Protein AF-A0A4V2JHF0-F1 (afdb_monomer)

Nearest PDB structures (foldseek):
  7kvw-assembly1_A  TM=9.258E-01  e=5.474E-41  Thermobifida fusca YX
  8fx6-assembly2_B  TM=9.227E-01  e=4.995E-40  Thermobifida fusca YX
  7kvw-assembly2_B  TM=9.196E-01  e=4.175E-40  Thermobifida fusca YX
  7kw0-assembly1_A  TM=9.230E-01  e=4.995E-40  Thermobifida fusca YX
  8g3i-assembly1_A  TM=9.263E-01  e=7.589E-40  Thermobifida fusca YX

Solvent-accessible surface area (backbone atoms only — not comparable to full-atom values): 20929 Å² total; per-residue (Å²): 111,72,73,80,67,52,85,85,59,20,82,55,37,47,60,47,33,38,35,39,39,41,77,76,58,69,67,25,46,49,51,8,51,31,49,42,28,48,72,30,50,36,43,23,27,24,45,39,66,58,99,85,46,70,44,86,45,69,51,58,54,92,80,37,65,61,55,61,49,81,40,88,42,44,75,40,72,80,66,35,48,66,58,50,60,55,58,42,46,48,70,80,51,46,56,80,37,52,38,43,40,36,37,35,29,44,28,46,91,84,69,35,35,35,36,40,37,37,39,32,32,42,83,29,36,39,87,70,21,51,58,36,51,52,53,44,35,49,51,19,25,55,26,30,70,71,74,44,75,57,88,73,81,80,73,88,58,49,50,68,54,51,56,52,49,52,52,60,64,29,46,51,70,88,37,74,85,22,52,36,28,47,36,51,51,50,50,53,61,76,52,58,88,59,60,79,65,74,48,69,86,64,100,61,85,84,53,78,56,57,83,84,79,84,85,85,88,88,84,84,78,57,72,67,59,53,49,52,48,46,51,50,14,60,76,69,78,41,48,55,62,40,51,51,50,40,53,49,49,52,51,43,33,77,54,58,27,52,39,67,41,46,30,31,30,70,41,68,64,69,90,49,79,68,45,66,70,46,48,26,56,45,65,37,52,46,78,49,64,40,75,54,66,88,75,60,53,72,68,58,40,36,51,52,40,42,53,47,50,54,54,47,62,77,43,58,83,63,50,41,70,59,50,49,63,74,68,58,64,87,88,57,63,45,56,57,76,74,31,86,48,71,59,76,85,85,81,77,74,85,80,86,68,81,50,95,63,41,47,64,51,72,68,78,62,132

Structure (mmCIF, N/CA/C/O backbone):
data_AF-A0A4V2JHF0-F1
#
_entry.id   AF-A0A4V2JHF0-F1
#
loop_
_atom_site.group_PDB
_atom_site.id
_atom_site.type_symbol
_atom_site.label_atom_id
_atom_site.label_alt_id
_atom_site.label_comp_id
_atom_site.label_asym_id
_atom_site.label_entity_id
_atom_site.label_seq_id
_atom_site.pdbx_PDB_ins_code
_atom_site.Cartn_x
_atom_site.Cartn_y
_atom_site.Cartn_z
_atom_site.occupancy
_atom_site.B_iso_or_equiv
_atom_site.auth_seq_id
_atom_site.auth_comp_id
_atom_site.auth_asym_id
_atom_site.auth_atom_id
_atom_site.pdbx_PDB_model_num
ATOM 1 N N . PHE A 1 1 ? -12.818 5.743 -7.950 1.00 54.25 1 PHE A N 1
ATOM 2 C CA . PHE A 1 1 ? -13.530 6.842 -7.257 1.00 54.25 1 PHE A CA 1
ATOM 3 C C . PHE A 1 1 ? -12.609 7.837 -6.530 1.00 54.25 1 PHE A C 1
ATOM 5 O O . PHE A 1 1 ? -12.631 9.014 -6.872 1.00 54.25 1 PHE A O 1
ATOM 12 N N . LEU A 1 2 ? -11.782 7.433 -5.552 1.00 62.44 2 LEU A N 1
ATOM 13 C CA . LEU A 1 2 ? -10.928 8.397 -4.824 1.00 62.44 2 LEU A CA 1
ATOM 14 C C . LEU A 1 2 ? -9.930 9.129 -5.741 1.00 62.44 2 LEU A C 1
ATOM 16 O O . LEU A 1 2 ? -9.845 10.352 -5.691 1.00 62.44 2 LEU A O 1
ATOM 20 N N . HIS A 1 3 ? -9.291 8.409 -6.671 1.00 64.56 3 HIS A N 1
ATOM 21 C CA . HIS A 1 3 ? -8.441 9.003 -7.712 1.00 64.56 3 HIS A CA 1
ATOM 22 C C . HIS A 1 3 ? -9.168 10.084 -8.542 1.00 64.56 3 HIS A C 1
ATOM 24 O O . HIS A 1 3 ? -8.600 11.130 -8.830 1.00 64.56 3 HIS A O 1
ATOM 30 N N . SER A 1 4 ? -10.445 9.887 -8.897 1.00 58.94 4 SER A N 1
ATOM 31 C CA . SER A 1 4 ? -11.214 10.878 -9.674 1.00 58.94 4 SER A CA 1
ATOM 32 C C . SER A 1 4 ? -11.609 12.127 -8.870 1.00 58.94 4 SER A C 1
ATOM 34 O O . SER A 1 4 ? -11.949 13.153 -9.462 1.00 58.94 4 SER A O 1
ATOM 36 N N . LEU A 1 5 ? -11.574 12.055 -7.534 1.00 56.50 5 LEU A N 1
ATOM 37 C CA . LEU A 1 5 ? -11.829 13.191 -6.642 1.00 56.50 5 LEU A CA 1
ATOM 38 C C . LEU A 1 5 ? -10.559 13.978 -6.300 1.00 56.50 5 LEU A C 1
ATOM 40 O O . LEU A 1 5 ? -10.668 15.140 -5.902 1.00 56.50 5 LEU A O 1
ATOM 44 N N . ASP A 1 6 ? -9.381 13.378 -6.473 1.00 61.03 6 ASP A N 1
ATOM 45 C CA . ASP A 1 6 ? -8.099 14.052 -6.300 1.00 61.03 6 ASP A CA 1
ATOM 46 C C . ASP A 1 6 ? -7.835 14.994 -7.485 1.00 61.03 6 ASP A C 1
ATOM 48 O O . ASP A 1 6 ? -7.461 14.595 -8.591 1.00 61.03 6 ASP A O 1
ATOM 52 N N . LYS A 1 7 ? -8.132 16.279 -7.274 1.00 51.91 7 LYS A N 1
ATOM 53 C CA . LYS A 1 7 ? -8.035 17.312 -8.313 1.00 51.91 7 LYS A CA 1
ATOM 54 C C . LYS A 1 7 ? -6.693 18.041 -8.324 1.00 51.91 7 LYS A C 1
ATOM 56 O O . LYS A 1 7 ? -6.433 18.745 -9.296 1.00 51.91 7 LYS A O 1
ATOM 61 N N . GLU A 1 8 ? -5.864 17.893 -7.289 1.00 52.91 8 GLU A N 1
ATOM 62 C CA . GLU A 1 8 ? -4.679 18.744 -7.099 1.00 52.91 8 GLU A CA 1
ATOM 63 C C . GLU A 1 8 ? -3.378 17.994 -6.763 1.00 52.91 8 GLU A C 1
ATOM 65 O O . GLU A 1 8 ? -2.312 18.604 -6.876 1.00 52.91 8 GLU A O 1
ATOM 70 N N . ALA A 1 9 ? -3.404 16.706 -6.394 1.00 58.28 9 ALA A N 1
ATOM 71 C CA . ALA A 1 9 ? -2.206 15.993 -5.951 1.00 58.28 9 ALA A CA 1
ATOM 72 C C . ALA A 1 9 ? -1.985 14.645 -6.663 1.00 58.28 9 ALA A C 1
ATOM 74 O O . ALA A 1 9 ? -2.888 14.023 -7.205 1.00 58.28 9 ALA A O 1
ATOM 75 N N . GLY A 1 10 ? -0.728 14.195 -6.674 1.00 64.06 10 GLY A N 1
ATOM 76 C CA . GLY A 1 10 ? -0.360 12.811 -6.974 1.00 64.06 10 GLY A CA 1
ATOM 77 C C . GLY A 1 10 ? -0.453 11.954 -5.711 1.00 64.06 10 GLY A C 1
ATOM 78 O O . GLY A 1 10 ? 0.503 11.255 -5.395 1.00 64.06 10 GLY A O 1
ATOM 79 N N . THR A 1 11 ? -1.541 12.056 -4.933 1.00 74.06 11 THR A N 1
ATOM 80 C CA . THR A 1 11 ? -1.647 11.413 -3.605 1.00 74.06 11 THR A CA 1
ATOM 81 C C . THR A 1 11 ? -1.499 9.893 -3.673 1.00 74.06 11 THR A C 1
ATOM 83 O O . THR A 1 11 ? -1.015 9.280 -2.728 1.00 74.06 11 THR A O 1
ATOM 86 N N . TYR A 1 12 ? -1.861 9.295 -4.808 1.00 82.12 12 TYR A N 1
ATOM 87 C CA . TYR A 1 12 ? -1.736 7.860 -5.068 1.00 82.12 12 TYR A CA 1
ATOM 88 C C . TYR A 1 12 ? -0.531 7.502 -5.945 1.00 82.12 12 TYR A C 1
ATOM 90 O O . TYR A 1 12 ? -0.450 6.384 -6.449 1.00 82.12 12 TYR A O 1
ATOM 98 N N . THR A 1 13 ? 0.401 8.433 -6.143 1.00 87.81 13 THR A N 1
ATOM 99 C CA . THR A 1 13 ? 1.666 8.166 -6.825 1.00 87.81 13 THR A CA 1
ATOM 100 C C . THR A 1 13 ? 2.716 7.777 -5.792 1.00 87.81 13 THR A C 1
ATOM 102 O O . THR A 1 13 ? 2.967 8.499 -4.832 1.00 87.81 13 THR A O 1
ATOM 105 N N . ILE A 1 14 ? 3.345 6.629 -6.013 1.00 88.75 14 ILE A N 1
ATOM 106 C CA . ILE A 1 14 ? 4.398 6.054 -5.187 1.00 88.75 14 ILE A CA 1
ATOM 107 C C . ILE A 1 14 ? 5.743 6.313 -5.878 1.00 88.75 14 ILE A C 1
ATOM 109 O O . ILE A 1 14 ? 6.055 5.647 -6.874 1.00 88.75 14 ILE A O 1
ATOM 113 N N . PRO A 1 15 ? 6.549 7.280 -5.404 1.00 90.00 15 PRO A N 1
ATOM 114 C CA . PRO A 1 15 ? 7.832 7.570 -6.009 1.00 90.00 15 PRO A CA 1
ATOM 115 C C . PRO A 1 15 ? 8.951 6.711 -5.412 1.00 90.00 15 PRO A C 1
ATOM 117 O O . PRO A 1 15 ? 9.222 6.730 -4.210 1.00 90.00 15 PRO A O 1
ATOM 120 N N . TRP A 1 16 ? 9.685 6.033 -6.283 1.00 89.69 16 TRP A N 1
ATOM 121 C CA . TRP A 1 16 ? 10.855 5.246 -5.935 1.00 89.69 16 TRP A CA 1
ATOM 122 C C . TRP A 1 16 ? 12.106 5.830 -6.591 1.00 89.69 16 TRP A C 1
ATOM 124 O O . TRP A 1 16 ? 12.335 5.684 -7.791 1.00 89.69 16 TRP A O 1
ATOM 134 N N . ALA A 1 17 ? 12.900 6.549 -5.795 1.00 90.00 17 ALA A N 1
ATOM 135 C CA . ALA A 1 17 ? 14.097 7.250 -6.251 1.00 90.00 17 ALA A CA 1
ATOM 136 C C . ALA A 1 17 ? 15.372 6.553 -5.759 1.00 90.00 17 ALA A C 1
ATOM 138 O O . ALA A 1 17 ? 15.722 6.663 -4.583 1.00 90.00 17 ALA A O 1
ATOM 139 N N . LEU A 1 18 ? 16.079 5.880 -6.666 1.00 88.50 18 LEU A N 1
ATOM 140 C CA . LEU A 1 18 ? 17.314 5.145 -6.400 1.00 88.50 18 LEU A CA 1
ATOM 141 C C . LEU A 1 18 ? 18.527 5.929 -6.900 1.00 88.50 18 LEU A C 1
ATOM 143 O O . LEU A 1 18 ? 18.600 6.297 -8.074 1.00 88.50 18 LEU A O 1
ATOM 147 N N . ARG A 1 19 ? 19.518 6.143 -6.029 1.00 89.31 19 ARG A N 1
ATOM 148 C CA . ARG A 1 19 ? 20.833 6.642 -6.452 1.00 89.31 19 ARG A CA 1
ATOM 149 C C . ARG A 1 19 ? 21.656 5.479 -6.990 1.00 89.31 19 ARG A C 1
ATOM 151 O O . ARG A 1 19 ? 21.862 4.504 -6.274 1.00 89.31 19 ARG A O 1
ATOM 158 N N . LEU A 1 20 ? 22.174 5.617 -8.203 1.00 90.12 20 LEU A N 1
ATOM 159 C CA . LEU A 1 20 ? 23.042 4.637 -8.846 1.00 90.12 20 LEU A CA 1
ATOM 160 C C . LEU A 1 20 ? 24.417 5.269 -9.075 1.00 90.12 20 LEU A C 1
ATOM 162 O O . LEU A 1 20 ? 24.519 6.402 -9.547 1.00 90.12 20 LEU A O 1
ATOM 166 N N . THR A 1 21 ? 25.483 4.552 -8.738 1.00 88.38 21 THR A N 1
ATOM 167 C CA . THR A 1 21 ? 26.858 5.011 -8.968 1.00 88.38 21 THR A CA 1
ATOM 168 C C . THR A 1 21 ? 27.673 3.927 -9.653 1.00 88.38 21 THR A C 1
ATOM 170 O O . THR A 1 21 ? 27.766 2.811 -9.141 1.00 88.38 21 THR A O 1
ATOM 173 N N . GLY A 1 22 ? 28.288 4.263 -10.784 1.00 89.06 22 GLY A N 1
ATOM 174 C CA . GLY A 1 22 ? 29.114 3.365 -11.584 1.00 89.06 22 GLY A CA 1
ATOM 175 C C . GLY A 1 22 ? 28.730 3.377 -13.061 1.00 89.06 22 GLY A C 1
ATOM 176 O O . GLY A 1 22 ? 28.146 4.332 -13.569 1.00 89.06 22 GLY A O 1
ATOM 177 N N . ARG A 1 23 ? 29.066 2.289 -13.758 1.00 88.81 23 ARG A N 1
ATOM 178 C CA . ARG A 1 23 ? 28.796 2.147 -15.192 1.00 88.81 23 ARG A CA 1
ATOM 179 C C . ARG A 1 23 ? 27.370 1.654 -15.406 1.00 88.81 23 ARG A C 1
ATOM 181 O O . ARG A 1 23 ? 27.091 0.474 -15.213 1.00 88.81 23 ARG A O 1
ATOM 188 N N . LEU A 1 24 ? 26.488 2.563 -15.807 1.00 91.62 24 LEU A N 1
ATOM 189 C CA . LEU A 1 24 ? 25.093 2.265 -16.117 1.00 91.62 24 LEU A CA 1
ATOM 190 C C . LEU A 1 24 ? 24.892 2.092 -17.627 1.00 91.62 24 LEU A C 1
ATOM 192 O O . LEU A 1 24 ? 25.251 2.976 -18.406 1.00 91.62 24 LEU A O 1
ATOM 196 N N . ASP A 1 25 ? 24.258 0.993 -18.028 1.00 93.06 25 ASP A N 1
ATOM 197 C CA . ASP A 1 25 ? 23.728 0.811 -19.377 1.00 93.06 25 ASP A CA 1
ATOM 198 C C . ASP A 1 25 ? 22.241 1.203 -19.390 1.00 93.06 25 ASP A C 1
ATOM 200 O O . ASP A 1 25 ? 21.359 0.447 -18.981 1.00 93.06 25 ASP A O 1
ATOM 204 N N . ALA A 1 26 ? 21.944 2.418 -19.854 1.00 92.25 26 ALA A N 1
ATOM 205 C CA . ALA A 1 26 ? 20.571 2.922 -19.912 1.00 92.25 26 ALA A CA 1
ATOM 206 C C . ALA A 1 26 ? 19.674 2.113 -20.873 1.00 92.25 26 ALA A C 1
ATOM 208 O O . ALA A 1 26 ? 18.459 2.041 -20.672 1.00 92.25 26 ALA A O 1
ATOM 209 N N . GLY A 1 27 ? 20.256 1.489 -21.905 1.00 94.25 27 GLY A N 1
ATOM 210 C CA . GLY A 1 27 ? 19.536 0.615 -22.829 1.00 94.25 27 GLY A CA 1
ATOM 211 C C . GLY A 1 27 ? 19.115 -0.685 -22.149 1.00 94.25 27 GLY A C 1
ATOM 212 O O . GLY A 1 27 ? 17.946 -1.068 -22.231 1.00 94.25 27 GLY A O 1
ATOM 213 N N . ALA A 1 28 ? 20.035 -1.309 -21.410 1.00 95.25 28 ALA A N 1
ATOM 214 C CA . ALA A 1 28 ? 19.749 -2.488 -20.600 1.00 95.25 28 ALA A CA 1
ATOM 215 C C . ALA A 1 28 ? 18.721 -2.186 -19.500 1.00 95.25 28 ALA A C 1
ATOM 217 O O . ALA A 1 28 ? 17.800 -2.975 -19.308 1.00 95.25 28 ALA A O 1
ATOM 218 N N . LEU A 1 29 ? 18.806 -1.025 -18.838 1.00 95.38 29 LEU A N 1
ATOM 219 C CA . LEU A 1 29 ? 17.831 -0.607 -17.821 1.00 95.38 29 LEU A CA 1
ATOM 220 C C . LEU A 1 29 ? 16.427 -0.419 -18.403 1.00 95.38 29 LEU A C 1
ATOM 222 O O . LEU A 1 29 ? 15.448 -0.878 -17.817 1.00 95.38 29 LEU A O 1
ATOM 226 N N . ARG A 1 30 ? 16.319 0.209 -19.579 1.00 95.56 30 ARG A N 1
ATOM 227 C CA . ARG A 1 30 ? 15.043 0.353 -20.294 1.00 95.56 30 ARG A CA 1
ATOM 228 C C . ARG A 1 30 ? 14.447 -1.004 -20.659 1.00 95.56 30 ARG A C 1
ATOM 230 O O . ARG A 1 30 ? 13.249 -1.211 -20.489 1.00 95.56 30 ARG A O 1
ATOM 237 N N . ALA A 1 31 ? 15.275 -1.916 -21.166 1.00 95.75 31 ALA A N 1
ATOM 238 C CA . ALA A 1 31 ? 14.839 -3.264 -21.509 1.00 95.75 31 ALA A CA 1
ATOM 239 C C . ALA A 1 31 ? 14.388 -4.041 -20.264 1.00 95.75 31 ALA A C 1
ATOM 241 O O . ALA A 1 31 ? 13.319 -4.641 -20.290 1.00 95.75 31 ALA A O 1
ATOM 242 N N . ALA A 1 32 ? 15.144 -3.942 -19.168 1.00 96.25 32 ALA A N 1
ATOM 243 C CA . ALA A 1 32 ? 14.836 -4.580 -17.895 1.00 96.25 32 ALA A CA 1
ATOM 244 C C . ALA A 1 32 ? 13.508 -4.097 -17.303 1.00 96.25 32 ALA A C 1
ATOM 246 O O . ALA A 1 32 ? 12.680 -4.914 -16.913 1.00 96.25 32 ALA A O 1
ATOM 247 N N . LEU A 1 33 ? 13.253 -2.784 -17.308 1.00 96.19 33 LEU A N 1
ATOM 248 C CA . LEU A 1 33 ? 11.960 -2.242 -16.884 1.00 96.19 33 LEU A CA 1
ATOM 249 C C . LEU A 1 33 ? 10.817 -2.787 -17.758 1.00 96.19 33 LEU A C 1
ATOM 251 O O . LEU A 1 33 ? 9.762 -3.149 -17.246 1.00 96.19 33 LEU A O 1
ATOM 255 N N . GLY A 1 34 ? 11.044 -2.907 -19.069 1.00 96.62 34 GLY A N 1
ATOM 256 C CA . GLY A 1 34 ? 10.103 -3.555 -19.981 1.00 96.62 34 GLY A CA 1
ATOM 257 C C . GLY A 1 34 ? 9.851 -5.034 -19.668 1.00 96.62 34 GLY A C 1
ATOM 258 O O . GLY A 1 34 ? 8.725 -5.492 -19.835 1.00 96.62 34 GLY A O 1
ATOM 259 N N . ASP A 1 35 ? 10.858 -5.773 -19.199 1.00 97.25 35 ASP A N 1
ATOM 260 C CA . ASP A 1 35 ? 10.711 -7.176 -18.794 1.00 97.25 35 ASP A CA 1
ATOM 261 C C . ASP A 1 35 ? 9.910 -7.320 -17.494 1.00 97.25 35 ASP A C 1
ATOM 263 O O . ASP A 1 35 ? 9.046 -8.191 -17.406 1.00 97.25 35 ASP A O 1
ATOM 267 N N . VAL A 1 36 ? 10.129 -6.433 -16.516 1.00 96.75 36 VAL A N 1
ATOM 268 C CA . VAL A 1 36 ? 9.337 -6.385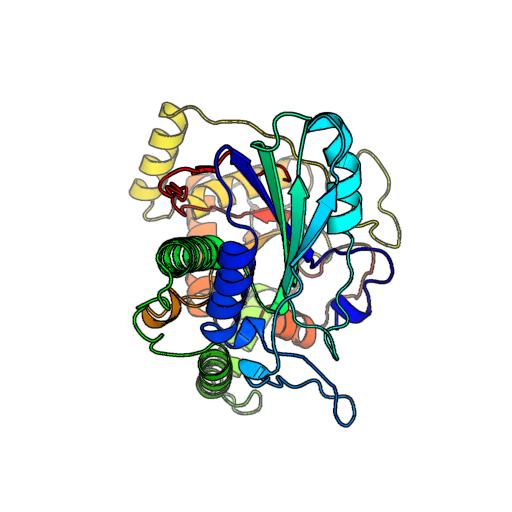 -15.273 1.00 96.75 36 VAL A CA 1
ATOM 269 C C . VAL A 1 36 ? 7.868 -6.090 -15.583 1.00 96.75 36 VAL A C 1
ATOM 271 O O . VAL A 1 36 ? 6.980 -6.787 -15.097 1.00 96.75 36 VAL A O 1
ATOM 274 N N . VAL A 1 37 ? 7.595 -5.111 -16.452 1.00 97.06 37 VAL A N 1
ATOM 275 C CA . VAL A 1 37 ? 6.223 -4.794 -16.891 1.00 97.06 37 VAL A CA 1
ATOM 276 C C . VAL A 1 37 ? 5.595 -5.936 -17.694 1.00 97.06 37 VAL A C 1
ATOM 278 O O . VAL A 1 37 ? 4.396 -6.182 -17.590 1.00 97.06 37 VAL A O 1
ATOM 281 N N . ALA A 1 38 ? 6.382 -6.676 -18.479 1.00 96.44 38 ALA A N 1
ATOM 282 C CA . ALA A 1 38 ? 5.886 -7.855 -19.183 1.00 96.44 38 ALA A CA 1
ATOM 283 C C . ALA A 1 38 ? 5.502 -8.987 -18.215 1.00 96.44 38 ALA A C 1
ATOM 285 O O . ALA A 1 38 ? 4.471 -9.635 -18.419 1.00 96.44 38 ALA A O 1
ATOM 286 N N . ARG A 1 39 ? 6.322 -9.198 -17.177 1.00 96.94 39 ARG A N 1
ATOM 287 C CA . ARG A 1 39 ? 6.171 -10.236 -16.150 1.00 96.94 39 ARG A CA 1
ATOM 288 C C . ARG A 1 39 ? 4.958 -10.015 -15.243 1.00 96.94 39 ARG A C 1
ATOM 290 O O . ARG A 1 39 ? 4.254 -10.981 -14.957 1.00 96.94 39 ARG A O 1
ATOM 297 N N . HIS A 1 40 ? 4.722 -8.775 -14.814 1.00 97.50 40 HIS A N 1
ATOM 298 C CA . HIS A 1 40 ? 3.643 -8.408 -13.890 1.00 97.50 40 HIS A CA 1
ATOM 299 C C . HIS A 1 40 ? 2.489 -7.746 -14.637 1.00 97.50 40 HIS A C 1
ATOM 301 O O . HIS A 1 40 ? 2.572 -6.575 -15.011 1.00 97.50 40 HIS A O 1
ATOM 307 N N . GLU A 1 41 ? 1.385 -8.469 -14.833 1.00 97.81 41 GLU A N 1
ATOM 308 C CA . GLU A 1 41 ? 0.254 -7.979 -15.636 1.00 97.81 41 GLU A CA 1
ATOM 309 C C . GLU A 1 41 ? -0.329 -6.663 -15.135 1.00 97.81 41 GLU A C 1
ATOM 311 O O . GLU A 1 41 ? -0.701 -5.802 -15.937 1.00 97.81 41 GLU A O 1
ATOM 316 N N . VAL A 1 42 ? -0.338 -6.464 -13.817 1.00 97.44 42 VAL A N 1
ATOM 317 C CA . VAL A 1 42 ? -0.864 -5.248 -13.192 1.00 97.44 42 VAL A CA 1
ATOM 318 C C . VAL A 1 42 ? -0.122 -3.984 -13.651 1.00 97.44 42 VAL A C 1
ATOM 320 O O . VAL A 1 42 ? -0.736 -2.933 -13.808 1.00 97.44 42 VAL A O 1
ATOM 323 N N . LEU A 1 43 ? 1.177 -4.082 -13.964 1.00 97.44 43 LEU A N 1
ATOM 324 C CA . LEU A 1 43 ? 1.983 -2.948 -14.430 1.00 97.44 43 LEU A CA 1
ATOM 325 C C . LEU A 1 43 ? 1.711 -2.583 -15.896 1.00 97.44 43 LEU A C 1
ATOM 327 O O . LEU A 1 43 ? 2.059 -1.489 -16.336 1.00 97.44 43 LEU A O 1
ATOM 331 N N . ARG A 1 44 ? 1.075 -3.489 -16.647 1.00 97.75 44 ARG A N 1
ATOM 332 C CA . ARG A 1 44 ? 0.586 -3.275 -18.017 1.00 97.75 44 ARG A CA 1
ATOM 333 C C . ARG A 1 44 ? -0.941 -3.232 -18.102 1.00 97.75 44 ARG A C 1
ATOM 335 O O . ARG A 1 44 ? -1.505 -3.457 -19.172 1.00 97.75 44 ARG A O 1
ATOM 342 N N . THR A 1 45 ? -1.612 -2.964 -16.985 1.00 98.00 45 THR A N 1
ATOM 343 C CA . THR A 1 45 ? -3.074 -2.883 -16.909 1.00 98.00 45 THR A CA 1
ATOM 344 C C . THR A 1 45 ? -3.530 -1.433 -16.883 1.00 98.00 45 THR A C 1
ATOM 346 O O . THR A 1 45 ? -3.043 -0.638 -16.086 1.00 98.00 45 THR A O 1
ATOM 349 N N . VAL A 1 46 ? -4.490 -1.106 -17.746 1.00 96.94 46 VAL A N 1
ATOM 350 C CA . VAL A 1 46 ? -5.219 0.172 -17.737 1.00 96.94 46 VAL A CA 1
ATOM 351 C C . VAL A 1 46 ? -6.663 -0.057 -17.289 1.00 96.94 46 VAL A C 1
ATOM 353 O O . VAL A 1 46 ? -7.168 -1.177 -17.361 1.00 96.94 46 VAL A O 1
ATOM 356 N N . PHE A 1 47 ? -7.333 1.003 -16.846 1.00 95.38 47 PHE A N 1
ATOM 357 C CA . PHE A 1 47 ? -8.636 0.974 -16.176 1.00 95.38 47 PHE A CA 1
ATOM 358 C C . PHE A 1 47 ? -9.670 1.857 -16.897 1.00 95.38 47 PHE A C 1
ATOM 360 O O . PHE A 1 47 ? -10.109 2.869 -16.348 1.00 95.38 47 PHE A O 1
ATOM 367 N N . PRO A 1 48 ? -10.026 1.552 -18.159 1.00 95.56 48 PRO A N 1
ATOM 368 C CA . PRO A 1 48 ? -11.087 2.262 -18.860 1.00 95.56 48 PRO A CA 1
ATOM 369 C C . PRO A 1 48 ? -12.460 1.952 -18.250 1.00 95.56 48 PRO A C 1
ATOM 371 O O . PRO A 1 48 ? -12.650 0.939 -17.577 1.00 95.56 48 PRO A O 1
ATOM 374 N N . GLU A 1 49 ? -13.431 2.809 -18.550 1.00 93.44 49 GLU A N 1
ATOM 375 C CA . GLU A 1 49 ? -14.824 2.656 -18.128 1.00 93.44 49 GLU A CA 1
ATOM 376 C C . GLU A 1 49 ? -15.713 2.274 -19.319 1.00 93.44 49 GLU A C 1
ATOM 378 O O . GLU A 1 49 ? -15.549 2.794 -20.428 1.00 93.44 49 GLU A O 1
ATOM 383 N N . VAL A 1 50 ? -16.677 1.382 -19.086 1.00 93.00 50 VAL A N 1
ATOM 384 C CA . VAL A 1 50 ? -17.778 1.073 -20.012 1.00 93.00 50 VAL A CA 1
ATOM 385 C C . VAL A 1 50 ? -19.078 1.248 -19.243 1.00 93.00 50 VAL A C 1
ATOM 387 O O . VAL A 1 50 ? -19.241 0.674 -18.174 1.00 93.00 50 VAL A O 1
ATOM 390 N N . ASP A 1 51 ? -19.982 2.082 -19.758 1.00 90.94 51 ASP A N 1
ATOM 391 C CA . ASP A 1 51 ? -21.267 2.400 -19.117 1.00 90.94 51 ASP A CA 1
ATOM 392 C C . ASP A 1 51 ? -21.151 2.905 -17.659 1.00 90.94 51 ASP A C 1
ATOM 394 O O . ASP A 1 51 ? -22.072 2.755 -16.862 1.00 90.94 51 ASP A O 1
ATOM 398 N N . GLY A 1 52 ? -20.027 3.552 -17.324 1.00 86.50 52 GLY A N 1
ATOM 399 C CA . GLY A 1 52 ? -19.736 4.077 -15.983 1.00 86.50 52 GLY A CA 1
ATOM 400 C C . GLY A 1 52 ? -19.058 3.082 -15.037 1.00 86.50 52 GLY A C 1
ATOM 401 O O . GLY A 1 52 ? -18.705 3.467 -13.927 1.00 86.50 52 GLY A O 1
ATOM 402 N N . GLU A 1 53 ? -18.827 1.844 -15.480 1.00 88.00 53 GLU A N 1
ATOM 403 C CA . GLU A 1 53 ? -18.162 0.805 -14.696 1.00 88.00 53 GLU A CA 1
ATOM 404 C C . GLU A 1 53 ? -16.703 0.627 -15.155 1.00 88.00 53 GLU A C 1
ATOM 406 O O . GLU A 1 53 ? -16.456 0.294 -16.324 1.00 88.00 53 GLU A O 1
ATOM 411 N N . PRO A 1 54 ? -15.707 0.854 -14.276 1.00 91.31 54 PRO A N 1
ATOM 412 C CA . PRO A 1 54 ? -14.306 0.618 -14.598 1.00 91.31 54 PRO A CA 1
ATOM 413 C C . PRO A 1 54 ? -14.000 -0.881 -14.651 1.00 91.31 54 PRO A C 1
ATOM 415 O O . PRO A 1 54 ? -14.495 -1.666 -13.842 1.00 91.31 54 PRO A O 1
ATOM 418 N N . TYR A 1 55 ? -13.113 -1.287 -15.559 1.00 93.56 55 TYR A N 1
ATOM 419 C CA . TYR A 1 55 ? -12.626 -2.665 -15.619 1.00 93.56 55 TYR A CA 1
ATOM 420 C C . TYR A 1 55 ? -11.125 -2.731 -15.894 1.00 93.56 55 TYR A C 1
ATOM 422 O O . TYR A 1 55 ? -10.536 -1.827 -16.482 1.00 93.56 55 TYR A O 1
ATOM 430 N N . GLN A 1 56 ? -10.497 -3.832 -15.484 1.00 96.12 56 GLN A N 1
ATOM 431 C CA . GLN A 1 56 ? -9.083 -4.083 -15.753 1.00 96.12 56 GLN A CA 1
ATOM 432 C C . GLN A 1 56 ? -8.894 -4.532 -17.205 1.00 96.12 56 GLN A C 1
ATOM 434 O O . GLN A 1 56 ? -9.382 -5.589 -17.611 1.00 96.12 56 GLN A O 1
ATOM 439 N N . ARG A 1 57 ? -8.153 -3.749 -17.992 1.00 97.56 57 ARG A N 1
ATOM 440 C CA . A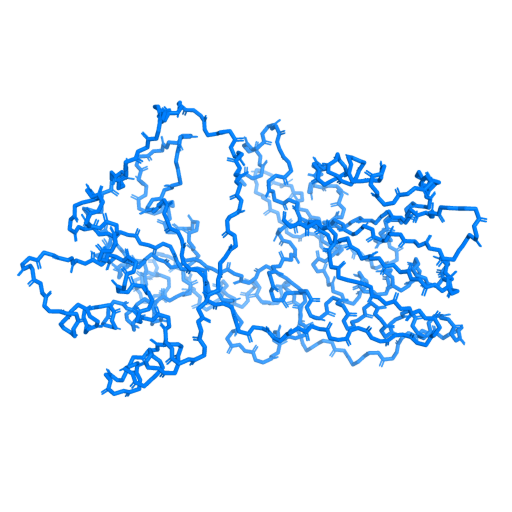RG A 1 57 ? -7.707 -4.122 -19.335 1.00 97.56 57 ARG A CA 1
ATOM 441 C C . ARG A 1 57 ? -6.202 -4.347 -19.331 1.00 97.56 57 ARG A C 1
ATOM 443 O O . ARG A 1 57 ? -5.421 -3.403 -19.456 1.00 97.56 57 ARG A O 1
ATOM 450 N N . VAL A 1 58 ? -5.815 -5.613 -19.241 1.00 97.81 58 VAL A N 1
ATOM 451 C CA . VAL A 1 58 ? -4.423 -6.044 -19.361 1.00 97.81 58 VAL A CA 1
ATOM 452 C C . VAL A 1 58 ? -3.970 -5.894 -20.821 1.00 97.81 58 VAL A C 1
ATOM 454 O O . VAL A 1 58 ? -4.528 -6.522 -21.722 1.00 97.81 58 VAL A O 1
ATOM 457 N N . LEU A 1 59 ? -2.969 -5.053 -21.078 1.00 97.94 59 LEU A N 1
ATOM 458 C CA . LEU A 1 59 ? -2.413 -4.835 -22.418 1.00 97.94 59 LEU A CA 1
ATOM 459 C C . LEU A 1 59 ? -1.388 -5.914 -22.767 1.00 97.94 59 LEU A C 1
ATOM 461 O O . LEU A 1 59 ? -0.706 -6.424 -21.883 1.00 97.94 59 LEU A O 1
ATOM 465 N N . ALA A 1 60 ? -1.218 -6.244 -24.049 1.00 97.06 60 ALA A N 1
ATOM 466 C CA . ALA A 1 60 ? -0.152 -7.150 -24.470 1.00 97.06 60 ALA A CA 1
ATOM 467 C C . ALA A 1 60 ? 1.230 -6.549 -24.151 1.00 97.06 60 ALA A C 1
ATOM 469 O O . ALA A 1 60 ? 1.469 -5.364 -24.372 1.00 97.06 60 ALA A O 1
ATOM 470 N N . ALA A 1 61 ? 2.174 -7.369 -23.680 1.00 94.19 61 ALA A N 1
ATOM 471 C CA . ALA A 1 61 ? 3.504 -6.899 -23.274 1.00 94.19 61 ALA A CA 1
ATOM 472 C C . ALA A 1 61 ? 4.278 -6.167 -24.392 1.00 94.19 61 ALA A C 1
ATOM 474 O O . ALA A 1 61 ? 5.078 -5.276 -24.115 1.00 94.19 61 ALA A O 1
ATOM 475 N N . ALA A 1 62 ? 4.035 -6.522 -25.659 1.00 92.19 62 ALA A N 1
ATOM 476 C CA . ALA A 1 62 ? 4.645 -5.853 -26.809 1.00 92.19 62 ALA A CA 1
ATOM 477 C C . ALA A 1 62 ? 4.175 -4.395 -26.976 1.00 92.19 62 ALA A C 1
ATOM 479 O O . ALA A 1 62 ? 4.952 -3.565 -27.449 1.00 92.19 62 ALA A O 1
ATOM 480 N N . ASP A 1 63 ? 2.949 -4.094 -26.542 1.00 92.00 63 ASP A N 1
ATOM 481 C CA . ASP A 1 63 ? 2.304 -2.784 -26.667 1.00 92.00 63 ASP A CA 1
ATOM 482 C C . ASP A 1 63 ? 2.437 -1.940 -25.384 1.00 92.00 63 ASP A C 1
ATOM 484 O O . ASP A 1 63 ? 2.149 -0.747 -25.389 1.00 92.00 63 ASP A O 1
ATOM 488 N N . ALA A 1 64 ? 2.902 -2.542 -24.283 1.00 92.62 64 ALA A N 1
ATOM 489 C CA . ALA A 1 64 ? 2.988 -1.935 -22.955 1.00 92.62 64 ALA A CA 1
ATOM 490 C C . ALA A 1 64 ? 4.440 -1.669 -22.527 1.00 92.62 64 ALA A C 1
ATOM 492 O O . ALA A 1 64 ? 4.907 -2.133 -21.487 1.00 92.62 64 ALA A O 1
ATOM 493 N N . ARG A 1 65 ? 5.190 -0.938 -23.356 1.00 89.50 65 ARG A N 1
ATOM 494 C CA . ARG A 1 65 ? 6.565 -0.533 -23.032 1.00 89.50 65 ARG A CA 1
ATOM 495 C C . ARG A 1 65 ? 6.532 0.687 -22.098 1.00 89.50 65 ARG A C 1
ATOM 497 O O . ARG A 1 65 ? 6.044 1.730 -22.526 1.00 89.50 65 ARG A O 1
ATOM 504 N N . PRO A 1 66 ? 7.065 0.597 -20.868 1.00 87.31 66 PRO A N 1
ATOM 505 C CA . PRO A 1 66 ? 7.090 1.730 -19.951 1.00 87.31 66 PRO A CA 1
ATOM 506 C C . PRO A 1 66 ? 8.041 2.825 -20.448 1.00 87.31 66 PRO A C 1
ATOM 508 O O . PRO A 1 66 ? 9.109 2.546 -21.005 1.00 87.31 66 PRO A O 1
ATOM 511 N N . GLU A 1 67 ? 7.666 4.081 -20.210 1.00 88.81 67 GLU A N 1
ATOM 512 C CA . GLU A 1 67 ? 8.537 5.229 -20.457 1.00 88.81 67 GLU A CA 1
ATOM 513 C C . GLU A 1 67 ? 9.756 5.186 -19.524 1.00 88.81 67 GLU A C 1
ATOM 515 O O . GLU A 1 67 ? 9.633 4.890 -18.335 1.00 88.81 67 GLU A O 1
ATOM 520 N N . LEU A 1 68 ? 10.937 5.510 -20.057 1.00 92.94 68 LEU A N 1
ATOM 521 C CA . LEU A 1 68 ? 12.151 5.729 -19.267 1.00 92.94 68 LEU A CA 1
ATOM 522 C C . LEU A 1 68 ? 12.957 6.864 -19.896 1.00 92.94 68 LEU A C 1
ATOM 524 O O . LEU A 1 68 ? 13.841 6.629 -20.722 1.00 92.94 68 LEU A O 1
ATOM 528 N N . ASP A 1 69 ? 12.638 8.104 -19.566 1.00 90.50 69 ASP A N 1
ATOM 529 C CA . ASP A 1 69 ? 13.314 9.243 -20.190 1.00 90.50 69 ASP A CA 1
ATOM 530 C C . ASP A 1 69 ? 14.683 9.471 -19.552 1.00 90.50 69 ASP A C 1
ATOM 532 O O . ASP A 1 69 ? 14.787 9.606 -18.333 1.00 90.50 69 ASP A O 1
ATOM 536 N N . GLU A 1 70 ? 15.743 9.523 -20.363 1.00 89.69 70 GLU A N 1
ATOM 537 C CA . GLU A 1 70 ? 17.055 9.969 -19.890 1.00 89.69 70 GLU A CA 1
ATOM 538 C C . GLU A 1 70 ? 17.104 11.497 -19.943 1.00 89.69 70 GLU A C 1
ATOM 540 O O . GLU A 1 70 ? 16.927 12.105 -20.999 1.00 89.69 70 GLU A O 1
ATOM 545 N N . ILE A 1 71 ? 17.330 12.119 -18.789 1.00 88.19 71 ILE A N 1
ATOM 546 C CA . ILE A 1 71 ? 17.287 13.567 -18.608 1.00 88.19 71 ILE A CA 1
ATOM 547 C C . ILE A 1 71 ? 18.634 14.021 -18.044 1.00 88.19 71 ILE A C 1
ATOM 549 O O . ILE A 1 71 ? 19.170 13.431 -17.102 1.00 88.19 71 ILE A O 1
ATOM 553 N N . ALA A 1 72 ? 19.182 15.104 -18.595 1.00 84.06 72 ALA A N 1
ATOM 554 C CA . ALA A 1 72 ? 20.326 15.771 -17.987 1.00 84.06 72 ALA A CA 1
ATOM 555 C C . ALA A 1 72 ? 19.907 16.341 -16.621 1.00 84.06 72 ALA A C 1
ATOM 557 O O . ALA A 1 72 ? 19.037 17.209 -16.540 1.00 84.06 72 ALA A O 1
ATOM 558 N N . GLY A 1 73 ? 20.493 15.817 -15.546 1.00 77.50 73 GLY A N 1
ATOM 559 C CA . GLY A 1 73 ? 20.244 16.282 -14.190 1.00 77.50 73 GLY A CA 1
ATOM 560 C C . GLY A 1 73 ? 21.095 17.506 -13.830 1.00 77.50 73 GLY A C 1
ATOM 561 O O . GLY A 1 73 ? 22.046 17.852 -14.534 1.00 77.50 73 GLY A O 1
ATOM 562 N N . PRO A 1 74 ? 20.781 18.178 -12.713 1.00 80.19 74 PRO A N 1
ATOM 563 C CA . PRO A 1 74 ? 21.634 19.226 -12.170 1.00 80.19 74 PRO A CA 1
ATOM 564 C C . PRO A 1 74 ? 22.979 18.653 -11.696 1.00 80.19 74 PRO A C 1
ATOM 566 O O . PRO A 1 74 ? 23.140 17.452 -11.489 1.00 80.19 74 PRO A O 1
ATOM 569 N N . ALA A 1 75 ? 23.958 19.531 -11.463 1.00 76.31 75 ALA A N 1
ATOM 570 C CA . ALA A 1 75 ? 25.309 19.127 -11.062 1.00 76.31 75 ALA A CA 1
ATOM 571 C C . ALA A 1 75 ? 25.381 18.416 -9.692 1.00 76.31 75 ALA A C 1
ATOM 573 O O . ALA A 1 75 ? 26.410 17.830 -9.366 1.00 76.31 75 ALA A O 1
ATOM 574 N N . SER A 1 76 ? 24.323 18.477 -8.874 1.00 79.62 76 SER A N 1
ATOM 575 C CA . SER A 1 76 ? 24.290 17.877 -7.539 1.00 79.62 76 SER A CA 1
ATOM 576 C C . SER A 1 76 ? 22.928 17.279 -7.192 1.00 79.62 76 SER A C 1
ATOM 578 O O . SER A 1 76 ? 21.885 17.735 -7.665 1.00 79.62 76 SER A O 1
ATOM 580 N N . LEU A 1 77 ? 22.935 16.308 -6.274 1.00 79.31 77 LEU A N 1
ATOM 581 C CA . LEU A 1 77 ? 21.720 15.723 -5.694 1.00 79.31 77 LEU A CA 1
ATOM 582 C C . LEU A 1 77 ? 20.803 16.768 -5.047 1.00 79.31 77 LEU A C 1
ATOM 584 O O . LEU A 1 77 ? 19.585 16.678 -5.171 1.00 79.31 77 LEU A O 1
ATOM 588 N N . ALA A 1 78 ? 21.379 17.774 -4.382 1.00 83.12 78 ALA A N 1
ATOM 589 C CA . ALA A 1 78 ? 20.608 18.834 -3.738 1.00 83.12 78 ALA A CA 1
ATOM 590 C C . ALA A 1 78 ? 19.797 19.648 -4.759 1.00 83.12 78 ALA A C 1
ATOM 592 O O . ALA A 1 78 ? 18.644 19.980 -4.502 1.00 83.12 78 ALA A O 1
ATOM 593 N N . GLY A 1 79 ? 20.373 19.913 -5.937 1.00 85.56 79 GLY A N 1
ATOM 594 C CA . GLY A 1 79 ? 19.658 20.568 -7.032 1.00 85.56 79 GLY A CA 1
ATOM 595 C C . GLY A 1 79 ? 18.586 19.685 -7.672 1.00 85.56 79 GLY A C 1
ATOM 596 O O . GLY A 1 79 ? 17.647 20.210 -8.262 1.00 85.56 79 GLY A O 1
ATOM 597 N N . LEU A 1 80 ? 18.708 18.357 -7.561 1.00 88.00 80 LEU A N 1
ATOM 598 C CA . LEU A 1 80 ? 17.763 17.414 -8.158 1.00 88.00 80 LEU A CA 1
ATOM 599 C C . LEU A 1 80 ? 16.505 17.235 -7.295 1.00 88.00 80 LEU A C 1
ATOM 601 O O . LEU A 1 80 ? 15.441 16.953 -7.837 1.00 88.00 80 LEU A O 1
ATOM 605 N N . ARG A 1 81 ? 16.586 17.436 -5.972 1.00 86.75 81 ARG A N 1
ATOM 606 C CA . ARG A 1 81 ? 15.457 17.183 -5.061 1.00 86.75 81 ARG A CA 1
ATOM 607 C C . ARG A 1 81 ? 14.154 17.901 -5.462 1.00 86.75 81 ARG A C 1
ATOM 609 O O . ARG A 1 81 ? 13.152 17.201 -5.571 1.00 86.75 81 ARG A O 1
ATOM 616 N N . PRO A 1 82 ? 14.139 19.211 -5.787 1.00 88.06 82 PRO A N 1
ATOM 617 C CA . PRO A 1 82 ? 12.916 19.878 -6.244 1.00 88.06 82 PRO A CA 1
ATOM 618 C C . PRO A 1 82 ? 12.333 19.278 -7.532 1.00 88.06 82 PRO A C 1
ATOM 620 O O . PRO A 1 82 ? 11.118 19.205 -7.677 1.00 88.06 82 PRO A O 1
ATOM 623 N N . VAL A 1 83 ? 13.190 18.805 -8.445 1.00 89.62 83 VAL A N 1
ATOM 624 C CA . VAL A 1 83 ? 12.774 18.154 -9.701 1.00 89.62 83 VAL A CA 1
ATOM 625 C C . VAL A 1 83 ? 12.130 16.794 -9.421 1.00 89.62 83 VAL A C 1
ATOM 627 O O . VAL A 1 83 ? 11.146 16.431 -10.062 1.00 89.62 83 VAL A O 1
ATOM 630 N N . LEU A 1 84 ? 12.660 16.043 -8.451 1.00 89.50 84 LEU A N 1
ATOM 631 C CA . LEU A 1 84 ? 12.060 14.783 -8.005 1.00 89.50 84 LEU A CA 1
ATOM 632 C C . LEU A 1 84 ? 10.713 15.020 -7.319 1.00 89.50 84 LEU A C 1
ATOM 634 O O . LEU A 1 84 ? 9.761 14.310 -7.623 1.00 89.50 84 LEU A O 1
ATOM 638 N N . ASP A 1 85 ? 10.624 16.026 -6.446 1.00 86.62 85 ASP A N 1
ATOM 639 C CA . ASP A 1 85 ? 9.385 16.380 -5.746 1.00 86.62 85 ASP A CA 1
ATOM 640 C C . ASP A 1 85 ? 8.297 16.866 -6.725 1.00 86.62 85 ASP A C 1
ATOM 642 O O . ASP A 1 85 ? 7.113 16.609 -6.514 1.00 86.62 85 ASP A O 1
ATOM 646 N N . GLU A 1 86 ? 8.674 17.557 -7.806 1.00 88.38 86 GLU A N 1
ATOM 647 C CA . GLU A 1 86 ? 7.760 17.927 -8.892 1.00 88.38 86 GLU A CA 1
ATOM 648 C C . GLU A 1 86 ? 7.325 16.698 -9.698 1.00 88.38 86 GLU A C 1
ATOM 650 O O . GLU A 1 86 ? 6.132 16.487 -9.910 1.00 88.38 86 GLU A O 1
ATOM 655 N N . ALA A 1 87 ? 8.271 15.847 -10.102 1.00 88.56 87 ALA A N 1
ATOM 656 C CA . ALA A 1 87 ? 7.973 14.629 -10.849 1.00 88.56 87 ALA A CA 1
ATOM 657 C C . ALA A 1 87 ? 7.070 13.663 -10.061 1.00 88.56 87 ALA A C 1
ATOM 659 O O . ALA A 1 87 ? 6.179 13.053 -10.646 1.00 88.56 87 ALA A O 1
ATOM 660 N N . ALA A 1 88 ? 7.250 13.564 -8.741 1.00 86.94 88 ALA A N 1
ATOM 661 C CA . ALA A 1 88 ? 6.429 12.738 -7.855 1.00 86.94 88 ALA A CA 1
ATOM 662 C C . ALA A 1 88 ? 4.955 13.178 -7.797 1.00 86.94 88 ALA A C 1
ATOM 664 O O . ALA A 1 88 ? 4.095 12.381 -7.437 1.00 86.94 88 ALA A O 1
ATOM 665 N N . ARG A 1 89 ? 4.638 14.417 -8.198 1.00 86.81 89 ARG A N 1
ATOM 666 C CA . ARG A 1 89 ? 3.256 14.920 -8.305 1.00 86.81 89 ARG A CA 1
ATOM 667 C C . ARG A 1 89 ? 2.571 14.514 -9.607 1.00 86.81 89 ARG A C 1
ATOM 669 O O . ARG A 1 89 ? 1.471 14.993 -9.872 1.00 86.81 89 ARG A O 1
ATOM 676 N N . HIS A 1 90 ? 3.209 13.676 -10.429 1.00 88.50 90 HIS A N 1
ATOM 677 C CA . HIS A 1 90 ? 2.583 13.159 -11.639 1.00 88.50 90 HIS A CA 1
ATOM 678 C C . HIS A 1 90 ? 1.239 12.515 -11.318 1.00 88.50 90 HIS A C 1
ATOM 680 O O . HIS A 1 90 ? 1.115 11.746 -10.361 1.00 88.50 90 HIS A O 1
ATOM 686 N N . ARG A 1 91 ? 0.256 12.816 -12.162 1.00 88.62 91 ARG A N 1
ATOM 687 C CA . ARG A 1 91 ? -1.072 12.231 -12.108 1.00 88.62 91 ARG A CA 1
ATOM 688 C C . ARG A 1 91 ? -1.234 11.319 -13.311 1.00 88.62 91 ARG A C 1
ATOM 690 O O . ARG A 1 91 ? -1.240 11.798 -14.441 1.00 88.62 91 ARG A O 1
ATOM 697 N N . PHE A 1 92 ? -1.394 10.033 -13.033 1.00 91.31 92 PHE A N 1
ATOM 698 C CA . PHE A 1 92 ? -1.671 9.038 -14.056 1.00 91.31 92 PHE A CA 1
ATOM 699 C C . PHE A 1 92 ? -3.088 9.202 -14.609 1.00 91.31 92 PHE A C 1
ATOM 701 O O . PHE A 1 92 ? -4.031 9.333 -13.828 1.00 91.31 92 PHE A O 1
ATOM 708 N N . ASP A 1 93 ? -3.251 9.149 -15.931 1.00 91.88 93 ASP A N 1
ATOM 709 C CA . ASP A 1 93 ? -4.562 8.890 -16.539 1.00 91.88 93 ASP A CA 1
ATOM 710 C C . ASP A 1 93 ? -4.786 7.379 -16.628 1.00 91.88 93 ASP A C 1
ATOM 712 O O . ASP A 1 93 ? -4.442 6.746 -17.620 1.00 91.88 93 ASP A O 1
ATOM 716 N N . LEU A 1 94 ? -5.369 6.782 -15.588 1.00 93.31 94 LEU A N 1
ATOM 717 C CA . LEU A 1 94 ? -5.511 5.325 -15.491 1.00 93.31 94 LEU A CA 1
ATOM 718 C C . LEU A 1 94 ? -6.312 4.688 -16.635 1.00 93.31 94 LEU A C 1
ATOM 720 O O . LEU A 1 94 ? -6.169 3.489 -16.858 1.00 93.31 94 LEU A O 1
ATOM 724 N N . ALA A 1 95 ? -7.130 5.442 -17.375 1.00 93.69 95 ALA A N 1
ATOM 725 C CA . ALA A 1 95 ? -7.876 4.896 -18.508 1.00 93.69 95 ALA A CA 1
ATOM 726 C C . ALA A 1 95 ? -6.972 4.574 -19.714 1.00 93.69 95 ALA A C 1
ATOM 728 O O . ALA A 1 95 ? -7.309 3.710 -20.536 1.00 93.69 95 ALA A O 1
ATOM 729 N N . THR A 1 96 ? -5.837 5.270 -19.836 1.00 93.31 96 THR A N 1
ATOM 730 C CA . THR A 1 96 ? -4.984 5.238 -21.034 1.00 93.31 96 THR A CA 1
ATOM 731 C C . THR A 1 96 ? -3.496 5.035 -20.745 1.00 93.31 96 THR A C 1
ATOM 733 O O . THR A 1 96 ? -2.793 4.472 -21.583 1.00 93.31 96 THR A O 1
ATOM 736 N N . GLU A 1 97 ? -3.021 5.440 -19.572 1.00 94.81 97 GLU A N 1
ATOM 737 C CA . GLU A 1 97 ? -1.627 5.408 -19.144 1.00 94.81 97 GLU A CA 1
ATOM 738 C C . GLU A 1 97 ? -1.331 4.161 -18.304 1.00 94.81 97 GLU A C 1
ATOM 740 O O . GLU A 1 97 ? -2.124 3.759 -17.450 1.00 94.81 97 GLU A O 1
ATOM 745 N N . LEU A 1 98 ? -0.155 3.561 -18.517 1.00 96.31 98 LEU A N 1
ATOM 746 C CA . LEU A 1 98 ? 0.338 2.493 -17.649 1.00 96.31 98 LEU A CA 1
ATOM 747 C C . LEU A 1 98 ? 0.542 3.024 -16.222 1.00 96.31 98 LEU A C 1
ATOM 749 O O . LEU A 1 98 ? 1.045 4.136 -16.061 1.00 96.31 98 LEU A O 1
ATOM 753 N N . PRO A 1 99 ? 0.272 2.233 -15.169 1.00 95.81 99 PRO A N 1
ATOM 754 C CA . PRO A 1 99 ? 0.446 2.654 -13.779 1.00 95.81 99 PRO A CA 1
ATOM 755 C C . PRO A 1 99 ? 1.923 2.651 -13.341 1.00 95.81 99 PRO A C 1
ATOM 757 O O . PRO A 1 99 ? 2.226 2.453 -12.164 1.00 95.81 99 PRO A O 1
ATOM 760 N N . VAL A 1 100 ? 2.849 2.840 -14.285 1.00 95.88 100 VAL A N 1
ATOM 761 C CA . VAL A 1 100 ? 4.295 2.884 -14.083 1.00 95.88 100 VAL A CA 1
ATOM 762 C C . VAL A 1 100 ? 4.955 3.797 -15.115 1.00 95.88 100 VAL A C 1
ATOM 764 O O . VAL A 1 100 ? 4.655 3.737 -16.307 1.00 95.88 100 VAL A O 1
ATOM 767 N N . ARG A 1 101 ? 5.908 4.615 -14.666 1.00 94.31 101 ARG A N 1
ATOM 768 C CA . ARG A 1 101 ? 6.779 5.414 -15.539 1.00 94.31 101 ARG A CA 1
ATOM 769 C C . ARG A 1 101 ? 8.146 5.645 -14.913 1.00 94.31 101 ARG A C 1
ATOM 771 O O . ARG A 1 101 ? 8.271 5.685 -13.692 1.00 94.31 101 ARG A O 1
ATOM 778 N N . GLY A 1 102 ? 9.164 5.839 -15.743 1.00 94.50 102 GLY A N 1
ATOM 779 C CA . GLY A 1 102 ? 10.541 6.034 -15.312 1.00 94.50 102 GLY A CA 1
ATOM 780 C C . GLY A 1 102 ? 11.175 7.321 -15.834 1.00 94.50 102 GLY A C 1
ATOM 781 O O . GLY A 1 102 ? 10.912 7.773 -16.947 1.00 94.50 102 GLY A O 1
ATOM 782 N N . ARG A 1 103 ? 12.081 7.887 -15.038 1.00 95.00 103 ARG A N 1
ATOM 783 C CA . ARG A 1 103 ? 13.035 8.924 -15.448 1.00 95.00 103 ARG A CA 1
ATOM 784 C C . ARG A 1 103 ? 14.415 8.576 -14.921 1.00 95.00 103 ARG A C 1
ATOM 786 O O . ARG A 1 103 ? 14.561 8.202 -13.760 1.00 95.00 103 ARG A O 1
ATOM 793 N N . LEU A 1 104 ? 15.427 8.733 -15.758 1.00 94.69 104 LEU A N 1
ATOM 794 C CA . LEU A 1 104 ? 16.820 8.531 -15.403 1.00 94.69 104 LEU A CA 1
ATOM 795 C C . LEU A 1 104 ? 17.559 9.863 -15.492 1.00 94.69 104 LEU A C 1
ATOM 797 O O . LEU A 1 104 ? 17.793 10.383 -16.580 1.00 94.69 104 LEU A O 1
ATOM 801 N N . TYR A 1 105 ? 17.946 10.408 -14.345 1.00 93.06 105 TYR A N 1
ATOM 802 C CA . TYR A 1 105 ? 18.719 11.641 -14.267 1.00 93.06 105 TYR A CA 1
ATOM 803 C C . TYR A 1 105 ? 20.203 11.315 -14.217 1.00 93.06 105 TYR A C 1
ATOM 805 O O . TYR A 1 105 ? 20.646 10.639 -13.292 1.00 93.06 105 TYR A O 1
ATOM 813 N N . ARG A 1 106 ? 20.981 11.826 -15.169 1.00 90.44 106 ARG A N 1
ATOM 814 C CA . ARG A 1 106 ? 22.449 11.768 -15.112 1.00 90.44 106 ARG A CA 1
ATOM 815 C C . ARG A 1 106 ? 22.974 12.974 -14.333 1.00 90.44 106 ARG A C 1
ATOM 817 O O . ARG A 1 106 ? 22.623 14.104 -14.662 1.00 90.44 106 ARG A O 1
ATOM 824 N N . LEU A 1 107 ? 23.785 12.738 -13.305 1.00 86.88 107 LEU A N 1
ATOM 825 C CA . LEU A 1 107 ? 24.342 13.764 -12.424 1.00 86.88 107 LEU A CA 1
ATOM 826 C C . LEU A 1 107 ? 25.820 14.027 -12.715 1.00 86.88 107 LEU A C 1
ATOM 828 O O . LEU A 1 107 ? 26.592 13.106 -12.983 1.00 86.88 107 LEU A O 1
ATOM 832 N N . GLY A 1 108 ? 26.214 15.291 -12.549 1.00 74.44 108 GLY A N 1
ATOM 833 C CA . GLY A 1 108 ? 27.611 15.721 -12.590 1.00 74.44 108 GLY A CA 1
ATOM 834 C C . GLY A 1 108 ? 28.293 15.560 -13.954 1.00 74.44 108 GLY A C 1
ATOM 835 O O . GLY A 1 108 ? 27.726 15.060 -14.922 1.00 74.44 108 GLY A O 1
ATOM 836 N N . GLU A 1 109 ? 29.546 16.009 -14.030 1.00 70.44 109 GLU A N 1
ATOM 837 C CA . GLU A 1 109 ? 30.353 15.952 -15.260 1.00 70.44 109 GLU A CA 1
ATOM 838 C C . GLU A 1 109 ? 31.074 14.607 -15.441 1.00 70.44 109 GLU A C 1
ATOM 840 O O . GLU A 1 109 ? 31.460 14.263 -16.555 1.00 70.44 109 GLU A O 1
ATOM 845 N N . SER A 1 110 ? 31.243 13.831 -14.360 1.00 73.25 110 SER A N 1
ATOM 846 C CA . SER A 1 110 ? 31.912 12.522 -14.391 1.00 73.25 110 SER A CA 1
ATOM 847 C C . SER A 1 110 ? 31.125 11.468 -15.169 1.00 73.25 110 SER A C 1
ATOM 849 O O . SER A 1 110 ? 31.722 10.525 -15.674 1.00 73.25 110 SER A O 1
ATOM 851 N N . GLY A 1 111 ? 29.801 11.625 -15.273 1.00 75.19 111 GLY A N 1
ATOM 852 C CA . GLY A 1 111 ? 28.926 10.728 -16.028 1.00 75.19 111 GLY A CA 1
ATOM 853 C C . GLY A 1 111 ? 28.631 9.378 -15.365 1.00 75.19 111 GLY A C 1
ATOM 854 O O . GLY A 1 111 ? 27.932 8.579 -15.985 1.00 75.19 111 GLY A O 1
ATOM 855 N N . ASP A 1 112 ? 29.112 9.157 -14.135 1.00 86.31 112 ASP A N 1
ATOM 856 C CA . ASP A 1 112 ? 29.009 7.890 -13.389 1.00 86.31 112 ASP A CA 1
ATOM 857 C C . ASP A 1 112 ? 27.984 7.940 -12.238 1.00 86.31 112 ASP A C 1
ATOM 859 O O . ASP A 1 112 ? 27.823 6.969 -11.497 1.00 86.31 112 ASP A O 1
ATOM 863 N N . GLU A 1 113 ? 27.303 9.069 -12.038 1.00 89.56 113 GLU A N 1
ATOM 864 C CA . GLU A 1 113 ? 26.250 9.211 -11.033 1.00 89.56 113 GLU A CA 1
ATOM 865 C C . GLU A 1 113 ? 24.890 9.380 -11.699 1.00 89.56 113 GLU A C 1
ATOM 867 O O . GLU A 1 113 ? 24.714 10.209 -12.590 1.00 89.56 113 GLU A O 1
ATOM 872 N N . PHE A 1 114 ? 23.910 8.609 -11.237 1.00 91.06 114 PHE A N 1
ATOM 873 C CA . PHE A 1 114 ? 22.557 8.641 -11.760 1.00 91.06 114 PHE A CA 1
ATOM 874 C C . PHE A 1 114 ? 21.530 8.602 -10.636 1.00 91.06 114 PHE A C 1
ATOM 876 O O . PHE A 1 114 ? 21.783 8.083 -9.546 1.00 91.06 114 PHE A O 1
ATOM 883 N N . VAL A 1 115 ? 20.340 9.110 -10.927 1.00 92.56 115 VAL A N 1
ATOM 884 C CA . VAL A 1 115 ? 19.149 8.881 -10.114 1.00 92.56 115 VAL A CA 1
ATOM 885 C C . VAL A 1 115 ? 18.061 8.312 -11.004 1.00 92.56 115 VAL A C 1
ATOM 887 O O . VAL A 1 115 ? 17.606 8.974 -11.934 1.00 92.56 115 VAL A O 1
ATOM 890 N N . LEU A 1 116 ? 17.650 7.083 -10.711 1.00 93.38 116 LEU A N 1
ATOM 891 C CA . LEU A 1 116 ? 16.478 6.463 -11.309 1.00 93.38 116 LEU A CA 1
ATOM 892 C C . LEU A 1 116 ? 15.263 6.824 -10.457 1.00 93.38 116 LEU A C 1
ATOM 894 O O . LEU A 1 116 ? 15.211 6.465 -9.285 1.00 93.38 116 LEU A O 1
ATOM 898 N N . LEU A 1 117 ? 14.299 7.524 -11.044 1.00 94.31 117 LEU A N 1
ATOM 899 C CA . LEU A 1 117 ? 12.983 7.753 -10.466 1.00 94.31 117 LEU A CA 1
ATOM 900 C C . LEU A 1 117 ? 11.974 6.871 -11.196 1.00 94.31 117 LEU A C 1
ATOM 902 O O . LEU A 1 117 ? 11.687 7.113 -12.366 1.00 94.31 117 LEU A O 1
ATOM 906 N N . LEU A 1 118 ? 11.422 5.886 -10.500 1.00 94.38 118 LEU A N 1
ATOM 907 C CA . LEU A 1 118 ? 10.243 5.150 -10.938 1.00 94.38 118 LEU A CA 1
ATOM 908 C C . LEU A 1 118 ? 9.030 5.688 -10.185 1.00 94.38 118 LEU A C 1
ATOM 910 O O . LEU A 1 118 ? 9.090 5.904 -8.979 1.00 94.38 118 LEU A O 1
ATOM 914 N N . LEU A 1 119 ? 7.940 5.936 -10.894 1.00 94.19 119 LEU A N 1
ATOM 915 C CA . LEU A 1 119 ? 6.666 6.334 -10.313 1.00 94.19 119 LEU A CA 1
ATOM 916 C C . LEU A 1 119 ? 5.680 5.211 -10.584 1.00 94.19 119 LEU A C 1
ATOM 918 O O . LEU A 1 119 ? 5.526 4.818 -11.739 1.00 94.19 119 LEU A O 1
ATOM 922 N N . PHE A 1 120 ? 5.013 4.733 -9.541 1.00 94.25 120 PHE A N 1
ATOM 923 C CA . PHE A 1 120 ? 3.941 3.748 -9.650 1.00 94.25 120 PHE A CA 1
ATOM 924 C C . PHE A 1 120 ? 2.636 4.366 -9.177 1.00 94.25 120 PHE A C 1
ATOM 926 O O . PHE A 1 120 ? 2.636 5.143 -8.225 1.00 94.25 120 PHE A O 1
ATOM 933 N N . HIS A 1 121 ? 1.516 4.013 -9.797 1.00 93.94 121 HIS A N 1
ATOM 934 C CA . HIS A 1 121 ? 0.221 4.311 -9.199 1.00 93.94 121 HIS A CA 1
ATOM 935 C C . HIS A 1 121 ? -0.122 3.232 -8.163 1.00 93.94 121 HIS A C 1
ATOM 937 O O . HIS A 1 121 ? 0.003 2.039 -8.444 1.00 93.94 121 HIS A O 1
ATOM 943 N N . HIS A 1 122 ? -0.609 3.633 -6.987 1.00 91.56 122 HIS A N 1
ATOM 944 C CA . HIS A 1 122 ? -0.898 2.737 -5.860 1.00 91.56 122 HIS A CA 1
ATOM 945 C C . HIS A 1 122 ? -1.934 1.644 -6.203 1.00 91.56 122 HIS A C 1
ATOM 947 O O . HIS A 1 122 ? -1.962 0.595 -5.575 1.00 91.56 122 HIS A O 1
ATOM 953 N N . ILE A 1 123 ? -2.739 1.841 -7.255 1.00 92.94 123 ILE A N 1
ATOM 954 C CA . ILE A 1 123 ? -3.669 0.823 -7.792 1.00 92.94 123 ILE A CA 1
ATOM 955 C C . ILE A 1 123 ? -2.968 -0.456 -8.282 1.00 92.94 123 ILE A C 1
ATOM 957 O O . ILE A 1 123 ? -3.597 -1.505 -8.355 1.00 92.94 123 ILE A O 1
ATOM 961 N N . ALA A 1 124 ? -1.687 -0.362 -8.651 1.00 93.94 124 ALA A N 1
ATOM 962 C CA . ALA A 1 124 ? -0.914 -1.465 -9.213 1.00 93.94 124 ALA A CA 1
ATOM 963 C C . ALA A 1 124 ? 0.198 -1.960 -8.284 1.00 93.94 124 ALA A C 1
ATOM 965 O O . ALA A 1 124 ? 0.849 -2.954 -8.590 1.00 93.94 124 ALA A O 1
ATOM 966 N N . CYS A 1 125 ? 0.456 -1.255 -7.184 1.00 89.94 125 CYS A N 1
ATOM 967 C CA . CYS A 1 125 ? 1.608 -1.496 -6.330 1.00 89.94 125 CYS A CA 1
ATOM 968 C C . CYS A 1 125 ? 1.293 -1.084 -4.894 1.00 89.94 125 CYS A C 1
ATOM 970 O O . CYS A 1 125 ? 0.756 -0.005 -4.652 1.00 89.94 125 CYS A O 1
ATOM 972 N N . ASP A 1 126 ? 1.698 -1.914 -3.943 1.00 88.50 126 ASP A N 1
ATOM 973 C CA . ASP A 1 126 ? 1.663 -1.633 -2.512 1.00 88.50 126 ASP A CA 1
ATOM 974 C C . ASP A 1 126 ? 3.060 -1.708 -1.877 1.00 88.50 126 ASP A C 1
ATOM 976 O O . ASP A 1 126 ? 4.060 -1.948 -2.554 1.00 88.50 126 ASP A O 1
ATOM 980 N N . GLY A 1 127 ? 3.146 -1.496 -0.561 1.00 81.62 127 GLY A N 1
ATOM 981 C CA . GLY A 1 127 ? 4.423 -1.540 0.157 1.0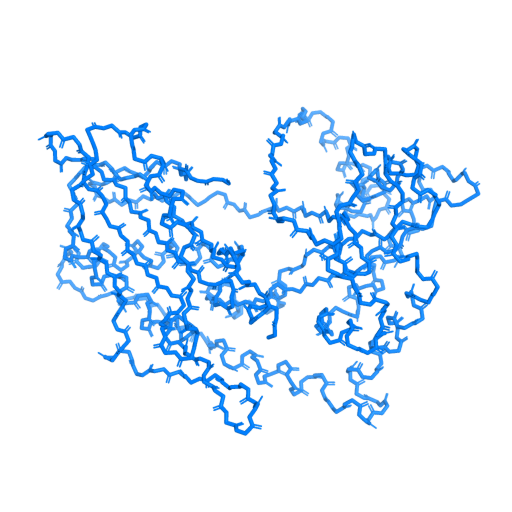0 81.62 127 GLY A CA 1
ATOM 982 C C . GLY A 1 127 ? 5.132 -2.900 0.101 1.00 81.62 127 GLY A C 1
ATOM 983 O O . GLY A 1 127 ? 6.353 -2.951 0.196 1.00 81.62 127 GLY A O 1
ATOM 984 N N . TRP A 1 128 ? 4.404 -4.002 -0.092 1.00 84.81 128 TRP A N 1
ATOM 985 C CA . TRP A 1 128 ? 5.013 -5.331 -0.223 1.00 84.81 128 TRP A CA 1
ATOM 986 C C . TRP A 1 128 ? 5.525 -5.600 -1.637 1.00 84.81 128 TRP A C 1
ATOM 988 O O . TRP A 1 128 ? 6.432 -6.404 -1.816 1.00 84.81 128 TRP A O 1
ATOM 998 N N . SER A 1 129 ? 5.019 -4.874 -2.633 1.00 90.38 129 SER A N 1
ATOM 999 C CA . SER A 1 129 ? 5.458 -4.991 -4.024 1.00 90.38 129 SER A CA 1
ATOM 1000 C C . SER A 1 129 ? 6.876 -4.455 -4.269 1.00 90.38 129 SER A C 1
ATOM 1002 O O . SER A 1 129 ? 7.476 -4.790 -5.289 1.00 90.38 129 SER A O 1
ATOM 1004 N N . TYR A 1 130 ? 7.453 -3.664 -3.353 1.00 86.38 130 TYR A N 1
ATOM 1005 C CA . TYR A 1 130 ? 8.805 -3.116 -3.526 1.00 86.38 130 TYR A CA 1
ATOM 1006 C C . TYR A 1 130 ? 9.887 -4.189 -3.640 1.00 86.38 130 TYR A C 1
ATOM 1008 O O . TYR A 1 130 ? 10.759 -4.074 -4.500 1.00 86.38 130 TYR A O 1
ATOM 1016 N N . ALA A 1 131 ? 9.856 -5.218 -2.789 1.00 85.62 131 ALA A N 1
ATOM 1017 C CA . ALA A 1 131 ? 10.886 -6.253 -2.805 1.00 85.62 131 ALA A CA 1
ATOM 1018 C C . ALA A 1 131 ? 10.855 -7.083 -4.106 1.00 85.62 131 ALA A C 1
ATOM 1020 O O . ALA A 1 131 ? 11.904 -7.158 -4.756 1.00 85.62 131 ALA A O 1
ATOM 1021 N N . PRO A 1 132 ? 9.694 -7.595 -4.569 1.00 90.75 132 PRO A N 1
ATOM 1022 C CA . PRO A 1 132 ? 9.586 -8.240 -5.877 1.00 90.75 132 PRO A CA 1
ATOM 1023 C C . PRO A 1 132 ? 9.984 -7.331 -7.044 1.00 90.75 132 PRO A C 1
ATOM 1025 O O . PRO A 1 132 ? 10.746 -7.748 -7.915 1.00 90.75 132 PRO A O 1
ATOM 1028 N N . LEU A 1 133 ? 9.549 -6.062 -7.042 1.00 91.50 133 LEU A N 1
ATOM 1029 C CA . LEU A 1 133 ? 9.941 -5.088 -8.070 1.00 91.50 133 LEU A CA 1
ATOM 1030 C C . LEU A 1 133 ? 11.460 -4.925 -8.150 1.00 91.50 133 LEU A C 1
ATOM 1032 O O . LEU A 1 133 ? 12.025 -4.885 -9.242 1.00 91.50 133 LEU A O 1
ATOM 1036 N N . ALA A 1 134 ? 12.122 -4.809 -7.000 1.00 89.00 134 ALA A N 1
ATOM 1037 C CA . ALA A 1 134 ? 13.560 -4.595 -6.935 1.00 89.00 134 ALA A CA 1
ATOM 1038 C C . ALA A 1 134 ? 14.353 -5.820 -7.365 1.00 89.00 134 ALA A C 1
ATOM 1040 O O . ALA A 1 134 ? 15.292 -5.693 -8.155 1.00 89.00 134 ALA A O 1
ATOM 1041 N N . HIS A 1 135 ? 13.941 -6.992 -6.888 1.00 89.94 135 HIS A N 1
ATOM 1042 C CA . HIS A 1 135 ? 14.511 -8.267 -7.288 1.00 89.94 135 HIS A CA 1
ATOM 1043 C C . HIS A 1 135 ? 14.416 -8.467 -8.807 1.00 89.94 135 HIS A C 1
ATOM 1045 O O . HIS A 1 135 ? 15.433 -8.672 -9.474 1.00 89.94 135 HIS A O 1
ATOM 1051 N N . ASP A 1 136 ? 13.214 -8.325 -9.369 1.00 94.44 136 ASP A N 1
ATOM 1052 C CA . ASP A 1 136 ? 12.972 -8.592 -10.785 1.00 94.44 136 ASP A CA 1
ATOM 1053 C C . ASP A 1 136 ? 13.656 -7.563 -11.689 1.00 94.44 136 ASP A C 1
ATOM 1055 O O . ASP A 1 136 ? 14.233 -7.932 -12.714 1.00 94.44 136 ASP A O 1
ATOM 1059 N N . LEU A 1 137 ? 13.661 -6.281 -11.299 1.00 93.94 137 LEU A N 1
ATOM 1060 C CA . LEU A 1 137 ? 14.359 -5.236 -12.049 1.00 93.94 137 LEU A CA 1
ATOM 1061 C C . LEU A 1 137 ? 15.867 -5.487 -12.086 1.00 93.94 137 LEU A C 1
ATOM 1063 O O . LEU A 1 137 ? 16.488 -5.314 -13.135 1.00 93.94 137 LEU A O 1
ATOM 1067 N N . MET A 1 138 ? 16.462 -5.903 -10.967 1.00 91.00 138 MET A N 1
ATOM 1068 C CA . MET A 1 138 ? 17.887 -6.213 -10.910 1.00 91.00 138 MET A CA 1
ATOM 1069 C C . MET A 1 138 ? 18.253 -7.436 -11.745 1.00 91.00 138 MET A C 1
ATOM 1071 O O . MET A 1 138 ? 19.190 -7.361 -12.539 1.00 91.00 138 MET A O 1
ATOM 1075 N N . ALA A 1 139 ? 17.514 -8.536 -11.592 1.00 93.31 139 ALA A N 1
ATOM 1076 C CA . ALA A 1 139 ? 17.752 -9.758 -12.351 1.00 93.31 139 ALA A CA 1
ATOM 1077 C C . ALA A 1 139 ? 17.599 -9.516 -13.862 1.00 93.31 139 ALA A C 1
ATOM 1079 O O . ALA A 1 139 ? 18.430 -9.954 -14.662 1.00 93.31 139 ALA A O 1
ATOM 1080 N N . ALA A 1 140 ? 16.578 -8.749 -14.260 1.00 95.75 140 ALA A N 1
ATOM 1081 C CA . ALA A 1 140 ? 16.392 -8.342 -15.646 1.00 95.75 140 ALA A CA 1
ATOM 1082 C C . ALA A 1 140 ? 17.516 -7.430 -16.142 1.00 95.75 140 ALA A C 1
ATOM 1084 O O . ALA A 1 140 ? 18.023 -7.629 -17.245 1.00 95.75 140 ALA A O 1
ATOM 1085 N N . TYR A 1 141 ? 17.961 -6.472 -15.330 1.00 95.06 141 TYR A N 1
ATOM 1086 C CA . TYR A 1 141 ? 19.062 -5.588 -15.698 1.00 95.06 141 TYR A CA 1
ATOM 1087 C C . TYR A 1 141 ? 20.375 -6.349 -15.895 1.00 95.06 141 TYR A C 1
ATOM 1089 O O . TYR A 1 141 ? 21.060 -6.131 -16.894 1.00 95.06 141 TYR A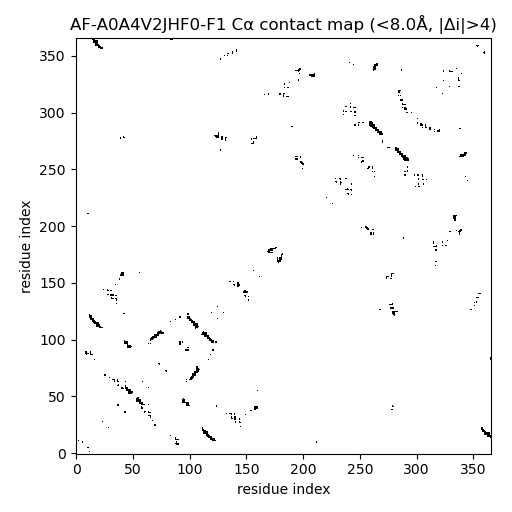 O 1
ATOM 1097 N N . GLU A 1 142 ? 20.707 -7.280 -15.000 1.00 93.94 142 GLU A N 1
ATOM 1098 C CA . GLU A 1 142 ? 21.908 -8.109 -15.117 1.00 93.94 142 GLU A CA 1
ATOM 1099 C C . GLU A 1 142 ? 21.889 -8.962 -16.394 1.00 93.94 142 GLU A C 1
ATOM 1101 O O . GLU A 1 142 ? 22.852 -8.940 -17.167 1.00 93.94 142 GLU A O 1
ATOM 1106 N N . ALA A 1 143 ? 20.769 -9.635 -16.680 1.00 95.75 143 ALA A N 1
ATOM 1107 C CA . ALA A 1 143 ? 20.611 -10.418 -17.904 1.00 95.75 143 ALA A CA 1
ATOM 1108 C C . ALA A 1 143 ? 20.742 -9.550 -19.168 1.00 95.75 143 ALA A C 1
ATOM 1110 O O . ALA A 1 143 ? 21.426 -9.929 -20.123 1.00 95.75 143 ALA A O 1
ATOM 1111 N N . ARG A 1 144 ? 20.141 -8.354 -19.166 1.00 96.25 144 ARG A N 1
ATOM 1112 C CA . ARG A 1 144 ? 20.187 -7.425 -20.304 1.00 96.25 144 ARG A CA 1
ATOM 1113 C C . ARG A 1 144 ? 21.577 -6.842 -20.530 1.00 96.25 144 ARG A C 1
ATOM 1115 O O . ARG A 1 144 ? 21.993 -6.752 -21.683 1.00 96.25 144 ARG A O 1
ATOM 1122 N N . CYS A 1 145 ? 22.327 -6.544 -19.470 1.00 95.56 145 CYS A N 1
ATOM 1123 C CA . CYS A 1 145 ? 23.743 -6.172 -19.561 1.00 95.56 145 CYS A CA 1
ATOM 1124 C C . CYS A 1 145 ? 24.594 -7.284 -20.195 1.00 95.56 145 CYS A C 1
ATOM 1126 O O . CYS A 1 145 ? 25.549 -6.997 -20.916 1.00 95.56 145 CYS A O 1
ATOM 1128 N N . ALA A 1 146 ? 24.238 -8.551 -19.966 1.00 94.94 146 ALA A N 1
ATOM 1129 C CA . ALA A 1 146 ? 24.876 -9.704 -20.600 1.00 94.94 146 ALA A CA 1
ATOM 1130 C C . ALA A 1 146 ? 24.367 -9.993 -22.030 1.00 94.94 146 ALA A C 1
ATOM 1132 O O . ALA A 1 146 ? 24.830 -10.938 -22.669 1.00 94.94 146 ALA A O 1
ATOM 1133 N N . GLY A 1 147 ? 23.426 -9.198 -22.554 1.00 95.88 147 GLY A N 1
ATOM 1134 C CA . GLY A 1 147 ? 22.826 -9.395 -23.876 1.00 95.88 147 GLY A CA 1
ATOM 1135 C C . GLY A 1 147 ? 21.802 -10.535 -23.945 1.00 95.88 147 GLY A C 1
ATOM 1136 O O . GLY A 1 147 ? 21.456 -10.970 -25.043 1.00 95.88 147 GLY A O 1
ATOM 1137 N N . ALA A 1 148 ? 21.313 -11.018 -22.801 1.00 96.44 148 ALA A N 1
ATOM 1138 C CA . ALA A 1 148 ? 20.318 -12.081 -22.690 1.00 96.44 148 ALA A CA 1
ATOM 1139 C C . ALA A 1 148 ? 18.937 -11.536 -22.277 1.00 96.44 148 ALA A C 1
ATOM 1141 O O . ALA A 1 148 ? 18.782 -10.372 -21.902 1.00 96.44 148 ALA A O 1
ATOM 1142 N N . ALA A 1 149 ? 17.903 -12.371 -22.384 1.00 93.75 149 ALA A N 1
ATOM 1143 C CA . ALA A 1 149 ? 16.625 -12.126 -21.716 1.00 93.75 149 ALA A CA 1
ATOM 1144 C C . ALA A 1 149 ? 16.685 -12.673 -20.277 1.00 93.75 149 ALA A C 1
ATOM 1146 O O . ALA A 1 149 ? 17.411 -13.643 -20.052 1.00 93.75 149 ALA A O 1
ATOM 1147 N N . PRO A 1 150 ? 15.953 -12.089 -19.312 1.00 95.06 150 PRO A N 1
ATOM 1148 C CA . PRO A 1 150 ? 15.884 -12.645 -17.964 1.00 95.06 150 PRO A CA 1
ATOM 1149 C C . PRO A 1 150 ? 15.259 -14.040 -17.946 1.00 95.06 150 PRO A C 1
ATOM 1151 O O . PRO A 1 150 ? 14.212 -14.268 -18.549 1.00 95.06 150 PRO A O 1
ATOM 1154 N N . GLU A 1 151 ? 15.861 -14.943 -17.176 1.00 93.25 151 GLU A N 1
ATOM 1155 C CA . GLU A 1 151 ? 15.339 -16.284 -16.894 1.00 93.25 151 GLU A CA 1
ATOM 1156 C C . GLU A 1 151 ? 14.688 -16.316 -15.501 1.00 93.25 151 GLU A C 1
ATOM 1158 O O . GLU A 1 151 ? 15.138 -17.009 -14.592 1.00 93.25 151 GLU A O 1
ATOM 1163 N N . LEU A 1 152 ? 13.637 -15.513 -15.311 1.00 91.56 152 LEU A N 1
ATOM 1164 C CA . LEU A 1 152 ? 12.865 -15.503 -14.065 1.00 91.56 152 LEU A CA 1
ATOM 1165 C C . LEU A 1 152 ? 11.797 -16.615 -14.086 1.00 91.56 152 LEU A C 1
ATOM 1167 O O . LEU A 1 152 ? 11.092 -16.742 -15.093 1.00 91.56 152 LEU A O 1
ATOM 1171 N N . PRO A 1 153 ? 11.611 -17.390 -12.996 1.00 91.81 153 PRO A N 1
ATOM 1172 C CA . PRO A 1 153 ? 10.546 -18.392 -12.903 1.00 91.81 153 PRO A CA 1
ATOM 1173 C C . PRO A 1 153 ? 9.176 -17.767 -13.157 1.00 91.81 153 PRO A C 1
ATOM 1175 O O . PRO A 1 153 ? 8.909 -16.678 -12.654 1.00 91.81 153 PRO A O 1
ATOM 1178 N N . ALA A 1 154 ? 8.300 -18.419 -13.923 1.00 92.81 154 ALA A N 1
ATOM 1179 C CA . ALA A 1 154 ? 6.952 -17.901 -14.160 1.00 92.81 154 ALA A CA 1
ATOM 1180 C C . ALA A 1 154 ? 6.205 -17.688 -12.832 1.00 92.81 154 ALA A C 1
ATOM 1182 O O . ALA A 1 154 ? 6.303 -18.521 -11.932 1.00 92.81 154 ALA A O 1
ATOM 1183 N N . LEU A 1 155 ? 5.468 -16.579 -12.722 1.00 95.56 155 LEU A N 1
ATOM 1184 C CA . LEU A 1 155 ? 4.597 -16.342 -11.572 1.00 95.56 155 LEU A CA 1
ATOM 1185 C C . LEU A 1 155 ? 3.452 -17.368 -11.599 1.00 95.56 155 LEU A C 1
ATOM 1187 O O . LEU A 1 155 ? 2.889 -17.596 -12.674 1.00 95.56 155 LEU A O 1
ATOM 1191 N N . PRO A 1 156 ? 3.113 -17.995 -10.459 1.00 94.50 156 PRO A N 1
ATOM 1192 C CA . PRO A 1 156 ? 2.069 -19.018 -10.408 1.00 94.50 156 PRO A CA 1
ATOM 1193 C C . PRO A 1 156 ? 0.675 -18.447 -10.697 1.00 94.50 156 PRO A C 1
ATOM 1195 O O . PRO A 1 156 ? -0.172 -19.160 -11.230 1.00 94.50 156 PRO A O 1
ATOM 1198 N N . VAL A 1 157 ? 0.460 -17.170 -10.366 1.00 95.88 157 VAL A N 1
ATOM 1199 C CA . VAL A 1 157 ? -0.783 -16.417 -10.570 1.00 95.88 157 VAL A CA 1
ATOM 1200 C C . VAL A 1 157 ? -0.470 -14.967 -10.947 1.00 95.88 157 VAL A C 1
ATOM 1202 O O . VAL A 1 157 ? 0.639 -14.477 -10.721 1.00 95.88 157 VAL A O 1
ATOM 1205 N N . GLN A 1 158 ? -1.449 -14.270 -11.517 1.00 96.88 158 GLN A N 1
ATOM 1206 C CA . GLN A 1 158 ? -1.410 -12.835 -11.792 1.00 96.88 158 GLN A CA 1
ATOM 1207 C C . GLN A 1 158 ? -2.429 -12.084 -10.931 1.00 96.88 158 GLN A C 1
ATOM 1209 O O . GLN A 1 158 ? -3.353 -12.664 -10.362 1.00 96.88 158 GLN A O 1
ATOM 1214 N N . TYR A 1 159 ? -2.292 -10.758 -10.845 1.00 95.75 159 TYR A N 1
ATOM 1215 C CA . TYR A 1 159 ? -3.193 -9.940 -10.024 1.00 95.75 159 TYR A CA 1
ATOM 1216 C C . TYR A 1 159 ? -4.663 -10.059 -10.465 1.00 95.75 159 TYR A C 1
ATOM 1218 O O . TYR A 1 159 ? -5.567 -10.051 -9.632 1.00 95.75 159 TYR A O 1
ATOM 1226 N N . ALA A 1 160 ? -4.913 -10.255 -11.764 1.00 95.00 160 ALA A N 1
ATOM 1227 C CA . ALA A 1 160 ? -6.253 -10.528 -12.273 1.00 95.00 160 ALA A CA 1
ATOM 1228 C C . ALA A 1 160 ? -6.855 -11.804 -11.653 1.00 95.00 160 ALA A C 1
ATOM 1230 O O . ALA A 1 160 ? -8.003 -11.770 -11.207 1.00 95.00 160 ALA A O 1
ATOM 1231 N N . ASP A 1 161 ? -6.072 -12.884 -11.543 1.00 94.69 161 ASP A N 1
ATOM 1232 C CA . ASP A 1 161 ? -6.503 -14.141 -10.917 1.00 94.69 161 ASP A CA 1
ATOM 1233 C C . ASP A 1 161 ? -6.867 -13.924 -9.446 1.00 94.69 161 ASP A C 1
ATOM 1235 O O . ASP A 1 161 ? -7.923 -14.373 -9.005 1.00 94.69 161 ASP A O 1
ATOM 1239 N N . TYR A 1 162 ? -6.050 -13.158 -8.713 1.00 92.38 162 TYR A N 1
ATOM 1240 C CA . TYR A 1 162 ? -6.343 -12.772 -7.330 1.00 92.38 162 TYR A CA 1
ATOM 1241 C C . TYR A 1 162 ? -7.679 -12.027 -7.216 1.00 92.38 162 TYR A C 1
ATOM 1243 O O . TYR A 1 162 ? -8.509 -12.386 -6.383 1.00 92.38 162 TYR A O 1
ATOM 1251 N N . THR A 1 163 ? -7.938 -11.033 -8.074 1.00 91.12 163 THR A N 1
ATOM 1252 C CA . THR A 1 163 ? -9.199 -10.269 -8.005 1.00 91.12 163 THR A CA 1
ATOM 1253 C C . THR A 1 163 ? -10.430 -11.111 -8.349 1.00 91.12 163 THR A C 1
ATOM 1255 O O . THR A 1 163 ? -11.502 -10.906 -7.778 1.00 91.12 163 THR A O 1
ATOM 1258 N N . LEU A 1 164 ? -10.290 -12.088 -9.250 1.00 92.69 164 LEU A N 1
ATOM 1259 C CA . LEU A 1 164 ? -11.362 -13.028 -9.574 1.00 92.69 164 LEU A CA 1
ATOM 1260 C C . LEU A 1 164 ? -11.608 -14.009 -8.424 1.00 92.69 164 LEU A C 1
ATOM 1262 O O . LEU A 1 164 ? -12.762 -14.207 -8.043 1.00 92.69 164 LEU A O 1
ATOM 1266 N N . TRP A 1 165 ? -10.537 -14.560 -7.847 1.00 91.50 165 TRP A N 1
ATOM 1267 C CA . TRP A 1 165 ? -10.591 -15.442 -6.685 1.00 91.50 165 TRP A CA 1
ATOM 1268 C C . TRP A 1 165 ? -11.213 -14.750 -5.470 1.00 91.50 165 TRP A C 1
ATOM 1270 O O . TRP A 1 165 ? -12.111 -15.310 -4.849 1.00 91.50 165 TRP A O 1
ATOM 1280 N N . GLN A 1 166 ? -10.808 -13.513 -5.165 1.00 88.69 166 GLN A N 1
ATOM 1281 C CA . GLN A 1 166 ? -11.362 -12.742 -4.050 1.00 88.69 166 GLN A CA 1
ATOM 1282 C C . GLN A 1 166 ? -12.873 -12.545 -4.218 1.00 88.69 166 GLN A C 1
ATOM 1284 O O . GLN A 1 166 ? -13.636 -12.743 -3.274 1.00 88.69 166 GLN A O 1
ATOM 1289 N N . ARG A 1 167 ? -13.325 -12.208 -5.433 1.00 88.00 167 ARG A N 1
ATOM 1290 C CA . ARG A 1 167 ? -14.754 -12.060 -5.733 1.00 88.00 167 ARG A CA 1
ATOM 1291 C C . ARG A 1 167 ? -15.519 -13.374 -5.563 1.00 88.00 167 ARG A C 1
ATOM 1293 O O . ARG A 1 167 ? -16.629 -13.361 -5.041 1.00 88.00 167 ARG A O 1
ATOM 1300 N N . GLU A 1 168 ? -14.948 -14.494 -6.003 1.00 89.94 168 GLU A N 1
ATOM 1301 C CA . GLU A 1 168 ? -15.557 -15.820 -5.838 1.00 89.94 168 GLU A CA 1
ATOM 1302 C C . GLU A 1 168 ? -15.630 -16.237 -4.362 1.00 89.94 168 GLU A C 1
ATOM 1304 O O . GLU A 1 168 ? -16.674 -16.706 -3.912 1.00 89.94 168 GLU A O 1
ATOM 1309 N N . LEU A 1 169 ? -14.557 -16.012 -3.598 1.00 87.94 169 LEU A N 1
ATOM 1310 C CA . LEU A 1 169 ? -14.477 -16.329 -2.173 1.00 87.94 169 LEU A CA 1
ATOM 1311 C C . LEU A 1 169 ? -15.492 -15.532 -1.346 1.00 87.94 169 LEU A C 1
ATOM 1313 O O . LEU A 1 169 ? -16.152 -16.090 -0.467 1.00 87.94 169 LEU A O 1
ATOM 1317 N N . LEU A 1 170 ? -15.599 -14.228 -1.611 1.00 89.56 170 LEU A N 1
ATOM 1318 C CA . LEU A 1 170 ? -16.518 -13.340 -0.903 1.00 89.56 170 LEU A CA 1
ATOM 1319 C C . LEU A 1 170 ? -17.982 -13.735 -1.147 1.00 89.56 170 LEU A C 1
ATOM 1321 O O . LEU A 1 170 ? -18.781 -13.721 -0.206 1.00 89.56 170 LEU A O 1
ATOM 1325 N N . GLY A 1 171 ? -18.309 -14.169 -2.366 1.00 90.56 171 GLY A N 1
ATOM 1326 C CA . GLY A 1 171 ? -19.659 -14.566 -2.758 1.00 90.56 171 GLY A CA 1
ATOM 1327 C C . GLY A 1 171 ? -20.605 -13.376 -2.953 1.00 90.56 171 GLY A C 1
ATOM 1328 O O . GLY A 1 171 ? -20.179 -12.227 -3.054 1.00 90.56 171 GLY A O 1
ATOM 1329 N N . ASP A 1 172 ? -21.905 -13.663 -3.044 1.00 85.69 172 ASP A N 1
ATOM 1330 C CA . ASP A 1 172 ? -22.945 -12.649 -3.265 1.00 85.69 172 ASP A CA 1
ATOM 1331 C C . ASP A 1 172 ? -23.303 -11.934 -1.953 1.00 85.69 172 ASP A C 1
ATOM 1333 O O . ASP A 1 172 ? -23.582 -12.571 -0.937 1.00 85.69 172 ASP A O 1
ATOM 1337 N N . GLU A 1 173 ? -23.346 -10.605 -1.971 1.00 81.81 173 GLU A N 1
ATOM 1338 C CA . GLU A 1 173 ? -23.784 -9.784 -0.835 1.00 81.81 173 GLU A CA 1
ATOM 1339 C C . GLU A 1 173 ? -25.243 -10.047 -0.421 1.00 81.81 173 GLU A C 1
ATOM 1341 O O . GLU A 1 173 ? -25.610 -9.838 0.736 1.00 81.81 173 GLU A O 1
ATOM 1346 N N . ASN A 1 174 ? -26.075 -10.518 -1.355 1.00 86.19 174 ASN A N 1
ATOM 1347 C CA . ASN A 1 174 ? -27.486 -10.824 -1.130 1.00 86.19 174 ASN A CA 1
ATOM 1348 C C . ASN A 1 174 ? -27.711 -12.245 -0.603 1.00 86.19 174 ASN A C 1
ATOM 1350 O O . ASN A 1 174 ? -28.837 -12.575 -0.224 1.00 86.19 174 ASN A O 1
ATOM 1354 N N . ASP A 1 175 ? -26.671 -13.080 -0.576 1.00 92.25 175 ASP A N 1
ATOM 1355 C CA . ASP A 1 175 ? -26.695 -14.383 0.079 1.00 92.25 175 ASP A CA 1
ATOM 1356 C C . ASP A 1 175 ? -26.247 -14.224 1.544 1.00 92.25 175 ASP A C 1
ATOM 1358 O O . ASP A 1 175 ? -25.068 -13.968 1.793 1.00 92.25 175 ASP A O 1
ATOM 1362 N N . PRO A 1 176 ? -27.141 -14.390 2.542 1.00 88.38 176 PRO A N 1
ATOM 1363 C CA . PRO A 1 176 ? -26.786 -14.255 3.957 1.00 88.38 176 PRO A CA 1
ATOM 1364 C C . PRO A 1 176 ? -25.705 -15.237 4.425 1.00 88.38 176 PRO A C 1
ATOM 1366 O O . PRO A 1 176 ? -25.053 -14.993 5.441 1.00 88.38 176 PRO A O 1
ATOM 1369 N N . GLU A 1 177 ? -25.519 -16.343 3.700 1.00 90.56 177 GLU A N 1
ATOM 1370 C CA . GLU A 1 177 ? -24.517 -17.364 3.997 1.00 90.56 177 GLU A CA 1
ATOM 1371 C C . GLU A 1 177 ? -23.185 -17.122 3.265 1.00 90.56 177 GLU A C 1
ATOM 1373 O O . GLU A 1 177 ? -22.240 -17.904 3.428 1.00 90.56 177 GLU A O 1
ATOM 1378 N N . SER A 1 178 ? -23.055 -16.041 2.490 1.00 94.56 178 SER A N 1
ATOM 1379 C CA . SER A 1 178 ? -21.782 -15.676 1.870 1.00 94.56 178 SER A CA 1
ATOM 1380 C C . SER A 1 178 ? -20.769 -15.182 2.904 1.00 94.56 178 SER A C 1
ATOM 1382 O O . SER A 1 178 ? -21.103 -14.747 4.014 1.00 94.56 178 SER A O 1
ATOM 1384 N N . VAL A 1 179 ? -19.482 -15.267 2.556 1.00 92.94 179 VAL A N 1
ATOM 1385 C CA . VAL A 1 179 ? -18.409 -14.723 3.400 1.00 92.94 179 VAL A CA 1
ATOM 1386 C C . VAL A 1 179 ? -18.585 -13.212 3.539 1.00 92.94 179 VAL A C 1
ATOM 1388 O O . VAL A 1 179 ? -18.507 -12.695 4.655 1.00 92.94 179 VAL A O 1
ATOM 1391 N N . LEU A 1 180 ? -18.909 -12.534 2.436 1.00 93.50 180 LEU A N 1
ATOM 1392 C CA . LEU A 1 180 ? -19.145 -11.098 2.388 1.00 93.50 180 LEU A CA 1
ATOM 1393 C C . LEU A 1 180 ? -20.251 -10.669 3.356 1.00 93.50 180 LEU A C 1
ATOM 1395 O O . LEU A 1 180 ? -20.008 -9.819 4.212 1.00 93.50 180 LEU A O 1
ATOM 1399 N N . ALA A 1 181 ? -21.434 -11.289 3.289 1.00 93.81 181 ALA A N 1
ATOM 1400 C CA . ALA A 1 181 ? -22.568 -10.915 4.131 1.00 93.81 181 ALA A CA 1
ATOM 1401 C C . ALA A 1 181 ? -22.268 -11.099 5.628 1.00 93.81 181 ALA A C 1
ATOM 1403 O O . ALA A 1 181 ? -22.557 -10.208 6.435 1.00 93.81 181 ALA A O 1
ATOM 1404 N N . ARG A 1 182 ? -21.630 -12.217 6.009 1.00 95.38 182 ARG A N 1
ATOM 1405 C CA . ARG A 1 182 ? -21.251 -12.482 7.408 1.00 95.38 182 ARG A CA 1
ATOM 1406 C C . ARG A 1 182 ? -20.222 -11.488 7.937 1.00 95.38 182 ARG A C 1
ATOM 1408 O O . ARG A 1 182 ? -20.399 -10.958 9.033 1.00 95.38 182 ARG A O 1
ATOM 1415 N N . GLN A 1 183 ? -19.164 -11.221 7.174 1.00 95.94 183 GLN A N 1
ATOM 1416 C CA . GLN A 1 183 ? -18.117 -10.296 7.608 1.00 95.94 183 GLN A CA 1
ATOM 1417 C C . GLN A 1 183 ? -18.622 -8.848 7.643 1.00 95.94 183 GLN A C 1
ATOM 1419 O O . GLN A 1 183 ? -18.318 -8.108 8.577 1.00 95.94 183 GLN A O 1
ATOM 1424 N N . VAL A 1 184 ? -19.471 -8.445 6.692 1.00 95.62 184 VAL A N 1
ATOM 1425 C CA . VAL A 1 184 ? -20.159 -7.146 6.733 1.00 95.62 184 VAL A CA 1
ATOM 1426 C C . VAL A 1 184 ? -21.035 -7.023 7.980 1.00 95.62 184 VAL A C 1
ATOM 1428 O O . VAL A 1 184 ? -21.027 -5.976 8.629 1.00 95.62 184 VAL A O 1
ATOM 1431 N N . ALA A 1 185 ? -21.782 -8.070 8.347 1.00 95.50 185 ALA A N 1
ATOM 1432 C CA . ALA A 1 185 ? -22.593 -8.067 9.563 1.00 95.50 185 ALA A CA 1
ATOM 1433 C C . ALA A 1 185 ? -21.730 -7.895 10.823 1.00 95.50 185 ALA A C 1
ATOM 1435 O O . ALA A 1 185 ? -22.058 -7.062 11.670 1.00 95.50 185 ALA A O 1
ATOM 1436 N N . TYR A 1 186 ? -20.596 -8.601 10.901 1.00 97.12 186 TYR A N 1
ATOM 1437 C CA . TYR A 1 186 ? -19.612 -8.424 11.969 1.00 97.12 186 TYR A CA 1
ATOM 1438 C C . TYR A 1 186 ? -19.137 -6.967 12.062 1.00 97.12 186 TYR A C 1
ATOM 1440 O O . TYR A 1 186 ? -19.230 -6.352 13.123 1.00 97.12 186 TYR A O 1
ATOM 1448 N N . TRP A 1 187 ? -18.692 -6.371 10.952 1.00 97.56 187 TRP A N 1
ATOM 1449 C CA . TRP A 1 187 ? -18.187 -4.997 10.964 1.00 97.56 187 TRP A CA 1
ATOM 1450 C C . TRP A 1 187 ? -19.260 -3.956 11.292 1.00 97.56 187 TRP A C 1
ATOM 1452 O O . TRP A 1 187 ? -18.968 -2.985 11.991 1.00 97.56 187 TRP A O 1
ATOM 1462 N N . LYS A 1 188 ? -20.508 -4.164 10.853 1.00 96.38 188 LYS A N 1
ATOM 1463 C CA . LYS A 1 188 ? -21.649 -3.321 11.249 1.00 96.38 188 LYS A CA 1
ATOM 1464 C C . LYS A 1 188 ? -21.858 -3.312 12.756 1.00 96.38 188 LYS A C 1
ATOM 1466 O O . LYS A 1 188 ? -22.121 -2.253 13.316 1.00 96.38 188 LYS A O 1
ATOM 1471 N N . GLU A 1 189 ? -21.738 -4.467 13.403 1.00 96.75 189 GLU A N 1
ATOM 1472 C CA . GLU A 1 189 ? -21.843 -4.575 14.857 1.00 96.75 189 GLU A CA 1
ATOM 1473 C C . GLU A 1 189 ? -20.654 -3.898 15.551 1.00 96.75 189 GLU A C 1
ATOM 1475 O O . GLU A 1 189 ? -20.850 -3.030 16.401 1.00 96.75 189 GLU A O 1
ATOM 1480 N N . GLN A 1 190 ? -19.422 -4.224 15.147 1.00 97.06 190 GLN A N 1
ATOM 1481 C CA . GLN A 1 190 ? -18.215 -3.696 15.795 1.00 97.06 190 GLN A CA 1
ATOM 1482 C C . GLN A 1 190 ? -18.068 -2.176 15.666 1.00 97.06 190 GLN A C 1
ATOM 1484 O O . GLN A 1 190 ? -17.560 -1.513 16.574 1.00 97.06 190 GLN A O 1
ATOM 1489 N N . LEU A 1 191 ? -18.518 -1.603 14.549 1.00 96.56 191 LEU A N 1
ATOM 1490 C CA . LEU A 1 191 ? -18.393 -0.174 14.250 1.00 96.56 191 LEU A CA 1
ATOM 1491 C C . LEU A 1 191 ? -19.689 0.606 14.520 1.00 96.56 191 LEU A C 1
ATOM 1493 O O . LEU A 1 191 ? -19.784 1.792 14.199 1.00 96.56 191 LEU A O 1
ATOM 1497 N N . ALA A 1 192 ? -20.685 -0.020 15.152 1.00 95.56 192 ALA A N 1
ATOM 1498 C CA . ALA A 1 192 ? -21.923 0.648 15.529 1.00 95.56 192 ALA A CA 1
ATOM 1499 C C . ALA A 1 192 ? -21.663 1.793 16.521 1.00 95.56 192 ALA A C 1
ATOM 1501 O O . ALA A 1 192 ? -21.091 1.598 17.595 1.00 95.56 192 ALA A O 1
ATOM 1502 N N . GLY A 1 193 ? -22.111 3.001 16.177 1.00 93.38 193 GLY A N 1
ATOM 1503 C CA . GLY A 1 193 ? -21.941 4.181 17.030 1.00 93.38 193 GLY A CA 1
ATOM 1504 C C . GLY A 1 193 ? -20.493 4.657 17.151 1.00 93.38 193 GLY A C 1
ATOM 1505 O O . GLY A 1 193 ? -20.165 5.315 18.133 1.00 93.38 193 GLY A O 1
ATOM 1506 N N . LEU A 1 194 ? -19.635 4.299 16.191 1.00 93.69 194 LEU A N 1
ATOM 1507 C CA . LEU A 1 194 ? -18.271 4.807 16.119 1.00 93.69 194 LEU A CA 1
ATOM 1508 C C . LEU A 1 194 ? -18.271 6.346 16.073 1.00 93.69 194 LEU A C 1
ATOM 1510 O O . LEU A 1 194 ? -19.099 6.922 15.357 1.00 93.69 194 LEU A O 1
ATOM 1514 N N . PRO A 1 195 ? -17.360 7.032 16.791 1.00 91.88 195 PRO A N 1
ATOM 1515 C CA . PRO A 1 195 ? -17.225 8.471 16.662 1.00 91.88 195 PRO A CA 1
ATOM 1516 C C . PRO A 1 195 ? -16.865 8.823 15.221 1.00 91.88 195 PRO A C 1
ATOM 1518 O O . PRO A 1 195 ? -15.964 8.236 14.624 1.00 91.88 195 PRO A O 1
ATOM 1521 N N . GLU A 1 196 ? -17.540 9.831 14.678 1.00 89.12 196 GLU A N 1
ATOM 1522 C CA . GLU A 1 196 ? -17.257 10.342 13.334 1.00 89.12 196 GLU A CA 1
ATOM 1523 C C . GLU A 1 196 ? -15.791 10.802 13.222 1.00 89.12 196 GLU A C 1
ATOM 1525 O O . GLU A 1 196 ? -15.114 10.606 12.210 1.00 89.12 196 GLU A O 1
ATOM 1530 N N . ARG A 1 197 ? -15.275 11.371 14.320 1.00 91.81 197 ARG A N 1
ATOM 1531 C CA . ARG A 1 197 ? -13.909 11.862 14.438 1.00 91.81 197 ARG A CA 1
ATOM 1532 C C . ARG A 1 197 ? -13.433 11.840 15.886 1.00 91.81 197 ARG A C 1
ATOM 1534 O O . ARG A 1 197 ? -14.140 12.327 16.764 1.00 91.81 197 ARG A O 1
ATOM 1541 N N . ILE A 1 198 ? -12.194 11.409 16.114 1.00 93.38 198 ILE A N 1
ATOM 1542 C CA . ILE A 1 198 ? -11.540 11.596 17.417 1.00 93.38 198 ILE A CA 1
ATOM 1543 C C . ILE A 1 198 ? -11.082 13.048 17.623 1.00 93.38 198 ILE A C 1
ATOM 1545 O O . ILE A 1 198 ? -10.622 13.720 16.691 1.00 93.38 198 ILE A O 1
ATOM 1549 N N . GLU A 1 199 ? -11.188 13.551 18.851 1.00 91.25 199 GLU A N 1
ATOM 1550 C CA . GLU A 1 199 ? -10.662 14.871 19.205 1.00 91.25 199 GLU A CA 1
ATOM 1551 C C . GLU A 1 199 ? -9.162 14.798 19.498 1.00 91.25 199 GLU A C 1
ATOM 1553 O O . GLU A 1 199 ? -8.691 13.951 20.249 1.00 91.25 199 GLU A O 1
ATOM 1558 N N . LEU A 1 200 ? -8.384 15.689 18.885 1.00 92.75 200 LEU A N 1
ATOM 1559 C CA . LEU A 1 200 ? -6.942 15.772 19.097 1.00 92.75 200 LEU A CA 1
ATOM 1560 C C . LEU A 1 200 ? -6.556 17.220 19.402 1.00 92.75 200 LEU A C 1
ATOM 1562 O O . LEU A 1 200 ? -7.185 18.139 18.866 1.00 92.75 200 LEU A O 1
ATOM 1566 N N . PRO A 1 201 ? -5.506 17.447 20.208 1.00 93.06 201 PRO A N 1
ATOM 1567 C CA . PRO A 1 201 ? -5.005 18.784 20.487 1.00 93.06 201 PRO A CA 1
ATOM 1568 C C . PRO A 1 201 ? -4.288 19.325 19.244 1.00 93.06 201 PRO A C 1
ATOM 1570 O O . PRO A 1 201 ? -3.088 19.142 19.062 1.00 93.06 201 PRO A O 1
ATOM 1573 N N . THR A 1 202 ? -5.045 19.949 18.341 1.00 92.50 202 THR A N 1
ATOM 1574 C CA . THR A 1 202 ? -4.524 20.498 17.084 1.00 92.50 202 THR A CA 1
ATOM 1575 C C . THR A 1 202 ? -4.068 21.944 17.244 1.00 92.50 202 THR A C 1
ATOM 1577 O O . THR A 1 202 ? -4.812 22.770 17.769 1.00 92.50 202 THR A O 1
ATOM 1580 N N . ASP A 1 203 ? -2.918 22.292 16.663 1.00 95.56 203 ASP A N 1
ATOM 1581 C CA . ASP A 1 203 ? -2.395 23.670 16.665 1.00 95.56 203 ASP A CA 1
ATOM 1582 C C . ASP A 1 203 ? -3.222 24.657 15.823 1.00 95.56 203 ASP A C 1
ATOM 1584 O O . ASP A 1 203 ? -3.056 25.874 15.922 1.00 95.56 203 ASP A O 1
ATOM 1588 N N . ARG A 1 204 ? -4.055 24.146 14.908 1.00 94.12 204 ARG A N 1
ATOM 1589 C CA . ARG A 1 204 ? -4.814 24.933 13.927 1.00 94.12 204 ARG A CA 1
ATOM 1590 C C . ARG A 1 204 ? -6.205 24.336 13.725 1.00 94.12 204 ARG A C 1
ATOM 1592 O O . ARG A 1 204 ? -6.347 23.117 13.817 1.00 94.12 204 ARG A O 1
ATOM 1599 N N . PRO A 1 205 ? -7.213 25.157 13.384 1.00 92.44 205 PRO A N 1
ATOM 1600 C CA . PRO A 1 205 ? -8.528 24.644 13.031 1.00 92.44 205 PRO A CA 1
ATOM 1601 C C . PRO A 1 205 ? -8.443 23.744 11.794 1.00 92.44 205 PRO A C 1
ATOM 1603 O O . PRO A 1 205 ? -7.691 24.016 10.852 1.00 92.44 205 PRO A O 1
ATOM 1606 N N . ARG A 1 206 ? -9.244 22.678 11.786 1.00 90.94 206 ARG A N 1
ATOM 1607 C CA . ARG A 1 206 ? -9.348 21.767 10.643 1.00 90.94 206 ARG A CA 1
ATOM 1608 C C . ARG A 1 206 ? -10.023 22.480 9.457 1.00 90.94 206 ARG A C 1
ATOM 1610 O O . ARG A 1 206 ? -11.083 23.075 9.651 1.00 90.94 206 ARG A O 1
ATOM 1617 N N . PRO A 1 207 ? -9.454 22.426 8.239 1.00 92.19 207 PRO A N 1
ATOM 1618 C CA . PRO A 1 207 ? -10.085 23.002 7.053 1.00 92.19 207 PRO A CA 1
ATOM 1619 C C . PRO A 1 207 ? -11.280 22.158 6.583 1.00 92.19 207 PRO A C 1
ATOM 1621 O O . PRO A 1 207 ? -11.340 20.961 6.848 1.00 92.19 207 PRO A O 1
ATOM 1624 N N . ALA A 1 208 ? -12.200 22.763 5.824 1.00 90.94 208 ALA A N 1
ATOM 1625 C CA . ALA A 1 208 ? -13.344 22.054 5.232 1.00 90.94 208 ALA A CA 1
ATOM 1626 C C . ALA A 1 208 ? -12.931 21.005 4.179 1.00 90.94 208 ALA A C 1
ATOM 1628 O O . ALA A 1 208 ? -13.632 20.016 3.978 1.00 90.94 208 ALA A O 1
ATOM 1629 N N . VAL A 1 209 ? -11.783 21.214 3.529 1.00 89.25 209 VAL A N 1
ATOM 1630 C CA . VAL A 1 209 ? -11.173 20.289 2.566 1.00 89.25 209 VAL A CA 1
ATOM 1631 C C . VAL A 1 209 ? -9.732 20.034 2.998 1.00 89.25 209 VAL A C 1
ATOM 1633 O O . VAL A 1 209 ? -8.973 20.978 3.234 1.00 89.25 209 VAL A O 1
ATOM 1636 N N . ALA A 1 210 ? -9.360 18.764 3.145 1.00 86.75 210 ALA A N 1
ATOM 1637 C CA . ALA A 1 210 ? -8.012 18.369 3.520 1.00 86.75 210 ALA A CA 1
ATOM 1638 C C . ALA A 1 210 ? -7.018 18.720 2.403 1.00 86.75 210 ALA A C 1
ATOM 1640 O O . ALA A 1 210 ? -7.217 18.368 1.247 1.00 86.75 210 ALA A O 1
ATOM 1641 N N . SER A 1 211 ? -5.911 19.377 2.763 1.00 85.25 211 SER A N 1
ATOM 1642 C CA . SER A 1 211 ? -4.847 19.719 1.800 1.00 85.25 211 SER A CA 1
ATOM 1643 C C . SER A 1 211 ? -3.934 18.546 1.430 1.00 85.25 211 SER A C 1
ATOM 1645 O O . SER A 1 211 ? -3.045 18.720 0.606 1.00 85.25 211 SER A O 1
ATOM 1647 N N . GLN A 1 212 ? -4.086 17.400 2.104 1.00 81.19 212 GLN A N 1
ATOM 1648 C CA . GLN A 1 212 ? -3.220 16.215 1.994 1.00 81.19 212 GLN A CA 1
ATOM 1649 C C . GLN A 1 212 ? -1.721 16.470 2.247 1.00 81.19 212 GLN A C 1
ATOM 1651 O O . GLN A 1 212 ? -0.881 15.620 1.971 1.00 81.19 212 GLN A O 1
ATOM 1656 N N . ARG A 1 213 ? -1.357 17.632 2.807 1.00 83.12 213 ARG A N 1
ATOM 1657 C CA . ARG A 1 213 ? 0.022 17.928 3.213 1.00 83.12 213 ARG A CA 1
ATOM 1658 C C . ARG A 1 213 ? 0.321 17.277 4.559 1.00 83.12 213 ARG A C 1
ATOM 1660 O O . ARG A 1 213 ? -0.407 17.516 5.522 1.00 83.12 213 ARG A O 1
ATOM 1667 N N . GLY A 1 214 ? 1.416 16.528 4.614 1.00 85.88 214 GLY A N 1
ATOM 1668 C CA . GLY A 1 214 ? 1.958 15.915 5.825 1.00 85.88 214 GLY A CA 1
ATOM 1669 C C . GLY A 1 214 ? 3.422 16.285 6.054 1.00 85.88 214 GLY A C 1
ATOM 1670 O O . GLY A 1 214 ? 4.048 16.935 5.218 1.00 85.88 214 GLY A O 1
ATOM 1671 N N . ASP A 1 215 ? 3.940 15.867 7.204 1.00 86.44 215 ASP A N 1
ATOM 1672 C CA . ASP A 1 215 ? 5.356 15.903 7.571 1.00 86.44 215 ASP A CA 1
ATOM 1673 C C . ASP A 1 215 ? 5.673 14.633 8.376 1.00 86.44 215 ASP A C 1
ATOM 1675 O O . ASP A 1 215 ? 4.757 13.952 8.849 1.00 86.44 215 ASP A O 1
ATOM 1679 N N . MET A 1 216 ? 6.952 14.303 8.535 1.00 86.69 216 MET A N 1
ATOM 1680 C CA . MET A 1 216 ? 7.393 13.087 9.208 1.00 86.69 216 MET A CA 1
ATOM 1681 C C . MET A 1 216 ? 8.405 13.389 10.309 1.00 86.69 216 MET A C 1
ATOM 1683 O O . MET A 1 216 ? 9.469 13.960 10.074 1.00 86.69 216 MET A O 1
ATOM 1687 N N . VAL A 1 217 ? 8.112 12.892 11.510 1.00 93.31 217 VAL A N 1
ATOM 1688 C CA . VAL A 1 217 ? 9.034 12.922 12.649 1.00 93.31 217 VAL A CA 1
ATOM 1689 C C . VAL A 1 217 ? 9.595 11.524 12.864 1.00 93.31 217 VAL A C 1
ATOM 1691 O O . VAL A 1 217 ? 8.855 10.592 13.173 1.00 93.31 217 VAL A O 1
ATOM 1694 N N . ARG A 1 218 ? 10.915 11.383 12.710 1.00 90.50 218 ARG A N 1
ATOM 1695 C CA . ARG A 1 218 ? 11.630 10.129 12.972 1.00 90.50 218 ARG A CA 1
ATOM 1696 C C . ARG A 1 218 ? 12.165 10.116 14.399 1.00 90.50 218 ARG A C 1
ATOM 1698 O O . ARG A 1 218 ? 12.764 11.092 14.847 1.00 90.50 218 ARG A O 1
ATOM 1705 N N . PHE A 1 219 ? 11.972 8.999 15.083 1.00 93.75 219 PHE A N 1
ATOM 1706 C CA . PHE A 1 219 ? 12.551 8.718 16.391 1.00 93.75 219 PHE A CA 1
ATOM 1707 C C . PHE A 1 219 ? 12.788 7.213 16.525 1.00 93.75 219 PHE A C 1
ATOM 1709 O O . PHE A 1 219 ? 12.224 6.422 15.770 1.00 93.75 219 PHE A O 1
ATOM 1716 N N . GLU A 1 220 ? 13.620 6.828 17.488 1.00 93.50 220 GLU A N 1
ATOM 1717 C CA . GLU A 1 220 ? 14.013 5.438 17.713 1.00 93.50 220 GLU A CA 1
ATOM 1718 C C . GLU A 1 220 ? 13.740 5.040 19.165 1.00 93.50 220 GLU A C 1
ATOM 1720 O O . GLU A 1 220 ? 13.848 5.857 20.085 1.00 93.50 220 GLU A O 1
ATOM 1725 N N . TRP A 1 221 ? 13.395 3.770 19.367 1.00 93.69 221 TRP A N 1
ATOM 1726 C CA . TRP A 1 221 ? 13.422 3.134 20.680 1.00 93.69 221 TRP A CA 1
ATOM 1727 C C . TRP A 1 221 ? 14.707 2.341 20.827 1.00 93.69 221 TRP A C 1
ATOM 1729 O O . TRP A 1 221 ? 15.158 1.692 19.884 1.00 93.69 221 TRP A O 1
ATOM 1739 N N . ASP A 1 222 ? 15.280 2.363 22.026 1.00 96.31 222 ASP A N 1
ATOM 1740 C CA . ASP A 1 222 ? 16.410 1.498 22.315 1.00 96.31 222 ASP A CA 1
ATOM 1741 C C . ASP A 1 222 ? 16.001 0.011 22.290 1.00 96.31 222 ASP A C 1
ATOM 1743 O O . ASP A 1 222 ? 14.834 -0.376 22.442 1.00 96.31 222 ASP A O 1
ATOM 1747 N N . ALA A 1 223 ? 17.000 -0.845 22.074 1.00 96.12 223 ALA A N 1
ATOM 1748 C CA . ALA A 1 223 ? 16.799 -2.286 21.989 1.00 96.12 223 ALA A CA 1
ATOM 1749 C C . ALA A 1 223 ? 16.273 -2.888 23.305 1.00 96.12 223 ALA A C 1
ATOM 1751 O O . ALA A 1 223 ? 15.600 -3.920 23.281 1.00 96.12 223 ALA A O 1
ATOM 1752 N N . GLU A 1 224 ? 16.557 -2.253 24.447 1.00 97.88 224 GLU A N 1
ATOM 1753 C CA . GLU A 1 224 ? 16.100 -2.713 25.758 1.00 97.88 224 GLU A CA 1
ATOM 1754 C C . GLU A 1 224 ? 14.579 -2.557 25.892 1.00 97.88 224 GLU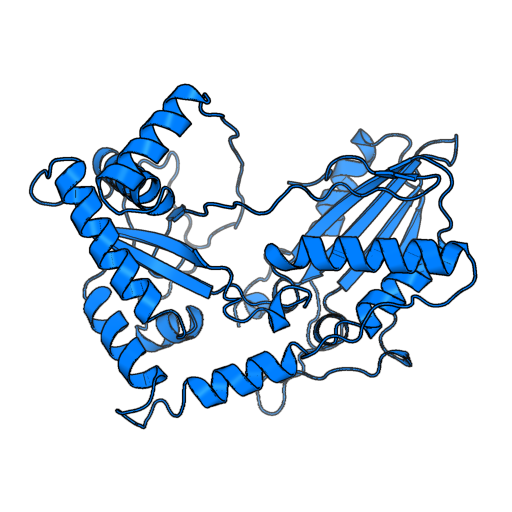 A C 1
ATOM 1756 O O . GLU A 1 224 ? 13.888 -3.503 26.278 1.00 97.88 224 GLU A O 1
ATOM 1761 N N . LEU A 1 225 ? 14.038 -1.393 25.529 1.00 96.88 225 LEU A N 1
ATOM 1762 C CA . LEU A 1 225 ? 12.608 -1.121 25.510 1.00 96.88 225 LEU A CA 1
ATOM 1763 C C . LEU A 1 225 ? 11.898 -2.046 24.523 1.00 96.88 225 LEU A C 1
ATOM 1765 O O . LEU A 1 225 ? 10.911 -2.682 24.894 1.00 96.88 225 LEU A O 1
ATOM 1769 N N . HIS A 1 226 ? 12.420 -2.181 23.301 1.00 96.12 226 HIS A N 1
ATOM 1770 C CA . HIS A 1 226 ? 11.860 -3.106 22.314 1.00 96.12 226 HIS A CA 1
ATOM 1771 C C . HIS A 1 226 ? 11.818 -4.554 22.838 1.00 96.12 226 HIS A C 1
ATOM 1773 O O . HIS A 1 226 ? 10.803 -5.245 22.694 1.00 96.12 226 HIS A O 1
ATOM 1779 N N . GLY A 1 227 ? 12.889 -5.001 23.504 1.00 97.19 227 GLY A N 1
ATOM 1780 C CA . GLY A 1 227 ? 12.953 -6.310 24.156 1.00 97.19 227 GLY A CA 1
ATOM 1781 C C . GLY A 1 227 ? 11.856 -6.491 25.207 1.00 97.19 227 GLY A C 1
ATOM 1782 O O . GLY A 1 227 ? 11.109 -7.467 25.153 1.00 97.19 227 GLY A O 1
ATOM 1783 N N . LYS A 1 228 ? 11.676 -5.512 26.102 1.00 97.88 228 LYS A N 1
ATOM 1784 C CA . LYS A 1 228 ? 10.631 -5.542 27.143 1.00 97.88 228 LYS A CA 1
ATOM 1785 C C . LYS A 1 228 ? 9.212 -5.559 26.567 1.00 97.88 228 LYS A C 1
ATOM 1787 O O . LYS A 1 228 ? 8.354 -6.274 27.081 1.00 97.88 228 LYS A O 1
ATOM 1792 N N . LEU A 1 229 ? 8.952 -4.802 25.499 1.00 96.88 229 LEU A N 1
ATOM 1793 C CA . LEU A 1 229 ? 7.652 -4.810 24.816 1.00 96.88 229 LEU A CA 1
ATOM 1794 C C . LEU A 1 229 ? 7.374 -6.165 24.151 1.00 96.88 229 LEU A C 1
ATOM 1796 O O . LEU A 1 229 ? 6.261 -6.681 24.244 1.00 96.88 229 LEU A O 1
ATOM 1800 N N . SER A 1 230 ? 8.396 -6.770 23.544 1.00 96.50 230 SER A N 1
ATOM 1801 C CA . SER A 1 230 ? 8.303 -8.103 22.936 1.00 96.50 230 SER A CA 1
ATOM 1802 C C . SER A 1 230 ? 8.045 -9.194 23.981 1.00 96.50 230 SER A C 1
ATOM 1804 O O . SER A 1 230 ? 7.236 -10.098 23.767 1.00 96.50 230 SER A O 1
ATOM 1806 N N . GLU A 1 231 ? 8.690 -9.101 25.145 1.00 97.75 231 GLU A N 1
ATOM 1807 C CA . GLU A 1 231 ? 8.445 -10.005 26.270 1.00 97.75 231 GLU A CA 1
ATOM 1808 C C . GLU A 1 231 ? 7.030 -9.862 26.832 1.00 97.75 231 GLU A C 1
ATOM 1810 O O . GLU A 1 231 ? 6.389 -10.877 27.110 1.00 97.75 231 GLU A O 1
ATOM 1815 N N . LEU A 1 232 ? 6.528 -8.628 26.959 1.00 97.69 232 LEU A N 1
ATOM 1816 C CA . LEU A 1 232 ? 5.154 -8.364 27.383 1.00 97.69 232 LEU A CA 1
ATOM 1817 C C . LEU A 1 232 ? 4.144 -8.961 26.401 1.00 97.69 232 LEU A C 1
ATOM 1819 O O . LEU A 1 232 ? 3.227 -9.655 26.833 1.00 97.69 232 LEU A O 1
ATOM 1823 N N . ALA A 1 233 ? 4.341 -8.739 25.098 1.00 97.12 233 ALA A N 1
ATOM 1824 C CA . ALA A 1 233 ? 3.504 -9.320 24.052 1.00 97.12 233 ALA A CA 1
ATOM 1825 C C . ALA A 1 233 ? 3.428 -10.848 24.203 1.00 97.12 233 ALA A C 1
ATOM 1827 O O . ALA A 1 233 ? 2.342 -11.417 24.315 1.00 97.12 233 ALA A O 1
ATOM 1828 N N . ARG A 1 234 ? 4.588 -11.508 24.333 1.00 97.19 234 ARG A N 1
ATOM 1829 C CA . ARG A 1 234 ? 4.666 -12.962 24.530 1.00 97.19 234 ARG A CA 1
ATOM 1830 C C . ARG A 1 234 ? 3.979 -13.422 25.818 1.00 97.19 234 ARG A C 1
ATOM 1832 O O . ARG A 1 234 ? 3.289 -14.436 25.795 1.00 97.19 234 ARG A O 1
ATOM 1839 N N . ALA A 1 235 ? 4.175 -12.710 26.928 1.00 97.69 235 ALA A N 1
ATOM 1840 C CA . ALA A 1 235 ? 3.596 -13.069 28.224 1.00 97.69 235 ALA A CA 1
ATOM 1841 C C . ALA A 1 235 ? 2.059 -12.995 28.230 1.00 97.69 235 ALA A C 1
ATOM 1843 O O . ALA A 1 235 ? 1.420 -13.779 28.923 1.00 97.69 235 ALA A O 1
ATOM 1844 N N . GLU A 1 236 ? 1.483 -12.091 27.437 1.00 97.31 236 GLU A N 1
ATOM 1845 C CA . GLU A 1 236 ? 0.035 -11.864 27.332 1.00 97.31 236 GLU A CA 1
ATOM 1846 C C . GLU A 1 236 ? -0.606 -12.575 26.124 1.00 97.31 236 GLU A C 1
ATOM 1848 O O . GLU A 1 236 ? -1.785 -12.382 25.832 1.00 97.31 236 GLU A O 1
ATOM 1853 N N . GLY A 1 237 ? 0.157 -13.399 25.390 1.00 96.81 237 GLY A N 1
ATOM 1854 C CA . GLY A 1 237 ? -0.332 -14.078 24.185 1.00 96.81 237 GLY A CA 1
ATOM 1855 C C . GLY A 1 237 ? -0.802 -13.106 23.095 1.00 96.81 237 GLY A C 1
ATOM 1856 O O . GLY A 1 237 ? -1.733 -13.419 22.348 1.00 96.81 237 GLY A O 1
ATOM 1857 N N . ALA A 1 238 ? -0.190 -11.923 23.044 1.00 97.25 238 ALA A N 1
ATOM 1858 C CA . ALA A 1 238 ? -0.462 -10.841 22.109 1.00 97.25 238 ALA A CA 1
ATOM 1859 C C . ALA A 1 238 ? 0.710 -10.661 21.127 1.00 97.25 238 ALA A C 1
ATOM 1861 O O . ALA A 1 238 ? 1.822 -11.140 21.358 1.00 97.25 238 ALA A O 1
ATOM 1862 N N . SER A 1 239 ? 0.478 -9.952 20.022 1.00 95.94 239 SER A N 1
ATOM 1863 C CA . SER A 1 239 ? 1.559 -9.528 19.126 1.00 95.94 239 SER A CA 1
ATOM 1864 C C . SER A 1 239 ? 2.173 -8.202 19.589 1.00 95.94 239 SER A C 1
ATOM 1866 O O . SER A 1 239 ? 1.549 -7.442 20.333 1.00 95.94 239 SER A O 1
ATOM 1868 N N . LEU A 1 240 ? 3.384 -7.883 19.114 1.00 95.81 240 LEU A N 1
ATOM 1869 C CA . LEU A 1 240 ? 3.985 -6.564 19.354 1.00 95.81 240 LEU A CA 1
ATOM 1870 C C . LEU A 1 240 ? 3.070 -5.440 18.846 1.00 95.81 240 LEU A C 1
ATOM 1872 O O . LEU A 1 240 ? 2.887 -4.445 19.538 1.00 95.81 240 LEU A O 1
ATOM 1876 N N . PHE A 1 241 ? 2.433 -5.633 17.687 1.00 95.62 241 PHE A N 1
ATOM 1877 C CA . PHE A 1 241 ? 1.440 -4.701 17.155 1.00 95.62 241 PHE A CA 1
ATOM 1878 C C . PHE A 1 241 ? 0.324 -4.399 18.168 1.00 95.62 241 PHE A C 1
ATOM 1880 O O . PHE A 1 241 ? 0.049 -3.232 18.424 1.00 95.62 241 PHE A O 1
ATOM 1887 N N . MET A 1 242 ? -0.261 -5.421 18.806 1.00 97.94 242 MET A N 1
ATOM 1888 C CA . MET A 1 242 ? -1.322 -5.230 19.807 1.00 97.94 242 MET A CA 1
ATOM 1889 C C . MET A 1 242 ? -0.835 -4.409 21.012 1.00 97.94 242 MET A C 1
ATOM 1891 O O . MET A 1 242 ? -1.565 -3.561 21.520 1.00 97.94 242 MET A O 1
ATOM 1895 N N . VAL A 1 243 ? 0.414 -4.611 21.447 1.00 98.12 243 VAL A N 1
ATOM 1896 C CA . VAL A 1 243 ? 1.024 -3.812 22.524 1.00 98.12 243 VAL A CA 1
ATOM 1897 C C . VAL A 1 243 ? 1.172 -2.347 22.105 1.00 98.12 243 VAL A C 1
ATOM 1899 O O . VAL A 1 243 ? 0.823 -1.450 22.875 1.00 98.12 243 VAL A O 1
ATOM 1902 N N . LEU A 1 244 ? 1.651 -2.094 20.884 1.00 97.56 244 LEU A N 1
ATOM 1903 C CA . LEU A 1 244 ? 1.805 -0.739 20.350 1.00 97.56 244 LEU A CA 1
ATOM 1904 C C . LEU A 1 244 ? 0.455 -0.049 20.132 1.00 97.56 244 LEU A C 1
ATOM 1906 O O . LEU A 1 244 ? 0.313 1.121 20.480 1.00 97.56 244 LEU A O 1
ATOM 1910 N N . GLN A 1 245 ? -0.551 -0.773 19.639 1.00 98.00 245 GLN A N 1
ATOM 1911 C CA . GLN A 1 245 ? -1.913 -0.268 19.480 1.00 98.00 245 GLN A CA 1
ATOM 1912 C C . GLN A 1 245 ? -2.524 0.109 20.833 1.00 98.00 245 GLN A C 1
ATOM 1914 O O . GLN A 1 245 ? -3.077 1.199 20.961 1.00 98.00 245 GLN A O 1
ATOM 1919 N N . ALA A 1 246 ? -2.389 -0.743 21.856 1.00 98.44 246 ALA A N 1
ATOM 1920 C CA . ALA A 1 246 ? -2.857 -0.431 23.205 1.00 98.44 246 ALA A CA 1
ATOM 1921 C C . ALA A 1 246 ? -2.165 0.828 23.757 1.00 98.44 246 ALA A C 1
ATOM 1923 O O . ALA A 1 246 ? -2.826 1.716 24.293 1.00 98.44 246 ALA A O 1
ATOM 1924 N N . GLY A 1 247 ? -0.845 0.946 23.575 1.00 97.88 247 GLY A N 1
ATOM 1925 C CA . GLY A 1 247 ? -0.087 2.141 23.955 1.00 97.88 247 GLY A CA 1
ATOM 1926 C C . GLY A 1 247 ? -0.553 3.406 23.228 1.00 97.88 247 GLY A C 1
ATOM 1927 O O . GLY A 1 247 ? -0.730 4.448 23.861 1.00 97.88 247 GLY A O 1
ATOM 1928 N N . LEU A 1 248 ? -0.810 3.310 21.922 1.00 98.06 248 LEU A N 1
ATOM 1929 C CA . LEU A 1 248 ? -1.319 4.416 21.115 1.00 98.06 248 LEU A CA 1
ATOM 1930 C C . LEU A 1 248 ? -2.734 4.824 21.544 1.00 98.06 248 LEU A C 1
ATOM 1932 O O . LEU A 1 248 ? -2.984 6.012 21.715 1.00 98.06 248 LEU A O 1
ATOM 1936 N N . ALA A 1 249 ? -3.634 3.873 21.798 1.00 98.25 249 ALA A N 1
ATOM 1937 C CA . ALA A 1 249 ? -4.979 4.164 22.295 1.00 98.25 249 ALA A CA 1
ATOM 1938 C C . ALA A 1 249 ? -4.942 4.893 23.651 1.00 98.25 249 ALA A C 1
ATOM 1940 O O . ALA A 1 249 ? -5.642 5.890 23.833 1.00 98.25 249 ALA A O 1
ATOM 1941 N N . VAL A 1 250 ? -4.063 4.470 24.573 1.00 98.12 250 VAL A N 1
ATOM 1942 C CA . VAL A 1 250 ? -3.835 5.183 25.844 1.00 98.12 250 VAL A CA 1
ATOM 1943 C C . VAL A 1 250 ? -3.349 6.606 25.593 1.00 98.12 250 VAL A C 1
ATOM 1945 O O . VAL A 1 250 ? -3.863 7.538 26.208 1.00 98.12 250 VAL A O 1
ATOM 1948 N N . LEU A 1 251 ? -2.371 6.791 24.703 1.00 97.75 251 LEU A N 1
ATOM 1949 C CA . LEU A 1 251 ? -1.851 8.115 24.371 1.00 97.75 251 LEU A CA 1
ATOM 1950 C C . LEU A 1 251 ? -2.960 9.024 23.826 1.00 97.75 251 LEU A C 1
ATOM 1952 O O . LEU A 1 251 ? -3.135 10.128 24.332 1.00 97.75 251 LEU A O 1
ATOM 1956 N N . LEU A 1 252 ? -3.729 8.555 22.842 1.00 97.88 252 LEU A N 1
ATOM 1957 C CA . LEU A 1 252 ? -4.809 9.329 22.225 1.00 97.88 252 LEU A CA 1
ATOM 1958 C C . LEU A 1 252 ? -5.893 9.689 23.247 1.00 97.88 252 LEU A C 1
ATOM 1960 O O . LEU A 1 252 ? -6.279 10.854 23.339 1.00 97.88 252 LEU A O 1
ATOM 1964 N N . SER A 1 253 ? -6.311 8.733 24.081 1.00 97.06 253 SER A N 1
ATOM 1965 C CA . SER A 1 253 ? -7.269 8.985 25.163 1.00 97.06 253 SER A CA 1
ATOM 1966 C C . SER A 1 253 ? -6.763 10.068 26.126 1.00 97.06 253 SER A C 1
ATOM 1968 O O . SER A 1 253 ? -7.471 11.028 26.434 1.00 97.06 253 SER A O 1
ATOM 1970 N N . ARG A 1 254 ? -5.486 9.997 26.533 1.00 96.31 254 ARG A N 1
ATOM 1971 C CA . ARG A 1 254 ? -4.849 10.994 27.416 1.00 96.31 254 ARG A CA 1
ATOM 1972 C C . ARG A 1 254 ? -4.679 12.369 26.773 1.00 96.31 254 ARG A C 1
ATOM 1974 O O . ARG A 1 254 ? -4.592 13.354 27.502 1.00 96.31 254 ARG A O 1
ATOM 1981 N N . LEU A 1 255 ? -4.641 12.439 25.445 1.00 97.06 255 LEU A N 1
ATOM 1982 C CA . LEU A 1 255 ? -4.615 13.687 24.682 1.00 97.06 255 LEU A CA 1
ATOM 1983 C C . LEU A 1 255 ? -6.011 14.295 24.471 1.00 97.06 255 LEU A C 1
ATOM 1985 O O . LEU A 1 255 ? -6.103 15.391 23.923 1.00 97.06 255 LEU A O 1
ATOM 1989 N N . GLY A 1 256 ? -7.077 13.636 24.938 1.00 95.12 256 GLY A N 1
ATOM 1990 C CA . GLY A 1 256 ? -8.445 14.154 24.890 1.00 95.12 256 GLY A CA 1
ATOM 1991 C C . GLY A 1 256 ? -9.340 13.519 23.828 1.00 95.12 256 GLY A C 1
ATOM 1992 O O . GLY A 1 256 ? -10.448 14.000 23.637 1.00 95.12 256 GLY A O 1
ATOM 1993 N N . ALA A 1 257 ? -8.915 12.429 23.180 1.00 95.69 257 ALA A N 1
ATOM 1994 C CA . ALA A 1 257 ? -9.712 11.747 22.155 1.00 95.69 257 ALA A CA 1
ATOM 1995 C C . ALA A 1 257 ? -10.975 11.041 22.680 1.00 95.69 257 ALA A C 1
ATOM 1997 O O . ALA A 1 257 ? -11.771 10.560 21.878 1.00 95.69 257 ALA A O 1
ATOM 1998 N N . GLY A 1 258 ? -11.163 10.985 24.002 1.00 95.31 258 GLY A N 1
ATOM 1999 C CA . GLY A 1 258 ? -12.230 10.229 24.653 1.00 95.31 258 GLY A CA 1
ATOM 2000 C C . GLY A 1 258 ? -11.781 8.818 25.023 1.00 95.31 258 GLY A C 1
ATOM 2001 O O . GLY A 1 258 ? -10.595 8.578 25.270 1.00 95.31 258 GLY A O 1
ATOM 2002 N N . ASP A 1 259 ? -12.737 7.900 25.112 1.00 96.62 259 ASP A N 1
ATOM 2003 C CA . ASP A 1 259 ? -12.511 6.499 25.461 1.00 96.62 259 ASP A CA 1
ATOM 2004 C C . ASP A 1 259 ? -12.847 5.496 24.351 1.00 96.62 259 ASP A C 1
ATOM 2006 O O . ASP A 1 259 ? -12.431 4.348 24.450 1.00 96.62 259 ASP A O 1
ATOM 2010 N N . ASP A 1 260 ? -13.502 5.917 23.272 1.00 97.00 260 ASP A N 1
ATOM 2011 C CA . ASP A 1 260 ? -13.776 5.091 22.093 1.00 97.00 260 ASP A CA 1
ATOM 2012 C C . ASP A 1 260 ? -12.839 5.470 20.936 1.00 97.00 260 ASP A C 1
ATOM 2014 O O . ASP A 1 260 ? -13.026 6.489 20.267 1.00 97.00 260 ASP A O 1
ATOM 2018 N N . ILE A 1 261 ? -11.780 4.681 20.733 1.00 97.75 261 ILE A N 1
ATOM 2019 C CA . ILE A 1 261 ? -10.648 5.049 19.875 1.00 97.75 261 ILE A CA 1
ATOM 2020 C C . ILE A 1 261 ? -10.553 4.120 18.652 1.00 97.75 261 ILE A C 1
ATOM 2022 O O . ILE A 1 261 ? -10.014 3.015 18.772 1.00 97.75 261 ILE A O 1
ATOM 2026 N N . PRO A 1 262 ? -11.015 4.540 17.457 1.00 97.25 262 PRO A N 1
ATOM 2027 C CA . PRO A 1 262 ? -10.725 3.842 16.208 1.00 97.25 262 PRO A CA 1
ATOM 2028 C C . PRO A 1 262 ? -9.309 4.130 15.703 1.00 97.25 262 PRO A C 1
ATOM 2030 O O . PRO A 1 262 ? -8.916 5.285 15.516 1.00 97.25 262 PRO A O 1
ATOM 2033 N N . ILE A 1 263 ? -8.558 3.067 15.419 1.00 97.88 263 ILE A N 1
ATOM 2034 C CA . ILE A 1 263 ? -7.228 3.135 14.804 1.00 97.88 263 ILE A CA 1
ATOM 2035 C C . ILE A 1 263 ? -7.252 2.315 13.514 1.00 97.88 263 ILE A C 1
ATOM 2037 O O . ILE A 1 263 ? -7.627 1.148 13.530 1.00 97.88 263 ILE A O 1
ATOM 2041 N N . GLY A 1 264 ? -6.850 2.905 12.393 1.00 96.94 264 GLY A N 1
ATOM 2042 C CA . GLY A 1 264 ? -6.671 2.163 11.147 1.00 96.94 264 GLY A CA 1
ATOM 2043 C C . GLY A 1 264 ? -5.451 1.246 11.222 1.00 96.94 264 GLY A C 1
ATOM 2044 O O . GLY A 1 264 ? -4.404 1.639 11.736 1.00 96.94 264 GLY A O 1
ATOM 2045 N N . MET A 1 265 ? -5.575 0.035 10.693 1.00 94.94 265 MET A N 1
ATOM 2046 C CA . MET A 1 265 ? -4.484 -0.924 10.574 1.00 94.94 265 MET A CA 1
ATOM 2047 C C . MET A 1 265 ? -4.399 -1.418 9.126 1.00 94.94 265 MET A C 1
ATOM 2049 O O . MET A 1 265 ? -5.252 -2.209 8.716 1.00 94.94 265 MET A O 1
ATOM 2053 N N . PRO A 1 266 ? -3.389 -1.001 8.344 1.00 91.25 266 PRO A N 1
ATOM 2054 C CA . PRO A 1 266 ? -3.136 -1.622 7.056 1.00 91.25 266 PRO A CA 1
ATOM 2055 C C . PRO A 1 266 ? -2.634 -3.055 7.268 1.00 91.25 266 PRO A C 1
ATOM 2057 O O . PRO A 1 266 ? -1.754 -3.305 8.097 1.00 91.25 266 PRO A O 1
ATOM 2060 N N . ILE A 1 267 ? -3.178 -3.987 6.496 1.00 89.50 267 ILE A N 1
ATOM 2061 C CA . ILE A 1 267 ? -2.752 -5.385 6.423 1.00 89.50 267 ILE A CA 1
ATOM 2062 C C . ILE A 1 267 ? -2.263 -5.686 5.009 1.00 89.50 267 ILE A C 1
ATOM 2064 O O . ILE A 1 267 ? -2.762 -5.107 4.051 1.00 89.50 267 ILE A O 1
ATOM 2068 N N . ALA A 1 268 ? -1.288 -6.585 4.863 1.00 83.62 268 ALA A N 1
ATOM 2069 C CA . ALA A 1 268 ? -0.673 -6.863 3.563 1.00 83.62 268 ALA A CA 1
ATOM 2070 C C . ALA A 1 268 ? -1.629 -7.532 2.556 1.00 83.62 268 ALA A C 1
ATOM 2072 O O . ALA A 1 268 ? -1.400 -7.413 1.361 1.00 83.62 268 ALA A O 1
ATOM 2073 N N . GLY A 1 269 ? -2.652 -8.259 3.027 1.00 83.06 269 GLY A N 1
ATOM 2074 C CA . GLY A 1 269 ? -3.621 -8.973 2.179 1.00 83.06 269 GLY A CA 1
ATOM 2075 C C . GLY A 1 269 ? -3.047 -10.134 1.354 1.00 83.06 269 GLY A C 1
ATOM 2076 O O . GLY A 1 269 ? -3.736 -10.686 0.505 1.00 83.06 269 GLY A O 1
ATOM 2077 N N . ARG A 1 270 ? -1.794 -10.532 1.612 1.00 85.50 270 ARG A N 1
ATOM 2078 C CA . ARG A 1 270 ? -1.114 -11.671 0.977 1.00 85.50 270 ARG A CA 1
ATOM 2079 C C . ARG A 1 270 ? -1.199 -12.887 1.892 1.00 85.50 270 ARG A C 1
ATOM 2081 O O . ARG A 1 270 ? -0.335 -13.097 2.737 1.00 85.50 270 ARG A O 1
ATOM 2088 N N . THR A 1 271 ? -2.303 -13.620 1.800 1.00 82.81 271 THR A N 1
ATOM 2089 C CA . THR A 1 271 ? -2.572 -14.796 2.647 1.00 82.81 271 THR A CA 1
ATOM 2090 C C . THR A 1 271 ? -2.084 -16.112 2.037 1.00 82.81 271 THR A C 1
ATOM 2092 O O . THR A 1 271 ? -2.050 -17.119 2.741 1.00 82.81 271 THR A O 1
ATOM 2095 N N . ASP A 1 272 ? -1.681 -16.095 0.765 1.00 87.31 272 ASP A N 1
ATOM 2096 C CA . ASP A 1 272 ? -1.180 -17.244 0.008 1.00 87.31 272 ASP A CA 1
ATOM 2097 C C . ASP A 1 272 ? 0.247 -16.970 -0.499 1.00 87.31 272 ASP A C 1
ATOM 2099 O O . ASP A 1 272 ? 0.522 -15.884 -1.014 1.00 87.31 272 ASP A O 1
ATOM 2103 N N . GLU A 1 273 ? 1.140 -17.956 -0.374 1.00 87.88 273 GLU A N 1
ATOM 2104 C CA . GLU A 1 273 ? 2.550 -17.867 -0.793 1.00 87.88 273 GLU A CA 1
ATOM 2105 C C . GLU A 1 273 ? 2.707 -17.600 -2.299 1.00 87.88 273 GLU A C 1
ATOM 2107 O O . GLU A 1 273 ? 3.686 -16.992 -2.731 1.00 87.88 273 GLU A O 1
ATOM 2112 N N . ALA A 1 274 ? 1.715 -17.979 -3.114 1.00 90.38 274 ALA A N 1
ATOM 2113 C CA . ALA A 1 274 ? 1.692 -17.689 -4.545 1.00 90.38 274 ALA A CA 1
ATOM 2114 C C . ALA A 1 274 ? 1.673 -16.179 -4.850 1.00 90.38 274 ALA A C 1
ATOM 2116 O O . ALA A 1 274 ? 1.971 -15.774 -5.977 1.00 90.38 274 ALA A O 1
ATOM 2117 N N . LEU A 1 275 ? 1.323 -15.350 -3.861 1.00 91.06 275 LEU A N 1
ATOM 2118 C CA . LEU A 1 275 ? 1.273 -13.898 -3.973 1.00 91.06 275 LEU A CA 1
ATOM 2119 C C . LEU A 1 275 ? 2.581 -13.221 -3.555 1.00 91.06 275 LEU A C 1
ATOM 2121 O O . LEU A 1 275 ? 2.718 -12.032 -3.819 1.00 91.06 275 LEU A O 1
ATOM 2125 N N . ASP A 1 276 ? 3.532 -13.911 -2.921 1.00 88.31 276 ASP A N 1
ATOM 2126 C CA . ASP A 1 276 ? 4.702 -13.270 -2.296 1.00 88.31 276 ASP A CA 1
ATOM 2127 C C . ASP A 1 276 ? 5.568 -12.503 -3.309 1.00 88.31 276 ASP A C 1
ATOM 2129 O O . ASP A 1 276 ? 5.953 -11.359 -3.063 1.00 88.31 276 ASP A O 1
ATOM 2133 N N . ASP A 1 277 ? 5.781 -13.091 -4.488 1.00 91.25 277 ASP A N 1
ATOM 2134 C CA . ASP A 1 277 ? 6.591 -12.510 -5.566 1.00 91.25 277 ASP A CA 1
ATOM 2135 C C . ASP A 1 277 ? 5.782 -11.639 -6.546 1.00 91.25 277 ASP A C 1
ATOM 2137 O O . ASP A 1 277 ? 6.333 -11.103 -7.508 1.00 91.25 277 ASP A O 1
ATOM 2141 N N . LEU A 1 278 ? 4.466 -11.505 -6.356 1.00 94.12 278 LEU A N 1
ATOM 2142 C CA . LEU A 1 278 ? 3.583 -10.820 -7.301 1.00 94.12 278 LEU A CA 1
ATOM 2143 C C . LEU A 1 278 ? 3.488 -9.319 -6.995 1.00 94.12 278 LEU A C 1
ATOM 2145 O O . LEU A 1 278 ? 3.220 -8.902 -5.869 1.00 94.12 278 LEU A O 1
ATOM 2149 N N . VAL A 1 279 ? 3.633 -8.471 -8.009 1.00 95.00 279 VAL A N 1
ATOM 2150 C CA . VAL A 1 279 ? 3.326 -7.040 -7.875 1.00 95.00 279 VAL A CA 1
ATOM 2151 C C . VAL A 1 279 ? 1.816 -6.833 -7.975 1.00 95.00 279 VAL A C 1
ATOM 2153 O O . VAL A 1 279 ? 1.161 -7.425 -8.833 1.00 95.00 279 VAL A O 1
ATOM 2156 N N . GLY A 1 280 ? 1.257 -6.000 -7.096 1.00 93.44 280 GLY A N 1
ATOM 2157 C CA . GLY A 1 280 ? -0.177 -5.712 -7.064 1.00 93.44 280 GLY A CA 1
ATOM 2158 C C . GLY A 1 280 ? -0.589 -4.861 -5.868 1.00 93.44 280 GLY A C 1
ATOM 2159 O O . GLY A 1 280 ? 0.239 -4.482 -5.039 1.00 93.44 280 GLY A O 1
ATOM 2160 N N . PHE A 1 281 ? -1.880 -4.547 -5.792 1.00 92.25 281 PHE A N 1
ATOM 2161 C CA . PHE A 1 281 ? -2.475 -3.839 -4.662 1.00 92.25 281 PHE A CA 1
ATOM 2162 C C . PHE A 1 281 ? -3.263 -4.821 -3.791 1.00 92.25 281 PHE A C 1
ATOM 2164 O O . PHE A 1 281 ? -4.434 -5.086 -4.038 1.00 92.25 281 PHE A O 1
ATOM 2171 N N . PHE A 1 282 ? -2.604 -5.391 -2.785 1.00 91.06 282 PHE A N 1
ATOM 2172 C CA . PHE A 1 282 ? -3.212 -6.379 -1.887 1.00 91.06 282 PHE A CA 1
ATOM 2173 C C . PHE A 1 282 ? -3.607 -5.775 -0.543 1.00 91.06 282 PHE A C 1
ATOM 2175 O O . PHE A 1 282 ? -4.404 -6.361 0.187 1.00 91.06 282 PHE A O 1
ATOM 2182 N N . VAL A 1 283 ? -3.064 -4.598 -0.214 1.00 88.38 283 VAL A N 1
ATOM 2183 C CA . VAL A 1 283 ? -3.308 -3.948 1.072 1.00 88.38 283 VAL A CA 1
ATOM 2184 C C . VAL A 1 283 ? -4.799 -3.725 1.298 1.00 88.38 283 VAL A C 1
ATOM 2186 O O . VAL A 1 283 ? -5.465 -3.045 0.524 1.00 88.38 283 VAL A O 1
ATOM 2189 N N . ASN A 1 284 ? -5.289 -4.238 2.422 1.00 91.50 284 ASN A N 1
ATOM 2190 C CA . ASN A 1 284 ? -6.593 -3.888 2.970 1.00 91.50 284 ASN A CA 1
ATOM 2191 C C . ASN A 1 284 ? -6.397 -3.110 4.281 1.00 91.50 284 ASN A C 1
ATOM 2193 O O . ASN A 1 284 ? -5.306 -3.108 4.855 1.00 91.50 284 ASN A O 1
ATOM 2197 N N . THR A 1 285 ? -7.436 -2.439 4.769 1.00 93.44 285 THR A N 1
ATOM 2198 C CA . THR A 1 285 ? -7.384 -1.689 6.030 1.00 93.44 285 THR A CA 1
ATOM 2199 C C . THR A 1 285 ? -8.464 -2.157 6.993 1.00 93.44 285 THR A C 1
ATOM 2201 O O . THR A 1 285 ? -9.648 -2.134 6.675 1.00 93.44 285 THR A O 1
ATOM 2204 N N . LEU A 1 286 ? -8.057 -2.527 8.207 1.00 96.12 286 LEU A N 1
ATOM 2205 C CA . LEU A 1 286 ? -8.960 -2.897 9.295 1.00 96.12 286 LEU A CA 1
ATOM 2206 C C . LEU A 1 286 ? -9.150 -1.719 10.256 1.00 96.12 286 LEU A C 1
ATOM 2208 O O . LEU A 1 286 ? -8.225 -0.935 10.482 1.00 96.12 286 LEU A O 1
ATOM 2212 N N . VAL A 1 287 ? -10.340 -1.600 10.849 1.00 97.00 287 VAL A N 1
ATOM 2213 C CA . VAL A 1 287 ? -10.634 -0.571 11.858 1.00 97.00 287 VAL A CA 1
ATOM 2214 C C . VAL A 1 287 ? -10.551 -1.184 13.250 1.00 97.00 287 VAL A C 1
ATOM 2216 O O . VAL A 1 287 ? -11.421 -1.934 13.683 1.00 97.00 287 VAL A O 1
ATOM 2219 N N . MET A 1 288 ? -9.498 -0.830 13.975 1.00 97.00 288 MET A N 1
ATOM 2220 C CA . MET A 1 288 ? -9.207 -1.323 15.313 1.00 97.00 288 MET A CA 1
ATOM 2221 C C . MET A 1 288 ? -9.845 -0.417 16.368 1.00 97.00 288 MET A C 1
ATOM 2223 O O . MET A 1 288 ? -9.206 0.496 16.897 1.00 97.00 288 MET A O 1
ATOM 2227 N N . ARG A 1 289 ? -11.126 -0.654 16.663 1.00 96.94 289 ARG A N 1
ATOM 2228 C CA . ARG A 1 289 ? -11.877 0.091 17.683 1.00 96.94 289 ARG A CA 1
ATOM 2229 C C . ARG A 1 289 ? -11.490 -0.368 19.089 1.00 96.94 289 ARG A C 1
ATOM 2231 O O . ARG A 1 289 ? -11.652 -1.535 19.438 1.00 96.94 289 ARG A O 1
ATOM 2238 N N . THR A 1 290 ? -10.958 0.550 19.888 1.00 96.88 290 THR A N 1
ATOM 2239 C CA . THR A 1 290 ? -10.450 0.261 21.231 1.00 96.88 290 THR A CA 1
ATOM 2240 C C . THR A 1 290 ? -11.212 1.069 22.277 1.00 96.88 290 THR A C 1
ATOM 2242 O O . THR A 1 290 ? -11.130 2.293 22.275 1.00 96.88 290 THR A O 1
ATOM 2245 N N . ASP A 1 291 ? -11.892 0.379 23.195 1.00 97.00 291 ASP A N 1
ATOM 2246 C CA . ASP A 1 291 ? -12.557 0.984 24.354 1.00 97.00 291 ASP A CA 1
ATOM 2247 C C . ASP A 1 291 ? -11.590 1.095 25.549 1.00 97.00 291 ASP A C 1
ATOM 2249 O O . ASP A 1 291 ? -11.177 0.086 26.138 1.00 97.00 291 ASP A O 1
ATOM 2253 N N . THR A 1 292 ? -11.246 2.323 25.934 1.00 97.31 292 THR A N 1
ATOM 2254 C CA . THR A 1 292 ? -10.409 2.649 27.098 1.00 97.31 292 THR A CA 1
ATOM 2255 C C . THR A 1 292 ? -11.221 3.068 28.333 1.00 97.31 292 THR A C 1
ATOM 2257 O O . THR A 1 292 ? -10.643 3.535 29.319 1.00 97.31 292 THR A O 1
ATOM 2260 N N . SER A 1 293 ? -12.549 2.920 28.310 1.00 96.88 293 SER A N 1
ATOM 2261 C CA . SER A 1 293 ? -13.447 3.306 29.400 1.00 96.88 293 SER A CA 1
ATOM 2262 C C . SER A 1 293 ? -13.234 2.450 30.654 1.00 96.88 293 SER A C 1
ATOM 2264 O O . SER A 1 293 ? -12.757 1.307 30.609 1.00 96.88 293 SER A O 1
ATOM 2266 N N . GLY A 1 294 ? -13.577 3.020 31.813 1.00 96.19 294 GLY A N 1
ATOM 2267 C CA . GLY A 1 294 ? -13.448 2.349 33.111 1.00 96.19 294 GLY A CA 1
ATOM 2268 C C . GLY A 1 294 ? -12.038 2.361 33.712 1.00 96.19 294 GLY A C 1
ATOM 2269 O O . GLY A 1 294 ? -11.825 1.715 34.733 1.00 96.19 294 GLY A O 1
ATOM 2270 N N . ASN A 1 295 ? -11.096 3.113 33.124 1.00 94.00 295 ASN A N 1
ATOM 2271 C CA . ASN A 1 295 ? -9.704 3.236 33.583 1.00 94.00 295 ASN A CA 1
ATOM 2272 C C . ASN A 1 295 ? -9.015 1.865 33.790 1.00 94.00 295 ASN A C 1
ATOM 2274 O O . ASN A 1 295 ? -8.565 1.566 34.901 1.00 94.00 295 ASN A O 1
ATOM 2278 N N . PRO A 1 296 ? -8.949 1.024 32.739 1.00 97.50 296 PRO A N 1
ATOM 2279 C CA . PRO A 1 296 ? -8.352 -0.300 32.830 1.00 97.50 296 PRO A CA 1
ATOM 2280 C C . PRO A 1 296 ? -6.847 -0.206 33.104 1.00 97.50 296 PRO A C 1
ATOM 2282 O O . PRO A 1 296 ? -6.161 0.736 32.695 1.00 97.50 296 PRO A O 1
ATOM 2285 N N . SER A 1 297 ? -6.301 -1.231 33.749 1.00 98.19 297 SER A N 1
ATOM 2286 C CA . SER A 1 297 ? -4.866 -1.487 33.712 1.00 98.19 297 SER A CA 1
ATOM 2287 C C . SER A 1 297 ? -4.407 -1.748 32.273 1.00 98.19 297 SER A C 1
ATOM 2289 O O . SER A 1 297 ? -5.182 -2.155 31.405 1.00 98.19 297 SER A O 1
ATOM 2291 N N . PHE A 1 298 ? -3.110 -1.573 32.010 1.00 97.81 298 PHE A N 1
ATOM 2292 C CA . PHE A 1 298 ? -2.572 -1.818 30.671 1.00 97.81 298 PHE A CA 1
ATOM 2293 C C . PHE A 1 298 ? -2.805 -3.261 30.193 1.00 97.81 298 PHE A C 1
ATOM 2295 O O . PHE A 1 298 ? -3.079 -3.473 29.018 1.00 97.81 298 PHE A O 1
ATOM 2302 N N . ARG A 1 299 ? -2.734 -4.252 31.095 1.00 97.94 299 ARG A N 1
ATOM 2303 C CA . ARG A 1 299 ? -2.972 -5.662 30.740 1.00 97.94 299 ARG A CA 1
ATOM 2304 C C . ARG A 1 299 ? -4.435 -5.922 30.385 1.00 97.94 299 ARG A C 1
ATOM 2306 O O . ARG A 1 299 ? -4.698 -6.615 29.412 1.00 97.94 299 ARG A O 1
ATOM 2313 N N . GLU A 1 300 ? -5.378 -5.318 31.107 1.00 98.19 300 GLU A N 1
ATOM 2314 C CA . GLU A 1 300 ? -6.804 -5.403 30.761 1.00 98.19 300 GLU A CA 1
ATOM 2315 C C . GLU A 1 300 ? -7.082 -4.772 29.394 1.00 98.19 300 GLU A C 1
ATOM 2317 O O . GLU A 1 300 ? -7.769 -5.371 28.569 1.00 98.19 300 GLU A O 1
ATOM 2322 N N . LEU A 1 301 ? -6.499 -3.600 29.119 1.00 98.44 301 LEU A N 1
ATOM 2323 C CA . LEU A 1 301 ? -6.632 -2.952 27.816 1.00 98.44 301 LEU A CA 1
ATOM 2324 C C . LEU A 1 301 ? -5.999 -3.780 26.691 1.00 98.44 301 LEU A C 1
ATOM 2326 O O . LEU A 1 301 ? -6.591 -3.913 25.624 1.00 98.44 301 LEU A O 1
ATOM 2330 N N . LEU A 1 302 ? -4.822 -4.364 26.924 1.00 98.50 302 LEU A N 1
ATOM 2331 C CA . LEU A 1 302 ? -4.178 -5.254 25.960 1.00 98.50 302 LEU A CA 1
ATOM 2332 C C . LEU A 1 302 ? -5.039 -6.494 25.677 1.00 98.50 302 LEU A C 1
ATOM 2334 O O . LEU A 1 302 ? -5.121 -6.922 24.529 1.00 98.50 302 LEU A O 1
ATOM 2338 N N . GLY A 1 303 ? -5.726 -7.024 26.692 1.00 98.19 303 GLY A N 1
ATOM 2339 C CA . GLY A 1 303 ? -6.726 -8.078 26.530 1.00 98.19 303 GLY A CA 1
ATOM 2340 C C . GLY A 1 303 ? -7.861 -7.669 25.587 1.00 98.19 303 GLY A C 1
ATOM 2341 O O . GLY A 1 303 ? -8.146 -8.404 24.643 1.00 98.19 303 GLY A O 1
ATOM 2342 N N . ARG A 1 304 ? -8.436 -6.469 25.779 1.00 97.94 304 ARG A N 1
ATOM 2343 C CA . ARG A 1 304 ? -9.470 -5.905 24.885 1.00 97.94 304 ARG A CA 1
ATOM 2344 C C . ARG A 1 304 ? -8.954 -5.753 23.453 1.00 97.94 304 ARG A C 1
ATOM 2346 O O . ARG A 1 304 ? -9.583 -6.226 22.516 1.00 97.94 304 ARG A O 1
ATOM 2353 N N . VAL A 1 305 ? -7.772 -5.155 23.283 1.00 98.19 305 VAL A N 1
ATOM 2354 C CA . VAL A 1 305 ? -7.136 -4.973 21.967 1.00 98.19 305 VAL A CA 1
ATOM 2355 C C . VAL A 1 305 ? -6.906 -6.310 21.267 1.00 98.19 305 VAL A C 1
ATOM 2357 O O . VAL A 1 305 ? -7.160 -6.430 20.071 1.00 98.19 305 VAL A O 1
ATOM 2360 N N . ARG A 1 306 ? -6.440 -7.324 22.001 1.00 98.00 306 ARG A N 1
ATOM 2361 C CA . ARG A 1 306 ? -6.221 -8.668 21.464 1.00 98.00 306 ARG A CA 1
ATOM 2362 C C . ARG A 1 306 ? -7.525 -9.300 20.983 1.00 98.00 306 ARG A C 1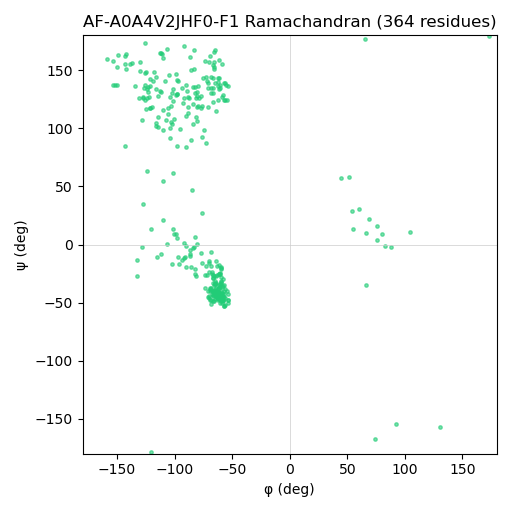
ATOM 2364 O O . ARG A 1 306 ? -7.531 -9.892 19.909 1.00 98.00 306 ARG A O 1
ATOM 2371 N N . GLU A 1 307 ? -8.603 -9.190 21.753 1.00 97.38 307 GLU A N 1
ATOM 2372 C CA . GLU A 1 307 ? -9.924 -9.693 21.359 1.00 97.38 307 GLU A CA 1
ATOM 2373 C C . GLU A 1 307 ? -10.423 -9.014 20.077 1.00 97.38 307 GLU A C 1
ATOM 2375 O O . GLU A 1 307 ? -10.723 -9.710 19.103 1.00 97.38 307 GLU A O 1
ATOM 2380 N N . THR A 1 308 ? -10.392 -7.676 20.026 1.00 97.19 308 THR A N 1
ATOM 2381 C CA . THR A 1 308 ? -10.750 -6.906 18.825 1.00 97.19 308 THR A CA 1
ATOM 2382 C C . THR A 1 308 ? -9.906 -7.322 17.622 1.00 97.19 308 THR A C 1
ATOM 2384 O O . THR A 1 308 ? -10.440 -7.546 16.541 1.00 97.19 308 THR A O 1
ATOM 2387 N N . ALA A 1 309 ? -8.590 -7.464 17.794 1.00 96.38 309 ALA A N 1
ATOM 2388 C CA . ALA A 1 309 ? -7.680 -7.821 16.709 1.00 96.38 309 ALA A CA 1
ATOM 2389 C C . ALA A 1 309 ? -7.950 -9.213 16.140 1.00 96.38 309 ALA A C 1
ATOM 2391 O O . ALA A 1 309 ? -7.969 -9.384 14.927 1.00 96.38 309 ALA A O 1
ATOM 2392 N N . LEU A 1 310 ? -8.192 -10.207 16.995 1.00 96.50 310 LEU A N 1
ATOM 2393 C CA . LEU A 1 310 ? -8.502 -11.560 16.537 1.00 96.50 310 LEU A CA 1
ATOM 2394 C C . LEU A 1 310 ? -9.841 -11.615 15.792 1.00 96.50 310 LEU A C 1
ATOM 2396 O O . LEU A 1 310 ? -9.932 -12.289 14.768 1.00 96.50 310 LEU A O 1
ATOM 2400 N N . GLY A 1 311 ? -10.851 -10.881 16.270 1.00 97.31 311 GLY A N 1
ATOM 2401 C CA . GLY A 1 311 ? -12.120 -10.736 15.559 1.00 97.31 311 GLY A CA 1
ATOM 2402 C C . GLY A 1 311 ? -11.947 -10.047 14.202 1.00 97.31 311 GLY A C 1
ATOM 2403 O O . GLY A 1 311 ? -12.447 -10.548 13.198 1.00 97.31 311 GLY A O 1
ATOM 2404 N N . ALA A 1 312 ? -11.170 -8.963 14.150 1.00 96.31 312 ALA A N 1
ATOM 2405 C CA . ALA A 1 312 ? -10.867 -8.241 12.919 1.00 96.31 312 ALA A CA 1
ATOM 2406 C C . ALA A 1 312 ? -10.140 -9.129 11.894 1.00 96.31 312 ALA A C 1
ATOM 2408 O O . ALA A 1 312 ? -10.539 -9.172 10.735 1.00 96.31 312 ALA A O 1
ATOM 2409 N N . TYR A 1 313 ? -9.127 -9.897 12.313 1.00 94.75 313 TYR A N 1
ATOM 2410 C CA . TYR A 1 313 ? -8.404 -10.815 11.423 1.00 94.75 313 TYR A CA 1
ATOM 2411 C C . TYR A 1 313 ? -9.277 -11.958 10.899 1.00 94.75 313 TYR A C 1
ATOM 2413 O O . TYR A 1 313 ? -9.099 -12.396 9.766 1.00 94.75 313 TYR A O 1
ATOM 2421 N N . ALA A 1 314 ? -10.238 -12.438 11.690 1.00 94.88 314 ALA A N 1
ATOM 2422 C CA . ALA A 1 314 ? -11.194 -13.444 11.233 1.00 94.88 314 ALA A CA 1
ATOM 2423 C C . ALA A 1 314 ? -12.196 -12.900 10.192 1.00 94.88 314 ALA A C 1
ATOM 2425 O O . ALA A 1 314 ? -12.880 -13.688 9.545 1.00 94.88 314 ALA A O 1
ATOM 2426 N N . ASN A 1 315 ? -12.282 -11.573 10.037 1.00 95.06 315 ASN A N 1
ATOM 2427 C CA . ASN A 1 315 ? -13.210 -10.880 9.142 1.00 95.06 315 ASN A CA 1
ATOM 2428 C C . ASN A 1 315 ? -12.475 -9.886 8.218 1.00 95.06 315 ASN A C 1
ATOM 2430 O O . ASN A 1 315 ? -12.975 -8.797 7.940 1.00 95.06 315 ASN A O 1
ATOM 2434 N N . GLN A 1 316 ? -11.256 -10.227 7.793 1.00 93.56 316 GLN A N 1
ATOM 2435 C CA . GLN A 1 316 ? -10.354 -9.309 7.087 1.00 93.56 316 GLN A CA 1
ATOM 2436 C C . GLN A 1 316 ? -10.554 -9.245 5.563 1.00 93.56 316 GLN A C 1
ATOM 2438 O O . GLN A 1 316 ? -9.875 -8.460 4.900 1.0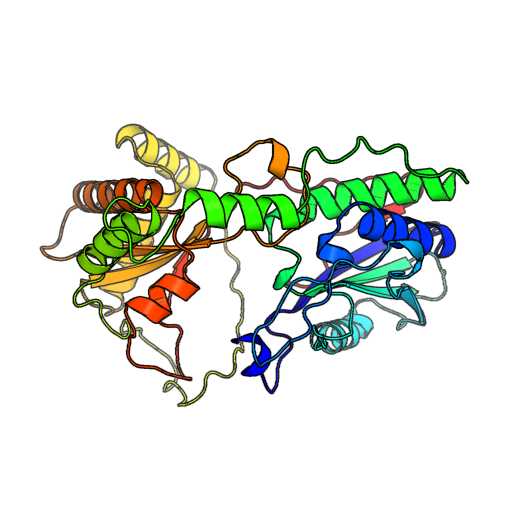0 93.56 316 GLN A O 1
ATOM 2443 N N . ASP A 1 317 ? -11.433 -10.080 5.004 1.00 91.69 317 ASP A N 1
ATOM 2444 C CA . ASP A 1 317 ? -11.549 -10.271 3.554 1.00 91.69 317 ASP A CA 1
ATOM 2445 C C . ASP A 1 317 ? -12.396 -9.178 2.889 1.00 91.69 317 ASP A C 1
ATOM 2447 O O . ASP A 1 317 ? -12.214 -8.892 1.706 1.00 91.69 317 ASP A O 1
ATOM 2451 N N . VAL A 1 318 ? -13.305 -8.544 3.641 1.00 91.50 318 VAL A N 1
ATOM 2452 C CA . VAL A 1 318 ? -14.111 -7.419 3.143 1.00 91.50 318 VAL A CA 1
ATOM 2453 C C . VAL A 1 318 ? -13.210 -6.211 2.871 1.00 91.50 318 VAL A C 1
ATOM 2455 O O . VAL A 1 318 ? -12.559 -5.724 3.802 1.00 91.50 318 VAL A O 1
ATOM 2458 N N . PRO A 1 319 ? -13.198 -5.670 1.639 1.00 91.62 319 PRO A N 1
ATOM 2459 C CA . PRO A 1 319 ? -12.451 -4.457 1.334 1.00 91.62 319 PRO A CA 1
ATOM 2460 C C . PRO A 1 319 ? -12.934 -3.267 2.168 1.00 91.62 319 PRO A C 1
ATOM 2462 O O . PRO A 1 319 ? -14.140 -3.039 2.306 1.00 91.62 319 PRO A O 1
ATOM 2465 N N . PHE A 1 320 ? -11.997 -2.473 2.684 1.00 93.06 320 PHE A N 1
ATOM 2466 C CA . PHE A 1 320 ? -12.298 -1.276 3.468 1.00 93.06 320 PHE A CA 1
ATOM 2467 C C . PHE A 1 320 ? -13.247 -0.313 2.738 1.00 93.06 320 PHE A C 1
ATOM 2469 O O . PHE A 1 320 ? -14.187 0.213 3.334 1.00 93.06 320 PHE A O 1
ATOM 2476 N N . GLU A 1 321 ? -13.037 -0.098 1.439 1.00 89.06 321 GLU A N 1
ATOM 2477 C CA . GLU A 1 321 ? -13.857 0.795 0.619 1.00 89.06 321 GLU A CA 1
ATOM 2478 C C . GLU A 1 321 ? -15.313 0.324 0.562 1.00 89.06 321 GLU A C 1
ATOM 2480 O O . GLU A 1 321 ? -16.225 1.129 0.754 1.00 89.06 321 GLU A O 1
ATOM 2485 N N . HIS A 1 322 ? -15.533 -0.984 0.394 1.00 90.31 322 HIS A N 1
ATOM 2486 C CA . HIS A 1 322 ? -16.872 -1.568 0.428 1.00 90.31 322 HIS A CA 1
ATOM 2487 C C . HIS A 1 322 ? -17.506 -1.420 1.818 1.00 90.31 322 HIS A C 1
ATOM 2489 O O . HIS A 1 322 ? -18.687 -1.096 1.946 1.00 90.31 322 HIS A O 1
ATOM 2495 N N . LEU A 1 323 ? -16.716 -1.573 2.885 1.00 92.38 323 LEU A N 1
ATOM 2496 C CA . LEU A 1 323 ? -17.203 -1.347 4.242 1.00 92.38 323 LEU A CA 1
ATOM 2497 C C . LEU A 1 323 ? -17.652 0.109 4.463 1.00 92.38 323 LEU A C 1
ATOM 2499 O O . LEU A 1 323 ? -18.696 0.341 5.073 1.00 92.38 323 LEU A O 1
ATOM 2503 N N . VAL A 1 324 ? -16.915 1.094 3.941 1.00 92.38 324 VAL A N 1
ATOM 2504 C CA . VAL A 1 324 ? -17.315 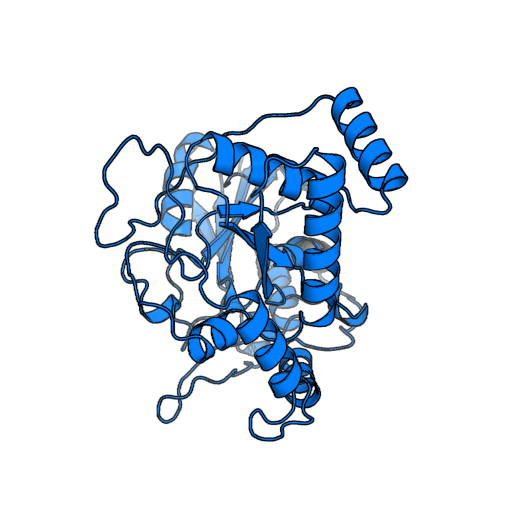2.512 3.987 1.00 92.38 324 VAL A CA 1
ATOM 2505 C C . VAL A 1 324 ? -18.618 2.746 3.223 1.00 92.38 324 VAL A C 1
ATOM 2507 O O . VAL A 1 324 ? -19.489 3.460 3.723 1.00 92.38 324 VAL A O 1
ATOM 2510 N N . GLU A 1 325 ? -18.780 2.147 2.043 1.00 89.38 325 GLU A N 1
ATOM 2511 C CA . GLU A 1 325 ? -20.016 2.244 1.255 1.00 89.38 325 GLU A CA 1
ATOM 2512 C C . GLU A 1 325 ? -21.221 1.692 2.019 1.00 89.38 325 GLU A C 1
ATOM 2514 O O . GLU A 1 325 ? -22.260 2.348 2.101 1.00 89.38 325 GLU A O 1
ATOM 2519 N N . VAL A 1 326 ? -21.062 0.520 2.636 1.00 90.12 326 VAL A N 1
ATOM 2520 C CA . VAL A 1 326 ? -22.136 -0.176 3.347 1.00 90.12 326 VAL A CA 1
ATOM 2521 C C . VAL A 1 326 ? -22.487 0.482 4.686 1.00 90.12 326 VAL A C 1
ATOM 2523 O O . VAL A 1 326 ? -23.662 0.516 5.062 1.00 90.12 326 VAL A O 1
ATOM 2526 N N . LEU A 1 327 ? -21.499 0.992 5.428 1.00 90.62 327 LEU A N 1
ATOM 2527 C CA . LEU A 1 327 ? -21.739 1.735 6.672 1.00 90.62 327 LEU A CA 1
ATOM 2528 C C . LEU A 1 327 ? -22.291 3.136 6.410 1.00 90.62 327 LEU A C 1
ATOM 2530 O O . LEU A 1 327 ? -22.981 3.682 7.268 1.00 90.62 327 LEU A O 1
ATOM 2534 N N . ASN A 1 328 ? -21.989 3.697 5.235 1.00 89.12 328 ASN A N 1
ATOM 2535 C CA . ASN A 1 328 ? -22.413 5.018 4.787 1.00 89.12 328 ASN A CA 1
ATOM 2536 C C . ASN A 1 328 ? -22.269 6.102 5.882 1.00 89.12 328 ASN A C 1
ATOM 2538 O O . ASN A 1 328 ? -23.265 6.738 6.248 1.00 89.12 328 ASN A O 1
ATOM 2542 N N . PRO A 1 329 ? -21.054 6.305 6.439 1.00 88.62 329 PRO A N 1
ATOM 2543 C CA . PRO A 1 329 ? -20.818 7.353 7.425 1.00 88.62 329 PRO A CA 1
ATOM 2544 C C . PRO A 1 329 ? -21.023 8.741 6.801 1.00 88.62 329 PRO A C 1
ATOM 2546 O O . PRO A 1 329 ? -21.083 8.895 5.576 1.00 88.62 329 PRO A O 1
ATOM 2549 N N . GLU A 1 330 ? -21.096 9.775 7.641 1.00 85.88 330 GLU A N 1
ATOM 2550 C CA . GLU A 1 330 ? -21.151 11.152 7.154 1.00 85.88 330 GLU A CA 1
ATOM 2551 C C . GLU A 1 330 ? -19.945 11.446 6.245 1.00 85.88 330 GLU A C 1
ATOM 2553 O O . GLU A 1 330 ? -18.781 11.218 6.584 1.00 85.88 330 GLU A O 1
ATOM 2558 N N . ARG A 1 331 ? -20.235 11.898 5.020 1.00 85.44 331 ARG A N 1
ATOM 2559 C CA . ARG A 1 331 ? -19.203 12.144 4.013 1.00 85.44 331 ARG A CA 1
ATOM 2560 C C . ARG A 1 331 ? -18.535 13.479 4.293 1.00 85.44 331 ARG A C 1
ATOM 2562 O O . ARG A 1 331 ? -19.166 14.528 4.182 1.00 85.44 331 ARG A O 1
ATOM 2569 N N . SER A 1 332 ? -17.230 13.446 4.540 1.00 88.94 332 SER A N 1
ATOM 2570 C CA . SER A 1 332 ? -16.430 14.649 4.747 1.00 88.94 332 SER A CA 1
ATOM 2571 C C . SER A 1 332 ? -15.236 14.706 3.805 1.00 88.94 332 SER A C 1
ATOM 2573 O O . SER A 1 332 ? -14.506 13.737 3.641 1.00 88.94 332 SER A O 1
ATOM 2575 N N . MET A 1 333 ? -14.977 15.890 3.245 1.00 86.56 333 MET A N 1
ATOM 2576 C CA . MET A 1 333 ? -13.723 16.178 2.535 1.00 86.56 333 MET A CA 1
ATOM 2577 C C . MET A 1 333 ? -12.597 16.597 3.499 1.00 86.56 333 MET A C 1
ATOM 2579 O O . MET A 1 333 ? -11.474 16.853 3.067 1.00 86.56 333 MET A O 1
ATOM 2583 N N . SER A 1 334 ? -12.889 16.716 4.800 1.00 90.19 334 SER A N 1
ATOM 2584 C CA . SER A 1 334 ? -11.962 17.245 5.813 1.00 90.19 334 SER A CA 1
ATOM 2585 C C . SER A 1 334 ? -11.177 16.174 6.579 1.00 90.19 334 SER A C 1
ATOM 2587 O O . SER A 1 334 ? -10.188 16.496 7.254 1.00 90.19 334 SER A O 1
ATOM 2589 N N . HIS A 1 335 ? -11.625 14.920 6.535 1.00 89.06 335 HIS A N 1
ATOM 2590 C CA . HIS A 1 335 ? -11.016 13.802 7.247 1.00 89.06 335 HIS A CA 1
ATOM 2591 C C . HIS A 1 335 ? -11.392 12.463 6.609 1.00 89.06 335 HIS A C 1
ATOM 2593 O O . HIS A 1 335 ? -12.372 12.362 5.879 1.00 89.06 335 HIS A O 1
ATOM 2599 N N . HIS A 1 336 ? -10.578 11.450 6.891 1.00 91.00 336 HIS A N 1
ATOM 2600 C CA . HIS A 1 336 ? -10.801 10.084 6.444 1.00 91.00 336 HIS A CA 1
ATOM 2601 C C . HIS A 1 336 ? -11.979 9.447 7.212 1.00 91.00 336 HIS A C 1
ATOM 2603 O O . HIS A 1 336 ? -12.100 9.697 8.421 1.00 91.00 336 HIS A O 1
ATOM 2609 N N . PRO A 1 337 ? -12.847 8.655 6.549 1.00 92.19 337 PRO A N 1
ATOM 2610 C CA . PRO A 1 337 ? -13.968 7.993 7.208 1.00 92.19 337 PRO A CA 1
ATOM 2611 C C . PRO A 1 337 ? -13.480 6.944 8.216 1.00 92.19 337 PRO A C 1
ATOM 2613 O O . PRO A 1 337 ? -12.421 6.340 8.038 1.00 92.19 337 PRO A O 1
ATOM 2616 N N . LEU A 1 338 ? -14.282 6.707 9.257 1.00 94.81 338 LEU A N 1
ATOM 2617 C CA . LEU A 1 338 ? -14.104 5.689 10.308 1.00 94.81 338 LEU A CA 1
ATOM 2618 C C . LEU A 1 338 ? -12.894 5.880 11.248 1.00 94.81 338 LEU A C 1
ATOM 2620 O O . LEU A 1 338 ? -12.997 5.580 12.431 1.00 94.81 338 LEU A O 1
ATOM 2624 N N . PHE A 1 339 ? -11.757 6.393 10.782 1.00 95.62 339 PHE A N 1
ATOM 2625 C CA . PHE A 1 339 ? -10.582 6.658 11.619 1.00 95.62 339 PHE A CA 1
ATOM 2626 C C . PHE A 1 339 ? -9.724 7.786 11.039 1.00 95.62 339 PHE A C 1
ATOM 2628 O O . PHE A 1 339 ? -9.763 8.071 9.844 1.00 95.62 339 PHE A O 1
ATOM 2635 N N . GLN A 1 340 ? -8.917 8.431 11.889 1.00 94.88 340 GLN A N 1
ATOM 2636 C CA . GLN A 1 340 ? -8.003 9.514 11.483 1.00 94.88 340 GLN A CA 1
ATOM 2637 C C . GLN A 1 340 ? -6.557 9.302 11.944 1.00 94.88 340 GLN A C 1
ATOM 2639 O O . GLN A 1 340 ? -5.686 10.113 11.634 1.00 94.88 340 GLN A O 1
ATOM 2644 N N . VAL A 1 341 ? -6.303 8.213 12.671 1.00 96.81 341 VAL A N 1
ATOM 2645 C CA . VAL A 1 341 ? -4.971 7.761 13.073 1.00 96.81 341 VAL A CA 1
ATOM 2646 C C . VAL A 1 341 ? -4.808 6.333 12.579 1.00 96.81 341 VAL A C 1
ATOM 2648 O O . VAL A 1 341 ? -5.712 5.517 12.744 1.00 96.81 341 VAL A O 1
ATOM 2651 N N . SER A 1 342 ? -3.667 6.047 11.962 1.00 96.12 342 SER A N 1
ATOM 2652 C CA . SER A 1 342 ? -3.310 4.718 11.474 1.00 96.12 342 SER A CA 1
ATOM 2653 C C . SER A 1 342 ? -2.018 4.261 12.141 1.00 96.12 342 SER A C 1
ATOM 2655 O O . SER A 1 342 ? -1.124 5.076 12.382 1.00 96.12 342 SER A O 1
ATOM 2657 N N . LEU A 1 343 ? -1.929 2.971 12.453 1.00 96.12 343 LEU A N 1
ATOM 2658 C CA . LEU A 1 343 ? -0.734 2.333 12.9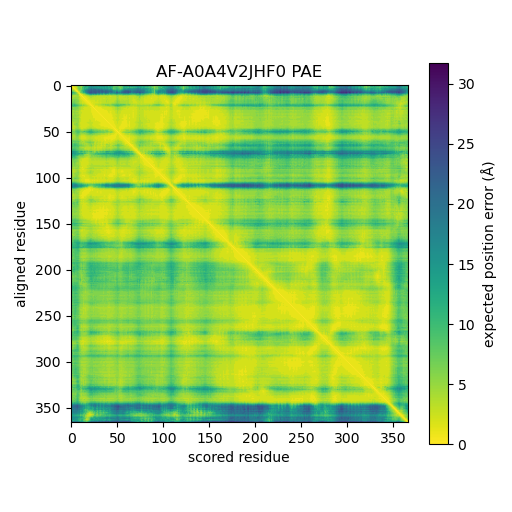86 1.00 96.12 343 LEU A CA 1
ATOM 2659 C C . LEU A 1 343 ? -0.318 1.199 12.052 1.00 96.12 343 LEU A C 1
ATOM 2661 O O . LEU A 1 343 ? -1.031 0.210 11.909 1.00 96.12 343 LEU A O 1
ATOM 2665 N N . ALA A 1 344 ? 0.871 1.323 11.472 1.00 91.12 344 ALA A N 1
ATOM 2666 C CA . ALA A 1 344 ? 1.502 0.274 10.685 1.00 91.12 344 ALA A CA 1
ATOM 2667 C C . ALA A 1 344 ? 2.753 -0.229 11.412 1.00 91.12 344 ALA A C 1
ATOM 2669 O O . ALA A 1 344 ? 3.586 0.567 11.845 1.00 91.12 344 ALA A O 1
ATOM 2670 N N . VAL A 1 345 ? 2.898 -1.549 11.525 1.00 88.38 345 VAL A N 1
ATOM 2671 C CA . VAL A 1 345 ? 4.125 -2.195 12.007 1.00 88.38 345 VAL A CA 1
ATOM 2672 C C . VAL A 1 345 ? 4.670 -3.022 10.858 1.00 88.38 345 VAL A C 1
ATOM 2674 O O . VAL A 1 345 ? 4.113 -4.061 10.515 1.00 88.38 345 VAL A O 1
ATOM 2677 N N . GLN A 1 346 ? 5.731 -2.520 10.235 1.00 77.94 346 GLN A N 1
ATOM 2678 C CA . GLN A 1 346 ? 6.366 -3.156 9.088 1.00 77.94 346 GLN A CA 1
ATOM 2679 C C . GLN A 1 346 ? 7.576 -3.961 9.562 1.00 77.94 346 GLN A C 1
ATOM 2681 O O . GLN A 1 346 ? 8.419 -3.460 10.301 1.00 77.94 346 GLN A O 1
ATOM 2686 N N . ASN A 1 347 ? 7.639 -5.219 9.143 1.00 70.94 347 ASN A N 1
ATOM 2687 C CA . ASN A 1 347 ? 8.726 -6.160 9.419 1.00 70.94 347 ASN A CA 1
ATOM 2688 C C . ASN A 1 347 ? 9.390 -6.666 8.126 1.00 70.94 347 ASN A C 1
ATOM 2690 O O . ASN A 1 347 ? 10.121 -7.656 8.165 1.00 70.94 347 ASN A O 1
ATOM 2694 N N . ALA A 1 348 ? 9.112 -6.014 6.992 1.00 61.25 348 ALA A N 1
ATOM 2695 C CA . ALA A 1 348 ? 9.762 -6.312 5.726 1.00 61.25 348 ALA A CA 1
ATOM 2696 C C . ALA A 1 348 ? 11.272 -6.062 5.853 1.00 61.25 348 ALA A C 1
ATOM 2698 O O . ALA A 1 348 ? 11.696 -5.055 6.422 1.00 61.25 348 ALA A O 1
ATOM 2699 N N . ALA A 1 349 ? 12.076 -7.004 5.362 1.00 53.78 349 ALA A N 1
ATOM 2700 C CA . ALA A 1 349 ? 13.525 -6.870 5.366 1.00 53.78 349 ALA A CA 1
ATOM 2701 C C . ALA A 1 349 ? 13.964 -5.735 4.429 1.00 53.78 349 ALA A C 1
ATOM 2703 O O . ALA A 1 349 ? 13.398 -5.568 3.348 1.00 53.78 349 ALA A O 1
ATOM 2704 N N . ASP A 1 350 ? 15.009 -4.999 4.816 1.00 56.97 350 ASP A N 1
ATOM 2705 C CA . ASP A 1 350 ? 15.698 -4.100 3.891 1.00 56.97 350 ASP A CA 1
ATOM 2706 C C . ASP A 1 350 ? 16.205 -4.904 2.688 1.00 56.97 350 ASP A C 1
ATOM 2708 O O . ASP A 1 350 ? 16.883 -5.926 2.839 1.00 56.97 350 ASP A O 1
ATOM 2712 N N . VAL A 1 351 ? 15.889 -4.440 1.481 1.00 57.44 351 VAL A N 1
ATOM 2713 C CA . VAL A 1 351 ? 16.359 -5.089 0.257 1.00 57.44 351 VAL A CA 1
ATOM 2714 C C . VAL A 1 351 ? 17.801 -4.648 -0.010 1.00 57.44 351 VAL A C 1
ATOM 2716 O O . VAL A 1 351 ? 18.047 -3.510 -0.412 1.00 57.44 351 VAL A O 1
ATOM 2719 N N . ASP A 1 352 ? 18.776 -5.536 0.215 1.00 59.22 352 ASP A N 1
ATOM 2720 C CA . ASP A 1 352 ? 20.181 -5.301 -0.158 1.00 59.22 352 ASP A CA 1
ATOM 2721 C C . ASP A 1 352 ? 20.351 -5.493 -1.674 1.00 59.22 352 ASP A C 1
ATOM 2723 O O . ASP A 1 352 ? 20.549 -6.602 -2.176 1.00 59.22 352 ASP A O 1
ATOM 2727 N N . LEU A 1 353 ? 20.227 -4.395 -2.418 1.00 64.31 353 LEU A N 1
ATOM 2728 C CA . LEU A 1 353 ? 20.314 -4.383 -3.875 1.00 64.31 353 LEU A CA 1
ATOM 2729 C C . LEU A 1 353 ? 21.781 -4.373 -4.336 1.00 64.31 353 LEU A C 1
ATOM 2731 O O . LEU A 1 353 ? 22.484 -3.366 -4.211 1.00 64.31 353 LEU A O 1
ATOM 2735 N N . ARG A 1 354 ? 22.251 -5.485 -4.917 1.00 66.44 354 ARG A N 1
ATOM 2736 C CA . ARG A 1 354 ? 23.616 -5.625 -5.453 1.00 66.44 354 ARG A CA 1
ATOM 2737 C C . ARG A 1 354 ? 23.622 -5.965 -6.936 1.00 66.44 354 ARG A C 1
ATOM 2739 O O . ARG A 1 354 ? 23.216 -7.051 -7.322 1.00 66.44 354 ARG A O 1
ATOM 2746 N N . VAL A 1 355 ? 24.185 -5.073 -7.746 1.00 68.38 355 VAL A N 1
ATOM 2747 C CA . VAL A 1 355 ? 24.386 -5.285 -9.185 1.00 68.38 355 VAL A CA 1
ATOM 2748 C C . VAL A 1 355 ? 25.875 -5.133 -9.514 1.00 68.38 355 VAL A C 1
ATOM 2750 O O . VAL A 1 355 ? 26.487 -4.143 -9.100 1.00 68.38 355 VAL A O 1
ATOM 2753 N N . PRO A 1 356 ? 26.501 -6.063 -10.260 1.00 69.50 356 PRO A N 1
ATOM 2754 C CA . PRO A 1 356 ? 27.891 -5.912 -10.678 1.00 69.50 356 PRO A CA 1
ATOM 2755 C C . PRO A 1 356 ? 28.127 -4.583 -11.413 1.00 69.50 356 PRO A C 1
ATOM 2757 O O . PRO A 1 356 ? 27.475 -4.272 -12.403 1.00 69.50 356 PRO A O 1
ATOM 2760 N N . GLY A 1 357 ? 29.077 -3.782 -10.925 1.00 65.50 357 GLY A N 1
ATOM 2761 C CA . GLY A 1 357 ? 29.438 -2.500 -11.544 1.00 65.50 357 GLY A CA 1
ATOM 2762 C C . GLY A 1 357 ? 28.553 -1.301 -11.176 1.00 65.50 357 GLY A C 1
ATOM 2763 O O . GLY A 1 357 ? 28.880 -0.188 -11.595 1.00 65.50 357 GLY A O 1
ATOM 2764 N N . LEU A 1 358 ? 27.508 -1.493 -10.358 1.00 79.94 358 LEU A N 1
ATOM 2765 C CA . LEU A 1 358 ? 26.672 -0.420 -9.814 1.00 79.94 358 LEU A CA 1
ATOM 2766 C C . LEU A 1 358 ? 26.574 -0.506 -8.291 1.00 79.94 358 LEU A C 1
ATOM 2768 O O . LEU A 1 358 ? 26.317 -1.555 -7.708 1.00 79.94 358 LEU A O 1
ATOM 2772 N N . ARG A 1 359 ? 26.732 0.639 -7.632 1.00 78.94 359 ARG A N 1
ATOM 2773 C CA . ARG A 1 359 ? 26.378 0.813 -6.223 1.00 78.94 359 ARG A CA 1
ATOM 2774 C C . ARG A 1 359 ? 25.015 1.480 -6.143 1.00 78.94 359 ARG A C 1
ATOM 2776 O O . ARG A 1 359 ? 24.824 2.531 -6.753 1.00 78.94 359 ARG A O 1
ATOM 2783 N N . ILE A 1 360 ? 24.109 0.888 -5.373 1.00 78.50 360 ILE A N 1
ATOM 2784 C CA . ILE A 1 360 ? 22.767 1.418 -5.141 1.00 78.50 360 ILE A CA 1
ATOM 2785 C C . ILE A 1 360 ? 22.759 2.085 -3.762 1.00 78.50 360 ILE A C 1
ATOM 2787 O O . ILE A 1 360 ? 23.181 1.495 -2.769 1.00 78.50 360 ILE A O 1
ATOM 2791 N N . GLY A 1 361 ? 22.389 3.364 -3.722 1.00 68.19 361 GLY A N 1
ATOM 2792 C CA . GLY A 1 361 ? 22.237 4.138 -2.490 1.00 68.19 361 GLY A CA 1
ATOM 2793 C C . GLY A 1 361 ? 20.807 4.089 -1.947 1.00 68.19 361 GLY A C 1
ATOM 2794 O O . GLY A 1 361 ? 19.893 3.637 -2.630 1.00 68.19 361 GLY A O 1
ATOM 2795 N N . ALA A 1 362 ? 20.618 4.602 -0.728 1.00 64.38 362 ALA A N 1
ATOM 2796 C CA . ALA A 1 362 ? 19.307 4.683 -0.083 1.00 64.38 362 ALA A CA 1
ATOM 2797 C C . ALA A 1 362 ? 18.287 5.505 -0.897 1.00 64.38 362 ALA A C 1
ATOM 2799 O O . ALA A 1 362 ? 18.660 6.393 -1.673 1.00 64.38 362 ALA A O 1
ATOM 2800 N N . GLN A 1 363 ? 17.000 5.225 -0.673 1.00 67.38 363 GLN A N 1
ATOM 2801 C CA . GLN A 1 363 ? 15.886 5.924 -1.310 1.00 67.38 363 GLN A CA 1
ATOM 2802 C C . GLN A 1 363 ? 15.925 7.428 -0.994 1.00 67.38 363 GLN A C 1
ATOM 2804 O O . GLN A 1 363 ? 16.018 7.839 0.162 1.00 67.38 363 GLN A O 1
ATOM 2809 N N . LEU A 1 364 ? 15.885 8.261 -2.039 1.00 59.81 364 LEU A N 1
ATOM 2810 C CA . LEU A 1 364 ? 16.087 9.715 -1.924 1.00 59.81 364 LEU A CA 1
ATOM 2811 C C . LEU A 1 364 ? 14.814 10.508 -1.594 1.00 59.81 364 LEU A C 1
ATOM 2813 O O . LEU A 1 364 ? 14.902 11.705 -1.311 1.00 59.81 364 LEU A O 1
ATOM 2817 N N . LEU A 1 365 ? 13.650 9.862 -1.653 1.00 59.31 365 LEU A N 1
ATOM 2818 C CA . LEU A 1 365 ? 12.339 10.422 -1.335 1.00 59.31 365 LEU A CA 1
ATOM 2819 C C . LEU A 1 365 ? 11.740 9.634 -0.172 1.00 59.31 365 LEU A C 1
ATOM 2821 O O . LEU A 1 365 ? 11.904 8.419 -0.106 1.00 59.31 365 LEU A O 1
ATOM 2825 N N . SER A 1 366 ? 11.081 10.336 0.744 1.00 50.53 366 SER A N 1
ATOM 2826 C CA . SER A 1 366 ? 10.384 9.748 1.886 1.00 50.53 366 SER A CA 1
ATOM 2827 C C . SER A 1 366 ? 9.007 10.343 2.026 1.00 50.53 366 SER A C 1
ATOM 2829 O O . SER A 1 366 ? 8.968 11.595 1.930 1.00 50.53 366 SER A O 1
#

Organism: Streptomyces kasugaensis (NCBI:txid1946)

Foldseek 3Di:
DVLVVPPFFLLQKDKFKWKKFFDDDVVLLQQLVLLLCQQAQLQQWAWADDPNRTDTDRDHSVVRRAAEAEDAAEQDPVRCVVVSVVVSRDRDPRNPGGQKHWYWYQHHPVRGIIMIIMMGGLQFFDPLQVQLSLVSSQQSSQQVVVVHGRPDPHQPDHVVVVVVVLDVQQDDCPPCPGLVVVLLVLLCVVCPPFPQAFDAPDPDDFDQADPPDDDDDDDDDDPVVVVVLCVVCVVLVHHSLLLVVLVVLVVSCVRPRPFWAWAKEWDQQCPDPSCNSHTGNRIAIFIQTFGCPPPDDSSVSSVRSRVSVVSRVVSVSDHPVVSCVSSVPPDGNRADGSHHHYDYDDPDDDRPRDHVRMDIDDGPDD

Radius of gyration: 22.7 Å; Cα contacts (8 Å, |Δi|>4): 566; chains: 1; bounding box: 59×44×60 Å

InterPro domains:
  IPR001242 Condensation domain [PF00668] (1-348)
  IPR023213 Chloramphenicol acetyltransferase-like domain superfamily [G3DSA:3.30.559.10] (1-349)

Sequence (366 aa):
FLHSLDKEAGTYTIPWALRLTGRLDAGALRAALGDVVARHEVLRTVFPEVDGEPYQRVLAAADARPELDEIAGPASLAGLRPVLDEAARHRFDLATELPVRGRLYRLGESGDEFVLLLLFHHIACDGWSYAPLAHDLMAAYEARCAGAAPELPALPVQYADYTLWQRELLGDENDPESVLARQVAYWKEQLAGLPERIELPTDRPRPAVASQRGDMVRFEWDAELHGKLSELARAEGASLFMVLQAGLAVLLSRLGAGDDIPIGMPIAGRTDEALDDLVGFFVNTLVMRTDTSGNPSFRELLGRVRETALGAYANQDVPFEHLVEVLNPERSMSHHPLFQVSLAVQNAADVDLRVPGLRIGAQLLS

Mean predicted aligned error: 6.07 Å

Secondary structure (DSSP, 8-state):
-HHHH-SS--TTEEEEEEEEEE---HHHHHHHHHHHHHH-GGGGEE--EETTEE--EEPPTTT-PPPEEEEE--SSHHHHHHHHHHHTT----TTTS-SEEEEEEEETTTS-EEEEEEEEETTT--TTTHHHHHHHHHHHHHHHHTTS---PPPPS--HHHHHHHHHHHH--TT-TTSHHHHHHHHHHHHTTT--SS-----SSPPPSS-------------HHHHHHHHHHHHHTT--HHHHHHHHHHHHHIIIII-SEEEEEEEE----SGGGTT--S---EEEEEEEE-TT---HHHHHHHHHHHHHHHHHT--S-HHHHHHHH-PPP-SSS-SS-S-B-----PPP---EETTEEEPPPS--

pLDDT: mean 90.0, std 9.65, range [50.53, 98.5]